Protein AF-A0A150X0C6-F1 (afdb_monomer_lite)

Secondary structure (DSSP, 8-state):
-HHHHHHHHHHHHHHHHTTS-GGGTTS-SS-SSSS----------PEEEEB-TTS-EEEEEEEEPP--TTS-EEEEEEEEEEEEETTEEEEEEEEEEEE-SEEEEEETTEEEEEEHHHHTT-HHHHHHHHT---SEEEEEEEEEEEEEEEEEETTS--TTGGGEEE---EEETTEEEEEEEEEEEEEEEE-GGG----STT-EEE-SS-B--SSGGGSSEEE-TTS---S--TT--TTBSS--HHHHTTS-HHHHHHHHHHHHHHHHTEEEEEEEEEEEEEE--HHHHHHHHHHHHHHHHHHHHHHHHHHHHHTT---------------------------------------------GGGTTS-HHHHHHHHHHHHHHHS-EEEEEEEE-SSEEEEEEE-SS--S--EEEEEETTEEEEEEEE--SSPEEEEEEPPSEEEEEEEEE-S--TTSSEEEEEEEEETTS-EEEEEEEEE-TT-EEEEEEEE-

Radius of gyration: 31.32 Å; chains: 1; bounding box: 70×83×102 Å

Organism: Roseivirga ehrenbergii (strain DSM 102268 / JCM 13514 / KCTC 12282 / NCIMB 14502 / KMM 6017) (NCBI:txid279360)

Sequence (492 aa):
MLKLKFQTIQALNQRIKNHLPPSLSKLIGFSFVAALSLLSIKINAQTKITKNSENRFIGMIKSDFYSDPNGLLKDASIGIEWWTLLGEPVELYSVKWNSTGVFKVNIEGKQISISKNSLNKYPDLQKRFDNIKPYKIDFAIYGTADGGSSSVKRGSSFQYSSFYNQGSAYKKDGQSYDPYKLSARVLYQIPDAKLLVGKSGQTSRSIVPESPMTWNEFIAWKQNTSNYSEPNIKYDYLVLNKSESEYRKLDEGAKKQLISTLKHLYSNTNSFTLKAQITNLEWPKYELESLAREFLKREEKKETEEEQKEDDFWSGEEEKTDKTKEAKEDDFWNGKSENTQENTDDFWSGKDKSKNTEDDFWGGKGSVEEEVELERKLAEASGDQYLGHKTVTTKYIRVRCRDHGDIDGDRVEILHNGKVIESNYTLSASFSTFNVELTEGINRISFRALNQGSLGNNTAQFRIEDQNDNLLYNNEWNITTGYKGTLLIIKN

pLDDT: mean 75.49, std 22.33, range [24.23, 97.94]

Foldseek 3Di:
DVVVVVVVVVVVVVVVVVPDDPVPPPPDDDDDVPVPPDPPVPPLAWDKFFQDPQRKTWDKFWADDDPDPFQFWPTKIKIWIWHDDPLFIKIKIKIATATPQKTWAQDPNDIDIDGLVLCVVPVVLNVLVQFWWWPWWKKKKKFKFWFDKDKDFPPDDDPLQQQWDWDDWDDDPNTIIIMTTGIWIKMAIGTRLRYDIGGHRDMGIQLAMDTDLALLNGIWTFGPPDDDDPCPVPDHPRTLRDDPVVLVVDDPVRNVVSRVSSSVSSSRTGMTGMHMYTPDTHTPNVSVVVSRVVSVVVVVVVVVVVVVVVVVVVVDDDDDDDDDDDDDDDDDDDDDDDDDDDDDDDPDDDDDDDDDDPDPDSPLPDDPVVVLVVVVVSCVRRVAAAQEEDEDQFQKKKKKKAFPDDQQFWWKWKDKSNHTPDGTHTHHHDIDIDIGGDDAFKIKIKIATAAAGPVQWGWMWIWMAGPVRHTPDTDIDTHHHSHMYIYIYTHD

Structure (mmCIF, N/CA/C/O backbone):
data_AF-A0A150X0C6-F1
#
_entry.id   AF-A0A150X0C6-F1
#
loop_
_atom_site.group_PDB
_atom_site.id
_atom_site.type_symbol
_atom_site.label_atom_id
_atom_site.label_alt_id
_atom_site.label_comp_id
_atom_site.label_asym_id
_atom_site.label_entity_id
_atom_site.label_seq_id
_atom_site.pdbx_PDB_ins_code
_atom_site.Cartn_x
_atom_site.Cartn_y
_atom_site.Cartn_z
_atom_site.occupancy
_atom_site.B_iso_or_equiv
_atom_site.auth_seq_id
_atom_site.auth_comp_id
_atom_site.auth_asym_id
_atom_site.auth_atom_id
_atom_site.pdbx_PDB_model_num
ATOM 1 N N . MET A 1 1 ? 31.505 20.216 9.531 1.00 39.47 1 MET A N 1
ATOM 2 C CA . MET A 1 1 ? 30.512 21.317 9.606 1.00 39.47 1 MET A CA 1
ATOM 3 C C . MET A 1 1 ? 29.721 21.380 10.920 1.00 39.47 1 MET A C 1
ATOM 5 O O . MET A 1 1 ? 29.535 22.490 11.397 1.00 39.47 1 MET A O 1
ATOM 9 N N . LEU A 1 2 ? 29.287 20.268 11.545 1.00 28.05 2 LEU A N 1
ATOM 10 C CA . LEU A 1 2 ? 28.535 20.318 12.823 1.00 28.05 2 LEU A CA 1
ATOM 11 C C . LEU A 1 2 ? 29.331 20.892 14.015 1.00 28.05 2 LEU A C 1
ATOM 13 O O . LEU A 1 2 ? 28.802 21.719 14.750 1.00 28.05 2 LEU A O 1
ATOM 17 N N . LYS A 1 3 ? 30.610 20.514 14.179 1.00 31.16 3 LYS A N 1
ATOM 18 C CA . LYS A 1 3 ? 31.469 21.048 15.258 1.00 31.16 3 LYS A CA 1
ATOM 19 C C . LYS A 1 3 ? 31.657 22.568 15.177 1.00 31.16 3 LYS A C 1
ATOM 21 O O . LYS A 1 3 ? 31.590 23.240 16.199 1.00 31.16 3 LYS A O 1
ATOM 26 N N . LEU A 1 4 ? 31.815 23.102 13.962 1.00 34.12 4 LEU A N 1
ATOM 27 C CA . LEU A 1 4 ? 31.960 24.543 13.734 1.00 34.12 4 LEU A CA 1
ATOM 28 C C . LEU A 1 4 ? 30.692 25.314 14.128 1.00 34.12 4 LEU A C 1
ATOM 30 O O . LEU A 1 4 ? 30.803 26.330 14.799 1.00 34.12 4 LEU A O 1
ATOM 34 N N . LYS A 1 5 ? 29.495 24.804 13.799 1.00 37.75 5 LYS A N 1
ATOM 35 C CA . LYS A 1 5 ? 28.223 25.474 14.129 1.00 37.75 5 LYS A CA 1
ATOM 36 C C . LYS A 1 5 ? 27.913 25.485 15.633 1.00 37.75 5 LYS A C 1
ATOM 38 O O . LYS A 1 5 ? 27.354 26.460 16.124 1.00 37.75 5 LYS A O 1
ATOM 43 N N . PHE A 1 6 ? 28.313 24.447 16.373 1.00 37.59 6 PHE A N 1
ATOM 44 C CA . PHE A 1 6 ? 28.127 24.390 17.831 1.00 37.59 6 PHE A CA 1
ATOM 45 C C . PHE A 1 6 ? 29.002 25.414 18.568 1.00 37.59 6 PHE A C 1
ATOM 47 O O . PHE A 1 6 ? 28.537 26.091 19.485 1.00 37.59 6 PHE A O 1
ATOM 54 N N . GLN A 1 7 ? 30.246 25.588 18.112 1.00 41.84 7 GLN A N 1
ATOM 55 C CA . GLN A 1 7 ? 31.159 26.594 18.657 1.00 41.84 7 GLN A CA 1
ATOM 56 C C . GLN A 1 7 ? 30.666 28.025 18.386 1.00 41.84 7 GLN A C 1
ATOM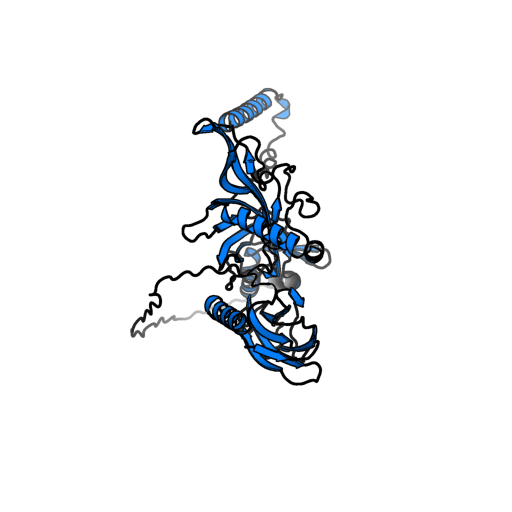 58 O O . GLN A 1 7 ? 30.798 28.889 19.251 1.00 41.84 7 GLN A O 1
ATOM 63 N N . THR A 1 8 ? 30.025 28.277 17.236 1.00 45.31 8 THR A N 1
ATOM 64 C CA . THR A 1 8 ? 29.463 29.602 16.915 1.00 45.31 8 THR A CA 1
ATOM 65 C C . THR A 1 8 ? 28.297 29.986 17.835 1.00 45.31 8 THR A C 1
ATOM 67 O O . THR A 1 8 ? 28.210 31.135 18.260 1.00 45.31 8 THR A O 1
ATOM 70 N N . ILE A 1 9 ? 27.428 29.033 18.195 1.00 44.69 9 ILE A N 1
ATOM 71 C CA . ILE A 1 9 ? 26.271 29.275 19.078 1.00 44.69 9 ILE A CA 1
ATOM 72 C C . ILE A 1 9 ? 26.720 29.528 20.526 1.00 44.69 9 ILE A C 1
ATOM 74 O O . ILE A 1 9 ? 26.193 30.420 21.194 1.00 44.69 9 ILE A O 1
ATOM 78 N N . GLN A 1 10 ? 27.735 28.801 21.005 1.00 43.88 10 GLN A N 1
ATOM 79 C CA . GLN A 1 10 ? 28.305 29.035 22.336 1.00 43.88 10 GLN A CA 1
ATOM 80 C C . GLN A 1 10 ? 28.983 30.409 22.438 1.00 43.88 10 GLN A C 1
ATOM 82 O O . GLN A 1 10 ? 28.755 31.126 23.413 1.00 43.88 10 GLN A O 1
ATOM 87 N N . ALA A 1 11 ? 29.726 30.823 21.406 1.00 49.66 11 ALA A N 1
ATOM 88 C CA . ALA A 1 11 ? 30.358 32.142 21.357 1.00 49.66 11 ALA A CA 1
ATOM 89 C C . ALA A 1 11 ? 29.333 33.295 21.326 1.00 49.66 11 ALA A C 1
ATOM 91 O O . ALA A 1 11 ? 29.559 34.343 21.936 1.00 49.66 11 ALA A O 1
ATOM 92 N N . LEU A 1 12 ? 28.187 33.099 20.662 1.00 43.22 12 LEU A N 1
ATOM 93 C CA . LEU A 1 12 ? 27.111 34.093 20.602 1.00 43.22 12 LEU A CA 1
ATOM 94 C C . LEU A 1 12 ? 26.425 34.272 21.968 1.00 43.22 12 LEU A C 1
ATOM 96 O O . LEU A 1 12 ? 26.246 35.401 22.421 1.00 43.22 12 LEU A O 1
ATOM 100 N N . ASN A 1 13 ? 26.138 33.173 22.674 1.00 45.84 13 ASN A N 1
ATOM 101 C CA . ASN A 1 13 ? 25.563 33.213 24.025 1.00 45.84 13 ASN A CA 1
ATOM 102 C C . ASN A 1 13 ? 26.498 33.872 25.050 1.00 45.84 13 ASN A C 1
ATOM 104 O O . ASN A 1 13 ? 26.040 34.559 25.965 1.00 45.84 13 ASN A O 1
ATOM 108 N N . GLN A 1 14 ? 27.810 33.692 24.894 1.00 49.03 14 GLN A N 1
ATOM 109 C CA . GLN A 1 14 ? 28.804 34.292 25.782 1.00 49.03 14 GLN A CA 1
ATOM 110 C C . GLN A 1 14 ? 28.954 35.804 25.535 1.00 49.03 14 GLN A C 1
ATOM 112 O O . GLN A 1 14 ? 29.078 36.569 26.488 1.00 49.03 14 GLN A O 1
ATOM 117 N N . ARG A 1 15 ? 28.841 36.261 24.277 1.00 50.59 15 ARG A N 1
ATOM 118 C CA . ARG A 1 15 ? 28.803 37.697 23.938 1.00 50.59 15 ARG A CA 1
ATOM 119 C C . ARG A 1 15 ? 27.551 38.404 24.455 1.00 50.59 15 ARG A C 1
ATOM 121 O O . ARG A 1 15 ? 27.666 39.519 24.948 1.00 50.59 15 ARG A O 1
ATOM 128 N N . ILE A 1 16 ? 26.386 37.756 24.395 1.00 52.53 16 ILE A N 1
ATOM 129 C CA . ILE A 1 16 ? 25.126 38.334 24.892 1.00 52.53 16 ILE A CA 1
ATOM 130 C C . ILE A 1 16 ? 25.179 38.534 26.415 1.00 52.53 16 ILE A C 1
ATOM 132 O O . ILE A 1 16 ? 24.778 39.587 26.906 1.00 52.53 16 ILE A O 1
ATOM 136 N N . LYS A 1 17 ? 25.759 37.586 27.167 1.00 52.12 17 LYS A N 1
ATOM 137 C CA . LYS A 1 17 ? 25.958 37.730 28.622 1.00 52.12 17 LYS A CA 1
ATOM 138 C C . LYS A 1 17 ? 26.888 38.886 29.003 1.00 52.12 17 LYS A C 1
ATOM 140 O O . LYS A 1 17 ? 26.681 39.500 30.043 1.00 52.12 17 LYS A O 1
ATOM 145 N N . ASN A 1 18 ? 27.871 39.206 28.164 1.00 52.81 18 ASN A N 1
ATOM 146 C CA . ASN A 1 18 ? 28.866 40.245 28.445 1.00 52.81 18 ASN A CA 1
ATOM 147 C C . ASN A 1 18 ? 28.399 41.674 28.094 1.00 52.81 18 ASN A C 1
ATOM 149 O O . ASN A 1 18 ? 29.142 42.626 28.326 1.00 52.81 18 ASN A O 1
ATOM 153 N N . HIS A 1 19 ? 27.202 41.846 27.520 1.00 54.69 19 HIS A N 1
ATOM 154 C CA . HIS A 1 19 ? 26.667 43.152 27.097 1.00 54.69 19 HIS A CA 1
ATOM 155 C C . HIS A 1 19 ? 25.342 43.540 27.773 1.00 54.69 19 HIS A C 1
ATOM 157 O O . HIS A 1 19 ? 24.718 44.524 27.381 1.00 54.69 19 HIS A O 1
ATOM 163 N N . LEU A 1 20 ? 24.923 42.816 28.814 1.00 47.97 20 LEU A N 1
ATOM 164 C CA . LEU A 1 20 ? 23.766 43.190 29.629 1.00 47.97 20 LEU A CA 1
ATOM 165 C C . LEU A 1 20 ? 24.198 44.071 30.818 1.00 47.97 20 LEU A C 1
ATOM 167 O O . LEU A 1 20 ? 25.088 43.673 31.572 1.00 47.97 20 LEU A O 1
ATOM 171 N N . PRO A 1 21 ? 23.587 45.255 31.019 1.00 47.09 21 PRO A N 1
ATOM 172 C CA . PRO A 1 21 ? 23.909 46.118 32.149 1.00 47.09 21 PRO A CA 1
ATOM 173 C C . PRO A 1 21 ? 23.480 45.488 33.492 1.00 47.09 21 PRO A C 1
ATOM 175 O O . PRO A 1 21 ? 22.474 44.771 33.547 1.00 47.09 21 PRO A O 1
ATOM 178 N N . PRO A 1 22 ? 24.189 45.777 34.605 1.00 49.50 22 PRO A N 1
ATOM 179 C CA . PRO A 1 22 ? 23.990 45.099 35.892 1.00 49.50 22 PRO A CA 1
ATOM 180 C C . PRO A 1 22 ? 22.573 45.218 36.473 1.00 49.50 22 PRO A C 1
ATOM 182 O O . PRO A 1 22 ? 22.157 44.359 37.250 1.00 49.50 22 PRO A O 1
ATOM 185 N N . SER A 1 23 ? 21.808 46.241 36.079 1.00 45.50 23 SER A N 1
ATOM 186 C CA . SER A 1 23 ? 20.452 46.513 36.571 1.00 45.50 23 SER A CA 1
ATOM 187 C C . SER A 1 23 ? 19.362 45.582 36.021 1.00 45.50 23 SER A C 1
ATOM 189 O O . SER A 1 23 ? 18.274 45.548 36.585 1.00 45.50 23 SER A O 1
ATOM 191 N N . LEU A 1 24 ? 19.643 44.778 34.988 1.00 43.09 24 LEU A N 1
ATOM 192 C CA . LEU A 1 24 ? 18.706 43.785 34.429 1.00 43.09 24 LEU A CA 1
ATOM 193 C C . LEU A 1 24 ? 18.986 42.342 34.890 1.00 43.09 24 LEU A C 1
ATOM 195 O O . LEU A 1 24 ? 18.250 41.422 34.545 1.00 43.09 24 LEU A O 1
ATOM 199 N N . SER A 1 25 ? 20.017 42.134 35.716 1.00 42.97 25 SER A N 1
ATOM 200 C CA . SER A 1 25 ? 20.436 40.804 36.186 1.00 42.97 25 SER A CA 1
ATOM 201 C C . SER A 1 25 ? 19.613 40.246 37.360 1.00 42.97 25 SER A C 1
ATOM 203 O O . SER A 1 25 ? 19.725 39.062 37.670 1.00 42.97 25 SER A O 1
ATOM 205 N N . LYS A 1 26 ? 18.762 41.064 38.000 1.00 40.09 26 LYS A N 1
ATOM 206 C CA . LYS A 1 26 ? 17.984 40.682 39.198 1.00 40.09 26 LYS A CA 1
ATOM 207 C C . LYS A 1 26 ? 16.481 40.464 38.973 1.00 40.09 26 LYS A C 1
ATOM 209 O O . LYS A 1 26 ? 15.788 40.157 39.935 1.00 40.09 26 LYS A O 1
ATOM 214 N N . LEU A 1 27 ? 15.982 40.552 37.734 1.00 35.47 27 LEU A N 1
ATOM 215 C CA . LEU A 1 27 ? 14.563 40.303 37.413 1.00 35.47 27 LEU A CA 1
ATOM 216 C C . LEU A 1 27 ? 14.323 39.180 36.387 1.00 35.47 27 LEU A C 1
ATOM 218 O O . LEU A 1 27 ? 13.246 39.089 35.810 1.00 35.47 27 LEU A O 1
ATOM 222 N N . ILE A 1 28 ? 15.315 38.315 36.153 1.00 37.62 28 ILE A N 1
ATOM 223 C CA . ILE A 1 28 ? 15.184 37.139 35.275 1.00 37.62 28 ILE A CA 1
ATOM 224 C C . ILE A 1 28 ? 15.761 35.916 36.002 1.00 37.62 28 ILE A C 1
ATOM 226 O O . ILE A 1 28 ? 16.727 35.287 35.578 1.00 37.62 28 ILE A O 1
ATOM 230 N N . GLY A 1 29 ? 15.181 35.605 37.160 1.00 37.97 29 GLY A N 1
ATOM 231 C CA . GLY A 1 29 ? 15.207 34.258 37.719 1.00 37.97 29 GLY A CA 1
ATOM 232 C C . GLY A 1 29 ? 13.955 33.541 37.224 1.00 37.97 29 GLY A C 1
ATOM 233 O O . GLY A 1 29 ? 12.865 34.044 37.451 1.00 37.97 29 GLY A O 1
ATOM 234 N N . PHE A 1 30 ? 14.120 32.404 36.544 1.00 37.06 30 PHE A N 1
ATOM 235 C CA . PHE A 1 30 ? 13.053 31.576 35.953 1.00 37.06 30 PHE A CA 1
ATOM 236 C C . PHE A 1 30 ? 12.304 32.176 34.750 1.00 37.06 30 PHE A C 1
ATOM 238 O O . PHE A 1 30 ? 11.224 32.730 34.904 1.00 37.06 30 PHE A O 1
ATOM 245 N N . SER A 1 31 ? 12.841 31.988 33.534 1.00 33.22 31 SER A N 1
ATOM 246 C CA . SER A 1 31 ? 12.076 31.596 32.315 1.00 33.22 31 SER A CA 1
ATOM 247 C C . SER A 1 31 ? 12.883 31.747 31.016 1.00 33.22 31 SER A C 1
ATOM 249 O O . SER A 1 31 ? 12.414 32.319 30.041 1.00 33.22 31 SER A O 1
ATOM 251 N N . PHE A 1 32 ? 14.107 31.210 30.953 1.00 30.48 32 PHE A N 1
ATOM 252 C CA . PHE A 1 32 ? 14.830 31.099 29.670 1.00 30.48 32 PHE A CA 1
ATOM 253 C C . PHE A 1 32 ? 15.502 29.736 29.446 1.00 30.48 32 PHE A C 1
ATOM 255 O O . PHE A 1 32 ? 16.431 29.606 28.657 1.00 30.48 32 PHE A O 1
ATOM 262 N N . VAL A 1 33 ? 14.994 28.696 30.121 1.00 30.78 33 VAL A N 1
ATOM 263 C CA . VAL A 1 33 ? 15.300 27.282 29.817 1.00 30.78 33 VAL A CA 1
ATOM 264 C C . VAL A 1 33 ? 14.085 26.560 29.196 1.00 30.78 33 VAL A C 1
ATOM 266 O O . VAL A 1 33 ? 14.232 25.487 28.628 1.00 30.78 33 VAL A O 1
ATOM 269 N N . ALA A 1 34 ? 12.895 27.177 29.184 1.00 30.81 34 ALA A N 1
ATOM 270 C CA . ALA A 1 34 ? 11.658 26.558 28.686 1.00 30.81 34 ALA A CA 1
ATOM 271 C C . ALA A 1 34 ? 11.248 26.946 27.244 1.00 30.81 34 ALA A C 1
ATOM 273 O O . ALA A 1 34 ? 10.292 26.385 26.717 1.00 30.81 34 ALA A O 1
ATOM 274 N N . ALA A 1 35 ? 11.983 27.842 26.572 1.00 30.84 35 ALA A N 1
ATOM 275 C CA . ALA A 1 35 ? 11.730 28.234 25.172 1.00 30.84 35 ALA A CA 1
ATOM 276 C C . ALA A 1 35 ? 12.725 27.618 24.162 1.00 30.84 35 ALA A C 1
ATOM 278 O O . ALA A 1 35 ? 12.804 28.039 23.013 1.00 30.84 35 ALA A O 1
ATOM 279 N N . LEU A 1 36 ? 13.477 26.599 24.587 1.00 29.91 36 LEU A N 1
ATOM 280 C CA . LEU A 1 36 ? 14.178 25.654 23.708 1.00 29.91 36 LEU A CA 1
ATOM 281 C C . LEU A 1 36 ? 13.505 24.273 23.781 1.00 29.91 36 LEU A C 1
ATOM 283 O O . LEU A 1 36 ? 14.153 23.234 23.711 1.00 29.91 36 LEU A O 1
ATOM 287 N N . SER A 1 37 ? 12.181 24.256 23.930 1.00 31.52 37 SER A N 1
ATOM 288 C CA . SER A 1 37 ? 11.385 23.093 23.569 1.00 31.52 37 SER A CA 1
ATOM 289 C C . SER A 1 37 ? 11.076 23.177 22.070 1.00 31.52 37 SER A C 1
ATOM 291 O O . SER A 1 37 ? 10.539 24.162 21.577 1.00 31.52 37 SER A O 1
ATOM 293 N N . LEU A 1 38 ? 11.446 22.115 21.349 1.00 32.44 38 LEU A N 1
ATOM 294 C CA . LEU A 1 38 ? 10.935 21.770 20.018 1.00 32.44 38 LEU A CA 1
ATOM 295 C C . LEU A 1 38 ? 11.435 22.609 18.824 1.00 32.44 38 LEU A C 1
ATOM 297 O O . LEU A 1 38 ? 10.671 22.964 17.935 1.00 32.44 38 LEU A O 1
ATOM 301 N N . LEU A 1 39 ? 12.751 22.737 18.662 1.00 31.06 39 LEU A N 1
ATOM 302 C CA . LEU A 1 39 ? 13.299 22.358 17.354 1.00 31.06 39 LEU A CA 1
ATOM 303 C C . LEU A 1 39 ? 13.896 20.962 17.486 1.00 31.06 39 LEU A C 1
ATOM 305 O O . LEU A 1 39 ? 15.109 20.773 17.557 1.00 31.06 39 LEU A O 1
ATOM 309 N N . SER A 1 40 ? 13.015 19.959 17.523 1.00 31.55 40 SER A N 1
ATOM 310 C CA . SER A 1 40 ? 13.394 18.623 17.082 1.00 31.55 40 SER A CA 1
ATOM 311 C C . SER A 1 40 ? 13.913 18.790 15.661 1.00 31.55 40 SER A C 1
ATOM 313 O O . SER A 1 40 ? 13.141 19.040 14.737 1.00 31.55 40 SER A O 1
ATOM 315 N N . ILE A 1 41 ? 15.231 18.723 15.485 1.00 31.00 41 ILE A N 1
ATOM 316 C CA . ILE A 1 41 ? 15.833 18.583 14.165 1.00 31.00 41 ILE A CA 1
ATOM 317 C C . ILE A 1 41 ? 15.225 17.296 13.606 1.00 31.00 41 ILE A C 1
ATOM 319 O O . ILE A 1 41 ? 15.594 16.202 14.031 1.00 31.00 41 ILE A O 1
ATOM 323 N N . LYS A 1 42 ? 14.214 17.429 12.735 1.00 42.91 42 LYS A N 1
ATOM 324 C CA . LYS A 1 42 ? 13.582 16.310 12.039 1.00 42.91 42 LYS A CA 1
ATOM 325 C C . LYS A 1 42 ? 14.665 15.666 11.187 1.00 42.91 42 LYS A C 1
ATOM 327 O O . LYS A 1 42 ? 14.995 16.149 10.106 1.00 42.91 42 LYS A O 1
ATOM 332 N N . ILE A 1 43 ? 15.265 14.599 11.697 1.00 38.56 43 ILE A N 1
ATOM 333 C CA . ILE A 1 43 ? 16.080 13.718 10.875 1.00 38.56 43 ILE A CA 1
ATOM 334 C C . ILE A 1 43 ? 15.072 12.981 9.994 1.00 38.56 43 ILE A C 1
ATOM 336 O O . ILE A 1 43 ? 14.482 11.995 10.423 1.00 38.56 43 ILE A O 1
ATOM 340 N N . ASN A 1 44 ? 14.830 13.518 8.795 1.00 54.22 44 ASN A N 1
ATOM 341 C CA . ASN A 1 44 ? 14.117 12.843 7.710 1.00 54.22 44 ASN A CA 1
ATOM 342 C C . ASN A 1 44 ? 14.934 11.604 7.313 1.00 54.22 44 ASN A C 1
ATOM 344 O O . ASN A 1 44 ? 15.736 11.655 6.377 1.00 54.22 44 ASN A O 1
ATOM 348 N N . ALA A 1 45 ? 14.815 10.527 8.084 1.00 64.31 45 ALA A N 1
ATOM 349 C CA . ALA A 1 45 ? 15.572 9.308 7.873 1.00 64.31 45 ALA A CA 1
ATOM 350 C C . ALA A 1 45 ? 15.017 8.597 6.635 1.00 64.31 45 ALA A C 1
ATOM 352 O O . ALA A 1 45 ? 13.936 8.020 6.668 1.00 64.31 45 ALA A O 1
ATOM 353 N N . GLN A 1 46 ? 15.752 8.676 5.529 1.00 85.88 46 GLN A N 1
ATOM 354 C CA . GLN A 1 46 ? 15.504 7.838 4.363 1.00 85.88 46 GLN A CA 1
ATOM 355 C C . GLN A 1 46 ? 15.983 6.414 4.653 1.00 85.88 46 GLN A C 1
ATOM 357 O O . GLN A 1 46 ? 17.080 6.226 5.186 1.00 85.88 46 GLN A O 1
ATOM 362 N N . THR A 1 47 ? 15.199 5.418 4.254 1.00 93.81 47 THR A N 1
ATOM 363 C CA . THR A 1 47 ? 15.594 4.009 4.310 1.00 93.81 47 THR A CA 1
ATOM 364 C C . THR A 1 47 ? 16.100 3.577 2.942 1.00 93.81 47 THR A C 1
ATOM 366 O O . THR A 1 47 ? 15.373 3.663 1.952 1.00 93.81 47 THR A O 1
ATOM 369 N N . LYS A 1 48 ? 17.334 3.069 2.876 1.00 96.19 48 LYS A N 1
ATOM 370 C CA . LYS A 1 48 ? 17.849 2.407 1.675 1.00 96.19 48 LYS A CA 1
ATOM 371 C C . LYS A 1 48 ? 17.516 0.915 1.713 1.00 96.19 48 LYS A C 1
ATOM 373 O O . LYS A 1 48 ? 17.958 0.213 2.615 1.00 96.19 48 LYS A O 1
ATOM 378 N N . ILE A 1 49 ? 16.789 0.437 0.712 1.00 97.62 49 ILE A N 1
ATOM 379 C CA . ILE A 1 49 ? 16.391 -0.959 0.528 1.00 97.62 49 ILE A CA 1
ATOM 380 C C . ILE A 1 49 ? 17.103 -1.483 -0.712 1.00 97.62 49 ILE A C 1
ATOM 382 O O . ILE A 1 49 ? 16.939 -0.934 -1.798 1.00 97.62 49 ILE A O 1
ATOM 386 N N . THR A 1 50 ? 17.922 -2.518 -0.555 1.00 97.69 50 THR A N 1
ATOM 387 C CA . THR A 1 50 ? 18.714 -3.094 -1.653 1.00 97.69 50 THR A CA 1
ATOM 388 C C . THR A 1 50 ? 18.076 -4.401 -2.106 1.00 97.69 50 THR A C 1
ATOM 390 O O . THR A 1 50 ? 17.577 -5.155 -1.274 1.00 97.69 50 THR A O 1
ATOM 393 N N . LYS A 1 51 ? 18.087 -4.653 -3.416 1.00 97.25 51 LYS A N 1
ATOM 394 C CA . LYS A 1 51 ? 17.634 -5.912 -4.010 1.00 97.25 51 LYS A CA 1
ATOM 395 C C . LYS A 1 51 ? 18.462 -7.068 -3.438 1.00 97.25 51 LYS A C 1
ATOM 397 O O . LYS A 1 51 ? 19.691 -7.012 -3.470 1.00 97.25 51 LYS A O 1
ATOM 402 N N . ASN A 1 52 ? 17.798 -8.078 -2.888 1.00 95.88 52 ASN A N 1
ATOM 403 C CA . ASN A 1 52 ? 18.453 -9.264 -2.339 1.00 95.88 52 ASN A CA 1
ATOM 404 C C . ASN A 1 52 ? 18.796 -10.287 -3.446 1.00 95.88 52 ASN A C 1
ATOM 406 O O . ASN A 1 52 ? 18.529 -10.063 -4.628 1.00 95.88 52 ASN A O 1
ATOM 410 N N . SER A 1 53 ? 19.379 -11.426 -3.062 1.00 94.38 53 SER A N 1
ATOM 411 C CA . SER A 1 53 ? 19.741 -12.520 -3.980 1.00 94.38 53 SER A CA 1
ATOM 412 C C . SER A 1 53 ? 18.550 -13.163 -4.701 1.00 94.38 53 SER A C 1
ATOM 414 O O . SER A 1 53 ? 18.734 -13.762 -5.754 1.00 94.38 53 SER A O 1
ATOM 416 N N . GLU A 1 54 ? 17.338 -13.020 -4.167 1.00 93.06 54 GLU A N 1
ATOM 417 C CA . GLU A 1 54 ? 16.084 -13.521 -4.745 1.00 93.06 54 GLU A CA 1
ATOM 418 C C . GLU A 1 54 ? 15.364 -12.462 -5.598 1.00 93.06 54 GLU A C 1
ATOM 420 O O . GLU A 1 54 ? 14.189 -12.607 -5.926 1.00 93.06 54 GLU A O 1
ATOM 425 N N . ASN A 1 55 ? 16.048 -11.367 -5.946 1.00 93.31 55 ASN A N 1
ATOM 426 C CA . ASN A 1 55 ? 15.486 -10.225 -6.670 1.00 93.31 55 ASN A CA 1
ATOM 427 C C . ASN A 1 55 ? 14.332 -9.503 -5.948 1.00 93.31 55 ASN A C 1
ATOM 429 O O . ASN A 1 55 ? 13.542 -8.811 -6.593 1.00 93.31 55 ASN A O 1
ATOM 433 N N . ARG A 1 56 ? 14.257 -9.609 -4.617 1.00 96.31 56 ARG A N 1
ATOM 434 C CA . ARG A 1 56 ? 13.252 -8.938 -3.783 1.00 96.31 56 ARG A CA 1
ATOM 435 C C . ARG A 1 56 ? 13.809 -7.686 -3.117 1.00 96.31 56 ARG A C 1
ATOM 437 O O . ARG A 1 56 ? 14.976 -7.631 -2.729 1.00 96.31 56 ARG A O 1
ATOM 444 N N . PHE A 1 57 ? 12.950 -6.696 -2.919 1.00 97.94 57 PHE A N 1
ATOM 445 C CA . PHE A 1 57 ? 13.212 -5.518 -2.100 1.00 97.94 57 PHE A CA 1
ATOM 446 C C . PHE A 1 57 ? 12.433 -5.643 -0.803 1.00 97.94 57 PHE A C 1
ATOM 448 O O . PHE A 1 57 ? 11.212 -5.547 -0.821 1.00 97.94 57 PHE A O 1
ATOM 455 N N . ILE A 1 58 ? 13.138 -5.855 0.305 1.00 96.88 58 ILE A N 1
ATOM 456 C CA . ILE A 1 58 ? 12.533 -6.072 1.620 1.00 96.88 58 ILE A CA 1
ATOM 457 C C . ILE A 1 58 ? 13.094 -5.038 2.588 1.00 96.88 58 ILE A C 1
ATOM 459 O O . ILE A 1 58 ? 14.312 -4.932 2.747 1.00 96.88 58 ILE A O 1
ATOM 463 N N . GLY A 1 59 ? 12.228 -4.266 3.242 1.00 95.38 59 GLY A N 1
ATOM 464 C CA . GLY A 1 59 ? 12.689 -3.306 4.240 1.00 95.38 59 GLY A CA 1
ATOM 465 C C . GLY A 1 59 ? 11.586 -2.543 4.955 1.00 95.38 59 GLY A C 1
ATOM 466 O O . GLY A 1 59 ? 10.476 -2.407 4.457 1.00 95.38 59 GLY A O 1
ATOM 467 N N . MET A 1 60 ? 11.925 -2.026 6.138 1.00 95.06 60 MET A N 1
ATOM 468 C CA . MET A 1 60 ? 11.038 -1.239 6.995 1.00 95.06 60 MET A CA 1
ATOM 469 C C . MET A 1 60 ? 11.351 0.252 6.856 1.00 95.06 60 MET A C 1
ATOM 471 O O . MET A 1 60 ? 12.482 0.691 7.080 1.00 95.06 60 MET A O 1
ATOM 475 N N . ILE A 1 61 ? 10.345 1.041 6.500 1.00 94.94 61 ILE A N 1
ATOM 476 C CA . ILE A 1 61 ? 10.459 2.476 6.263 1.00 94.94 61 ILE A CA 1
ATOM 477 C C . ILE A 1 61 ? 9.724 3.194 7.385 1.00 94.94 61 ILE A C 1
ATOM 479 O O . ILE A 1 61 ? 8.527 2.994 7.594 1.00 94.94 61 ILE A O 1
ATOM 483 N N . LYS A 1 62 ? 10.444 4.041 8.121 1.00 92.56 62 LYS A N 1
ATOM 484 C CA . LYS A 1 62 ? 9.825 4.877 9.147 1.00 92.56 62 LYS A CA 1
ATOM 485 C C . LYS A 1 62 ? 8.997 5.963 8.466 1.00 92.56 62 LYS A C 1
ATOM 487 O O . LYS A 1 62 ? 9.486 6.623 7.551 1.00 92.56 62 LYS A O 1
ATOM 492 N N . SER A 1 63 ? 7.759 6.137 8.913 1.00 86.62 63 SER A N 1
ATOM 493 C CA . SER A 1 63 ? 6.905 7.204 8.408 1.00 86.62 63 SER A CA 1
ATOM 494 C C . SER A 1 63 ? 7.255 8.534 9.058 1.00 86.62 63 SER A C 1
ATOM 496 O O . SER A 1 63 ? 7.473 8.610 10.271 1.00 86.62 63 SER A O 1
ATOM 498 N N . ASP A 1 64 ? 7.227 9.591 8.255 1.00 81.25 64 ASP A N 1
ATOM 499 C CA . ASP A 1 64 ? 7.175 10.958 8.746 1.00 81.25 64 ASP A CA 1
ATOM 500 C C . ASP A 1 64 ? 5.842 11.204 9.479 1.00 81.25 64 ASP A C 1
ATOM 502 O O . ASP A 1 64 ? 4.831 10.534 9.236 1.00 81.25 64 ASP A O 1
ATOM 506 N N . PHE A 1 65 ? 5.869 12.146 10.426 1.00 64.44 65 PHE A N 1
ATOM 507 C CA . PHE A 1 65 ? 4.745 12.443 11.314 1.00 64.44 65 PHE A CA 1
ATOM 508 C C . PHE A 1 65 ? 3.576 13.076 10.549 1.00 64.44 65 PHE A C 1
ATOM 510 O O . PHE A 1 65 ? 3.746 14.111 9.899 1.00 64.44 65 PHE A O 1
ATOM 517 N N . TYR A 1 66 ? 2.396 12.475 10.689 1.00 71.06 66 TYR A N 1
ATOM 518 C CA . TYR A 1 66 ? 1.111 13.020 10.253 1.00 71.06 66 TYR A CA 1
ATOM 519 C C . TYR A 1 66 ? 0.416 13.737 11.411 1.00 71.06 66 TYR A C 1
ATOM 521 O O . TYR A 1 66 ? 0.622 13.390 12.572 1.00 71.06 66 TYR A O 1
ATOM 529 N N . SER A 1 67 ? -0.411 14.737 11.100 1.00 75.81 67 SER A N 1
ATOM 530 C CA . SER A 1 67 ? -1.238 15.411 12.103 1.00 75.81 67 SER A CA 1
ATOM 531 C C . SER A 1 67 ? -2.325 14.461 12.610 1.00 75.81 67 SER A C 1
ATOM 533 O O . SER A 1 67 ? -3.408 14.425 12.041 1.00 75.81 67 SER A O 1
ATOM 535 N N . ASP A 1 68 ? -2.050 13.711 13.675 1.00 87.94 68 ASP A N 1
ATOM 536 C CA . ASP A 1 68 ? -3.046 12.874 14.344 1.00 87.94 68 ASP A CA 1
ATOM 537 C C . ASP A 1 68 ? -4.015 13.732 15.184 1.00 87.94 68 ASP A C 1
ATOM 539 O O . ASP A 1 68 ? -3.603 14.268 16.221 1.00 87.94 68 ASP A O 1
ATOM 543 N N . PRO A 1 69 ? -5.301 13.848 14.796 1.00 84.88 69 PRO A N 1
ATOM 544 C CA . PRO A 1 69 ? -6.274 14.670 15.514 1.00 84.88 69 PRO A CA 1
ATOM 545 C C . PRO A 1 69 ? -6.525 14.201 16.951 1.00 84.88 69 PRO A C 1
ATOM 547 O O . PRO A 1 69 ? -6.818 15.017 17.827 1.00 84.88 69 PRO A O 1
ATOM 550 N N . ASN A 1 70 ? -6.402 12.895 17.207 1.00 91.12 70 ASN A N 1
ATOM 551 C CA . ASN A 1 70 ? -6.637 12.307 18.523 1.00 91.12 70 ASN A CA 1
ATOM 552 C C . ASN A 1 70 ? -5.353 12.243 19.366 1.00 91.12 70 ASN A C 1
ATOM 554 O O . ASN A 1 70 ? -5.436 12.014 20.569 1.00 91.12 70 ASN A O 1
ATOM 558 N N . GLY A 1 71 ? -4.176 12.482 18.778 1.00 91.94 71 GLY A N 1
ATOM 559 C CA . GLY A 1 71 ? -2.882 12.499 19.472 1.00 91.94 71 GLY A CA 1
ATOM 560 C C . GLY A 1 71 ? -2.426 11.148 20.038 1.00 91.94 71 GLY A C 1
ATOM 561 O O . GLY A 1 71 ? -1.544 11.119 20.900 1.00 91.94 71 GLY A O 1
ATOM 562 N N . LEU A 1 72 ? -3.019 10.049 19.571 1.00 93.88 72 LEU A N 1
ATOM 563 C CA . LEU A 1 72 ? -2.745 8.687 20.010 1.00 93.88 72 LEU A CA 1
ATOM 564 C C . LEU A 1 72 ? -1.526 8.074 19.310 1.00 93.88 72 LEU A C 1
ATOM 566 O O . LEU A 1 72 ? -0.848 7.243 19.907 1.00 93.88 72 LEU A O 1
ATOM 570 N N . LEU A 1 73 ? -1.210 8.477 18.081 1.00 94.44 73 LEU A N 1
ATOM 571 C CA . LEU A 1 73 ? -0.081 7.997 17.296 1.00 94.44 73 LEU A CA 1
ATOM 572 C C . LEU A 1 73 ? 1.218 8.691 17.719 1.00 94.44 73 LEU A C 1
ATOM 574 O O . LEU A 1 73 ? 1.379 9.902 17.576 1.00 94.44 73 LEU A O 1
ATOM 578 N N . LYS A 1 74 ? 2.191 7.906 18.180 1.00 92.25 74 LYS A N 1
ATOM 579 C CA . LYS A 1 74 ? 3.553 8.373 18.465 1.00 92.25 74 LYS A CA 1
ATOM 580 C C . LYS A 1 74 ? 4.441 8.282 17.230 1.00 92.25 74 LYS A C 1
ATOM 582 O O . LYS A 1 74 ? 5.101 9.248 16.854 1.00 92.25 74 LYS A O 1
ATOM 587 N N . ASP A 1 75 ? 4.479 7.103 16.625 1.00 92.44 75 ASP A N 1
ATOM 588 C CA . ASP A 1 75 ? 5.243 6.819 15.418 1.00 92.44 75 ASP A CA 1
ATOM 589 C C . ASP A 1 75 ? 4.644 5.621 14.678 1.00 92.44 75 ASP A C 1
ATOM 591 O O . ASP A 1 75 ? 3.952 4.793 15.271 1.00 92.44 75 ASP A O 1
ATOM 595 N N . ALA A 1 76 ? 4.909 5.551 13.375 1.00 93.62 76 ALA A N 1
ATOM 596 C CA . ALA A 1 76 ? 4.525 4.440 12.520 1.00 93.62 76 ALA A CA 1
ATOM 597 C C . ALA A 1 76 ? 5.656 4.084 11.556 1.00 93.62 76 ALA A C 1
ATOM 599 O O . ALA A 1 76 ? 6.501 4.914 11.212 1.00 93.62 76 ALA A O 1
ATOM 600 N N . SER A 1 77 ? 5.678 2.835 11.119 1.00 94.69 77 SER A N 1
ATOM 601 C CA . SER A 1 77 ? 6.574 2.312 10.097 1.00 94.69 77 SER A CA 1
ATOM 602 C C . SER A 1 77 ? 5.805 1.365 9.189 1.00 94.69 77 SER A C 1
ATOM 604 O O . SER A 1 77 ? 4.931 0.632 9.656 1.00 94.69 77 SER A O 1
ATOM 606 N N . ILE A 1 78 ? 6.161 1.379 7.909 1.00 95.50 78 ILE A N 1
ATOM 607 C CA . ILE A 1 78 ? 5.630 0.475 6.896 1.00 95.50 78 ILE A CA 1
ATOM 608 C C . ILE A 1 78 ? 6.760 -0.395 6.353 1.00 95.50 78 ILE A C 1
ATOM 610 O O . ILE A 1 78 ? 7.788 0.105 5.894 1.00 95.50 78 ILE A O 1
ATOM 614 N N . GLY A 1 79 ? 6.595 -1.706 6.451 1.00 95.94 79 GLY A N 1
ATOM 615 C CA . GLY A 1 79 ? 7.457 -2.682 5.812 1.00 95.94 79 GLY A CA 1
ATOM 616 C C . GLY A 1 79 ? 6.944 -2.978 4.418 1.00 95.94 79 GLY A C 1
ATOM 617 O O . GLY A 1 79 ? 5.744 -3.170 4.242 1.00 95.94 79 GLY A O 1
ATOM 618 N N . ILE A 1 80 ? 7.853 -3.016 3.452 1.00 96.38 80 ILE A N 1
ATOM 619 C CA . ILE A 1 80 ? 7.565 -3.409 2.077 1.00 96.38 80 ILE A CA 1
ATOM 620 C C . ILE A 1 80 ? 8.302 -4.698 1.747 1.00 96.38 80 ILE A C 1
ATOM 622 O O . ILE A 1 80 ? 9.448 -4.887 2.167 1.00 96.38 80 ILE A O 1
ATOM 626 N N . GLU A 1 81 ? 7.661 -5.532 0.942 1.00 96.31 81 GLU A N 1
ATOM 627 C CA . GLU A 1 81 ? 8.299 -6.588 0.171 1.00 96.31 81 GLU A CA 1
ATOM 628 C C . GLU A 1 81 ? 7.811 -6.478 -1.267 1.00 96.31 81 GLU A C 1
ATOM 630 O O . GLU A 1 81 ? 6.630 -6.665 -1.538 1.00 96.31 81 GLU A O 1
ATOM 635 N N . TRP A 1 82 ? 8.714 -6.135 -2.182 1.00 97.31 82 TRP A N 1
ATOM 636 C CA . TRP A 1 82 ? 8.415 -6.017 -3.608 1.00 97.31 82 TRP A CA 1
ATOM 637 C C . TRP A 1 82 ? 9.267 -6.989 -4.401 1.00 97.31 82 TRP A C 1
ATOM 639 O O . TRP A 1 82 ? 10.487 -7.025 -4.227 1.00 97.31 82 TRP A O 1
ATOM 649 N N . TRP A 1 83 ? 8.646 -7.747 -5.295 1.00 95.69 83 TRP A N 1
ATOM 650 C CA . TRP A 1 83 ? 9.348 -8.648 -6.204 1.00 95.69 83 TRP A CA 1
ATOM 651 C C . TRP A 1 83 ? 8.564 -8.831 -7.495 1.00 95.69 83 TRP A C 1
ATOM 653 O O . TRP A 1 83 ? 7.544 -8.182 -7.713 1.00 95.69 83 TRP A O 1
ATOM 663 N N . THR A 1 84 ? 9.059 -9.707 -8.365 1.00 93.38 84 THR A N 1
ATOM 664 C CA . THR A 1 84 ? 8.314 -10.139 -9.543 1.00 93.38 84 THR A CA 1
ATOM 665 C C . THR A 1 84 ? 8.073 -11.635 -9.521 1.00 93.38 84 THR A C 1
ATOM 667 O O . THR A 1 84 ? 9.006 -12.394 -9.251 1.00 93.38 84 THR A O 1
ATOM 670 N N . LEU A 1 85 ? 6.869 -12.062 -9.883 1.00 86.50 85 LEU A N 1
ATOM 671 C CA . LEU A 1 85 ? 6.525 -13.456 -10.139 1.00 86.50 85 LEU A CA 1
ATOM 672 C C . LEU A 1 85 ? 6.067 -13.568 -11.593 1.00 86.50 85 LEU A C 1
ATOM 674 O O . LEU A 1 85 ? 5.193 -12.820 -12.015 1.00 86.50 85 LEU A O 1
ATOM 678 N N . LEU A 1 86 ? 6.710 -14.437 -12.380 1.00 85.31 86 LEU A N 1
ATOM 679 C CA . LEU A 1 86 ? 6.445 -14.580 -13.824 1.00 85.31 86 LEU A CA 1
ATOM 680 C C . LEU A 1 86 ? 6.501 -13.244 -14.604 1.00 85.31 86 LEU A C 1
ATOM 682 O O . LEU A 1 86 ? 5.805 -13.048 -15.591 1.00 85.31 86 LEU A O 1
ATOM 686 N N . GLY A 1 87 ? 7.353 -12.310 -14.164 1.00 82.50 87 GLY A N 1
ATOM 687 C CA . GLY A 1 87 ? 7.511 -10.993 -14.794 1.00 82.50 87 GLY A CA 1
ATOM 688 C C . GLY A 1 87 ? 6.491 -9.934 -14.359 1.00 82.50 87 GLY A C 1
ATOM 689 O O . GLY A 1 87 ? 6.520 -8.827 -14.900 1.00 82.50 87 GLY A O 1
ATOM 690 N N . GLU A 1 88 ? 5.640 -10.237 -13.379 1.00 84.81 88 GLU A N 1
ATOM 691 C CA . GLU A 1 88 ? 4.581 -9.353 -12.881 1.00 84.81 88 GLU A CA 1
ATOM 692 C C . GLU A 1 88 ? 4.836 -8.921 -11.438 1.00 84.81 88 GLU A C 1
ATOM 694 O O . GLU A 1 88 ? 5.469 -9.673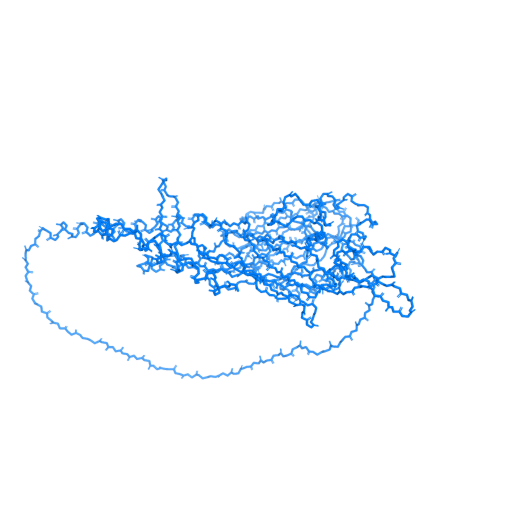 -10.693 1.00 84.81 88 GLU A O 1
ATOM 699 N N . PRO A 1 89 ? 4.446 -7.694 -11.050 1.00 92.00 89 PRO A N 1
ATOM 700 C CA . PRO A 1 89 ? 4.837 -7.118 -9.778 1.00 92.00 89 PRO A CA 1
ATOM 701 C C . PRO A 1 89 ? 4.027 -7.749 -8.651 1.00 92.00 89 PRO A C 1
ATOM 703 O O . PRO A 1 89 ? 2.808 -7.829 -8.724 1.00 92.00 89 PRO A O 1
ATOM 706 N N . VAL A 1 90 ? 4.705 -8.150 -7.585 1.00 91.75 90 VAL A N 1
ATOM 707 C CA . VAL A 1 90 ? 4.066 -8.654 -6.373 1.00 91.75 90 VAL A CA 1
ATOM 708 C C . VAL A 1 90 ? 4.499 -7.792 -5.202 1.00 91.75 90 VAL A C 1
ATOM 710 O O . VAL A 1 90 ? 5.668 -7.402 -5.090 1.00 91.75 90 VAL A O 1
ATOM 713 N N . GLU A 1 91 ? 3.541 -7.483 -4.341 1.00 93.44 91 GLU A N 1
ATOM 714 C CA . GLU A 1 91 ? 3.709 -6.611 -3.198 1.00 93.44 91 GLU A CA 1
ATOM 715 C C . GLU A 1 91 ? 3.127 -7.209 -1.922 1.00 93.44 91 GLU A C 1
ATOM 717 O O . GLU A 1 91 ? 2.110 -7.898 -1.919 1.00 93.44 91 GLU A O 1
ATOM 722 N N . LEU A 1 92 ? 3.793 -6.928 -0.809 1.00 91.19 92 LEU A N 1
ATOM 723 C CA . LEU A 1 92 ? 3.336 -7.307 0.514 1.00 91.19 92 LEU A CA 1
ATOM 724 C C . LEU A 1 92 ? 3.755 -6.247 1.524 1.00 91.19 92 LEU A C 1
ATOM 726 O O . LEU A 1 92 ? 4.858 -5.696 1.446 1.00 91.19 92 LEU A O 1
ATOM 730 N N . TYR A 1 93 ? 2.880 -5.991 2.493 1.00 94.50 93 TYR A N 1
ATOM 731 C CA . TYR A 1 93 ? 3.070 -4.924 3.463 1.00 94.50 93 TYR A CA 1
ATOM 732 C C . TYR A 1 93 ? 3.023 -5.412 4.903 1.00 94.50 93 TYR A C 1
ATOM 734 O O . TYR A 1 93 ? 2.353 -6.382 5.259 1.00 94.50 93 TYR A O 1
ATOM 742 N N . SER A 1 94 ? 3.738 -4.689 5.756 1.00 94.69 94 SER A N 1
ATOM 743 C CA . SER A 1 94 ? 3.558 -4.756 7.202 1.00 94.69 94 SER A CA 1
ATOM 744 C C . SER A 1 94 ? 3.457 -3.362 7.790 1.00 94.69 94 SER A C 1
ATOM 746 O O . SER A 1 94 ? 4.070 -2.423 7.295 1.00 94.69 94 SER A O 1
ATOM 748 N N . VAL A 1 95 ? 2.694 -3.221 8.863 1.00 94.62 95 VAL A N 1
ATOM 749 C CA . VAL A 1 95 ? 2.523 -1.969 9.588 1.00 94.62 95 VAL A CA 1
ATOM 750 C C . VAL A 1 95 ? 2.922 -2.192 11.035 1.00 94.62 95 VAL A C 1
ATOM 752 O O . VAL A 1 95 ? 2.490 -3.143 11.686 1.00 94.62 95 VAL A O 1
ATOM 755 N N . LYS A 1 96 ? 3.741 -1.283 11.556 1.00 95.38 96 LYS A N 1
ATOM 756 C CA . LYS A 1 96 ? 4.017 -1.164 12.985 1.00 95.38 96 LYS A CA 1
ATOM 757 C C . LYS A 1 96 ? 3.729 0.261 13.406 1.00 95.38 96 LYS A C 1
ATOM 759 O O . LYS A 1 96 ? 4.235 1.192 12.791 1.00 95.38 96 LYS A O 1
ATOM 764 N N . TRP A 1 97 ? 2.978 0.437 14.480 1.00 94.75 97 TRP A N 1
ATOM 765 C CA . TRP A 1 97 ? 2.741 1.752 15.059 1.00 94.75 97 TRP A CA 1
ATOM 766 C C . TRP A 1 97 ? 2.855 1.694 16.573 1.00 94.75 97 TRP A C 1
ATOM 768 O O . TRP A 1 97 ? 2.672 0.640 17.176 1.00 94.75 97 TRP A O 1
ATOM 778 N N . ASN A 1 98 ? 3.185 2.823 17.186 1.00 94.50 98 ASN A N 1
ATOM 779 C CA . ASN A 1 98 ? 3.282 2.961 18.630 1.00 94.50 98 ASN A CA 1
ATOM 780 C C . ASN A 1 98 ? 2.346 4.061 19.108 1.00 94.50 98 ASN A C 1
ATOM 782 O O . ASN A 1 98 ? 2.241 5.118 18.485 1.00 94.50 98 ASN A O 1
ATOM 786 N N . SER A 1 99 ? 1.701 3.818 20.242 1.00 93.94 99 SER A N 1
ATOM 787 C CA . SER A 1 99 ? 0.854 4.789 20.912 1.00 93.94 99 SER A CA 1
ATOM 788 C C . SER A 1 99 ? 1.676 5.785 21.739 1.00 93.94 99 SER A C 1
ATOM 790 O O . SER A 1 99 ? 2.722 5.446 22.300 1.00 93.94 99 SER A O 1
ATOM 792 N N . THR A 1 100 ? 1.184 7.017 21.860 1.00 95.12 100 THR A N 1
ATOM 793 C CA . THR A 1 100 ? 1.635 7.996 22.863 1.00 95.12 100 THR A CA 1
ATOM 794 C C . THR A 1 100 ? 1.200 7.610 24.279 1.00 95.12 100 THR A C 1
ATOM 796 O O . THR A 1 100 ? 1.745 8.130 25.250 1.00 95.12 100 THR A O 1
ATOM 799 N N . GLY A 1 101 ? 0.227 6.702 24.403 1.00 95.25 101 GLY A N 1
ATOM 800 C CA . GLY A 1 101 ? -0.446 6.373 25.653 1.00 95.25 101 GLY A CA 1
ATOM 801 C C . GLY A 1 101 ? -1.532 7.379 26.040 1.00 95.25 101 GLY A C 1
ATOM 802 O O . GLY A 1 101 ? -2.051 7.285 27.145 1.00 95.25 101 GLY A O 1
ATOM 803 N N . VAL A 1 102 ? -1.876 8.341 25.180 1.00 95.62 102 VAL A N 1
ATOM 804 C CA . VAL A 1 102 ? -2.897 9.362 25.453 1.00 95.62 102 VAL A CA 1
ATOM 805 C C . VAL A 1 102 ? -3.745 9.565 24.205 1.00 95.62 102 VAL A C 1
ATOM 807 O O . VAL A 1 102 ? -3.192 9.675 23.119 1.00 95.62 102 VAL A O 1
ATOM 810 N N . PHE A 1 103 ? -5.065 9.664 24.344 1.00 95.69 103 PHE A N 1
ATOM 811 C CA . PHE A 1 103 ? -5.925 10.126 23.253 1.00 95.69 103 PHE A CA 1
ATOM 812 C C . PHE A 1 103 ? -6.792 11.305 23.686 1.00 95.69 103 PHE A C 1
ATOM 814 O O . PHE A 1 103 ? -7.095 11.485 24.867 1.00 95.69 103 PHE A O 1
ATOM 821 N N . LYS A 1 104 ? -7.212 12.095 22.701 1.00 95.12 104 LYS A N 1
ATOM 822 C CA . LYS A 1 104 ? -8.118 13.229 22.854 1.00 95.12 104 LYS A CA 1
ATOM 823 C C . LYS A 1 104 ? -9.403 12.978 22.081 1.00 95.12 104 LYS A C 1
ATOM 825 O O . LYS A 1 104 ? -9.356 12.513 20.944 1.00 95.12 104 LYS A O 1
ATOM 830 N N . VAL A 1 105 ? -10.537 13.316 22.680 1.00 93.69 105 VAL A N 1
ATOM 831 C CA . VAL A 1 105 ? -11.864 13.290 22.047 1.00 93.69 105 VAL A CA 1
ATOM 832 C C . VAL A 1 105 ? -12.646 14.535 22.426 1.00 93.69 105 VAL A C 1
ATOM 834 O O . VAL A 1 105 ? -12.421 15.113 23.484 1.00 93.69 105 VAL A O 1
ATOM 837 N N . ASN A 1 106 ? -13.577 14.944 21.570 1.00 91.44 106 ASN A N 1
ATOM 838 C CA . ASN A 1 106 ? -14.492 16.036 21.873 1.00 91.44 106 ASN A CA 1
ATOM 839 C C . ASN A 1 106 ? -15.832 15.447 22.319 1.00 91.44 106 ASN A C 1
ATOM 841 O O . ASN A 1 106 ? -16.505 14.790 21.532 1.00 91.44 106 ASN A O 1
ATOM 845 N N . ILE A 1 107 ? -16.220 15.702 23.565 1.00 87.31 107 ILE A N 1
ATOM 846 C CA . ILE A 1 107 ? -17.500 15.291 24.144 1.00 87.31 107 ILE A CA 1
ATOM 847 C C . ILE A 1 107 ? -18.265 16.569 24.482 1.00 87.31 107 ILE A C 1
ATOM 849 O O . ILE A 1 107 ? -17.762 17.399 25.231 1.00 87.31 107 ILE A O 1
ATOM 853 N N . GLU A 1 108 ? -19.446 16.755 23.884 1.00 86.06 108 GLU A N 1
ATOM 854 C CA . GLU A 1 108 ? -20.333 17.906 24.164 1.00 86.06 108 GLU A CA 1
ATOM 855 C C . GLU A 1 108 ? -19.632 19.273 24.017 1.00 86.06 108 GLU A C 1
ATOM 857 O O . GLU A 1 108 ? -19.849 20.208 24.778 1.00 86.06 108 GLU A O 1
ATOM 862 N N . GLY A 1 109 ? -18.746 19.389 23.021 1.00 85.38 109 GLY A N 1
ATOM 863 C CA . GLY A 1 109 ? -17.984 20.614 22.751 1.00 85.38 109 GLY A CA 1
ATOM 864 C C . GLY A 1 109 ? -16.746 20.814 23.635 1.00 85.38 109 GLY A C 1
ATOM 865 O O . GLY A 1 109 ? -15.965 21.727 23.374 1.00 85.38 109 GLY A O 1
ATOM 866 N N . LYS A 1 110 ? -16.508 19.944 24.624 1.00 89.00 110 LYS A N 1
ATOM 867 C CA . LYS A 1 110 ? -15.314 19.956 25.478 1.00 89.00 110 LYS A CA 1
ATOM 868 C C . LYS A 1 110 ? -14.298 18.921 24.999 1.00 89.00 110 LYS A C 1
ATOM 870 O O . LYS A 1 110 ? -14.629 17.754 24.797 1.00 89.00 110 LYS A O 1
ATOM 875 N N . GLN A 1 111 ? -13.042 19.335 24.842 1.00 92.25 111 GLN A N 1
ATOM 876 C CA . GLN A 1 111 ? -11.952 18.402 24.563 1.00 92.25 111 GLN A CA 1
ATOM 877 C C . GLN A 1 111 ? -11.541 17.691 25.857 1.00 92.25 111 GLN A C 1
ATOM 879 O O . GLN A 1 111 ? -11.115 18.325 26.821 1.00 92.25 111 GLN A O 1
ATOM 884 N N . ILE A 1 112 ? -11.653 16.368 25.856 1.00 93.44 112 ILE A N 1
ATOM 885 C CA . ILE A 1 112 ? -11.263 15.476 26.944 1.00 93.44 112 ILE A CA 1
ATOM 886 C C . ILE A 1 112 ? -10.003 14.727 26.522 1.00 93.44 112 ILE A C 1
ATOM 888 O O . ILE A 1 112 ? -9.897 14.268 25.385 1.00 93.44 112 ILE A O 1
ATOM 892 N N . SER A 1 113 ? -9.048 14.602 27.441 1.00 95.81 113 SER A N 1
ATOM 893 C CA . SER A 1 113 ? -7.804 13.861 27.237 1.00 95.81 113 SER A CA 1
ATOM 894 C C . SER A 1 113 ? -7.747 12.696 28.217 1.00 95.81 113 SER A C 1
ATOM 896 O O . SER A 1 113 ? -7.756 12.917 29.424 1.00 95.81 113 SER A O 1
ATOM 898 N N . ILE A 1 114 ? -7.652 11.471 27.705 1.00 95.50 114 ILE A N 1
ATOM 899 C CA . ILE A 1 114 ? -7.566 10.246 28.507 1.00 95.50 114 ILE A CA 1
ATOM 900 C C . ILE A 1 114 ? -6.174 9.647 28.349 1.00 95.50 114 ILE A C 1
ATOM 902 O O . ILE A 1 114 ? -5.700 9.448 27.230 1.00 95.50 114 ILE A O 1
ATOM 906 N N . SER A 1 115 ? -5.518 9.349 29.469 1.00 96.00 115 SER A N 1
ATOM 907 C CA . SER A 1 115 ? -4.216 8.680 29.480 1.00 96.00 115 SER A CA 1
ATOM 908 C C . SER A 1 115 ? -4.361 7.200 29.826 1.00 96.00 115 SER A C 1
ATOM 910 O O . SER A 1 115 ? -5.205 6.821 30.632 1.00 96.00 115 SER A O 1
ATOM 912 N N . LYS A 1 116 ? -3.490 6.349 29.289 1.00 93.19 116 LYS A N 1
ATOM 913 C CA . LYS A 1 116 ? -3.414 4.936 29.671 1.00 93.19 116 LYS A CA 1
ATOM 914 C C . LYS A 1 116 ? -3.205 4.780 31.181 1.00 93.19 116 LYS A C 1
ATOM 916 O O . LYS A 1 116 ? -3.852 3.949 31.802 1.00 93.19 116 LYS A O 1
ATOM 921 N N . ASN A 1 117 ? -2.377 5.636 31.784 1.00 93.56 117 ASN A N 1
ATOM 922 C CA . ASN A 1 117 ? -2.103 5.609 33.222 1.00 93.56 117 ASN A CA 1
ATOM 923 C C . ASN A 1 117 ? -3.355 5.869 34.071 1.00 93.56 117 ASN A C 1
ATOM 925 O O . ASN A 1 117 ? -3.543 5.201 35.084 1.00 93.56 117 ASN A O 1
ATOM 929 N N . SER A 1 118 ? -4.229 6.795 33.659 1.00 92.69 118 SER A N 1
ATOM 930 C CA . SER A 1 118 ? -5.490 7.050 34.370 1.00 92.69 118 SER A CA 1
ATOM 931 C C . SER A 1 118 ? -6.461 5.868 34.280 1.00 92.69 118 SER A C 1
ATOM 933 O O . SER A 1 118 ? -7.265 5.671 35.186 1.00 92.69 118 SER A O 1
ATOM 935 N N . LEU A 1 119 ? -6.349 5.036 33.239 1.00 92.06 119 LEU A N 1
ATOM 936 C CA . LEU A 1 119 ? -7.169 3.835 33.068 1.00 92.06 119 LEU A CA 1
ATOM 937 C C . LEU A 1 119 ? -6.696 2.638 33.900 1.00 92.06 119 LEU A C 1
ATOM 939 O O . LEU A 1 119 ? -7.462 1.696 34.045 1.00 92.06 119 LEU A O 1
ATOM 943 N N . ASN A 1 120 ? -5.497 2.666 34.495 1.00 89.81 120 ASN A N 1
ATOM 944 C CA . ASN A 1 120 ? -4.983 1.550 35.307 1.00 89.81 120 ASN A CA 1
ATOM 945 C C . ASN A 1 120 ? -5.889 1.210 36.508 1.00 89.81 120 ASN A C 1
ATOM 947 O O . ASN A 1 120 ? -5.867 0.084 36.996 1.00 89.81 120 ASN A O 1
ATOM 951 N N . LYS A 1 121 ? -6.704 2.169 36.975 1.00 91.06 121 LYS A N 1
ATOM 952 C CA . LYS A 1 121 ? -7.727 1.952 38.015 1.00 91.06 121 LYS A CA 1
ATOM 953 C C . LYS A 1 121 ? -8.872 1.034 37.545 1.00 91.06 121 LYS A C 1
ATOM 955 O O . LYS A 1 121 ? -9.609 0.514 38.376 1.00 91.06 121 LYS A O 1
ATOM 960 N N . TYR A 1 122 ? -9.043 0.873 36.232 1.00 92.88 122 TYR A N 1
ATOM 961 C CA . TYR A 1 122 ? -10.158 0.189 35.577 1.00 92.88 122 TYR A CA 1
ATOM 962 C C . TYR A 1 122 ? -9.622 -0.805 34.531 1.00 92.88 122 TYR A C 1
ATOM 964 O O . TYR A 1 122 ? -9.491 -0.455 33.352 1.00 92.88 122 TYR A O 1
ATOM 972 N N . PRO A 1 123 ? -9.300 -2.051 34.933 1.00 88.44 123 PRO A N 1
ATOM 973 C CA . PRO A 1 123 ? -8.655 -3.032 34.055 1.00 88.44 123 PRO A CA 1
ATOM 974 C C . PRO A 1 123 ? -9.410 -3.301 32.744 1.00 88.44 123 PRO A C 1
ATOM 976 O O . PRO A 1 123 ? -8.798 -3.541 31.704 1.00 88.44 123 PRO A O 1
ATOM 979 N N . ASP A 1 124 ? -10.741 -3.222 32.767 1.00 84.12 124 ASP A N 1
ATOM 980 C CA . ASP A 1 124 ? -11.599 -3.356 31.590 1.00 84.12 124 ASP A CA 1
ATOM 981 C C . ASP A 1 124 ? -11.407 -2.200 30.594 1.00 84.12 124 ASP A C 1
ATOM 983 O O . ASP A 1 124 ? -11.245 -2.438 29.394 1.00 84.12 124 ASP A O 1
ATOM 987 N N . LEU A 1 125 ? -11.342 -0.954 31.078 1.00 90.06 125 LEU A N 1
ATOM 988 C CA . LEU A 1 125 ? -11.097 0.222 30.237 1.00 90.06 125 LEU A CA 1
ATOM 989 C C . LEU A 1 125 ? -9.661 0.254 29.712 1.00 90.06 125 LEU A C 1
ATOM 991 O O . LEU A 1 125 ? -9.433 0.633 28.564 1.00 90.06 125 LEU A O 1
ATOM 995 N N . GLN A 1 126 ? -8.695 -0.198 30.513 1.00 90.44 126 GLN A N 1
ATOM 996 C CA . GLN A 1 126 ? -7.316 -0.369 30.063 1.00 90.44 126 GLN A CA 1
ATOM 997 C C . GLN A 1 126 ? -7.220 -1.413 28.941 1.00 90.44 126 GLN A C 1
ATOM 999 O O . GLN A 1 126 ? -6.559 -1.174 27.931 1.00 90.44 126 GLN A O 1
ATOM 1004 N N . LYS A 1 127 ? -7.926 -2.545 29.065 1.00 85.31 127 LYS A N 1
ATOM 1005 C CA . LYS A 1 127 ? -7.985 -3.574 28.016 1.00 85.31 127 LYS A CA 1
ATOM 1006 C C . LYS A 1 127 ? -8.619 -3.039 26.731 1.00 85.31 127 LYS A C 1
ATOM 1008 O O . LYS A 1 127 ? -8.120 -3.332 25.646 1.00 85.31 127 LYS A O 1
ATOM 1013 N N . ARG A 1 128 ? -9.688 -2.243 26.839 1.00 86.50 128 ARG A N 1
ATOM 1014 C CA . ARG A 1 128 ? -10.292 -1.540 25.694 1.00 86.50 128 ARG A CA 1
ATOM 1015 C C . ARG A 1 128 ? -9.291 -0.600 25.027 1.00 86.50 128 ARG A C 1
ATOM 1017 O O . ARG A 1 128 ? -9.104 -0.695 23.818 1.00 86.50 128 ARG A O 1
ATOM 1024 N N . PHE A 1 129 ? -8.577 0.211 25.813 1.00 90.88 129 PHE A N 1
ATOM 1025 C CA . PHE A 1 129 ? -7.528 1.102 25.309 1.00 90.88 129 PHE A CA 1
ATOM 1026 C C . PHE A 1 129 ? -6.441 0.336 24.544 1.00 90.88 129 PHE A C 1
ATOM 1028 O O . PHE A 1 129 ? -6.075 0.709 23.433 1.00 90.88 129 PHE A O 1
ATOM 1035 N N . ASP A 1 130 ? -5.949 -0.764 25.113 1.00 86.50 130 ASP A N 1
ATOM 1036 C CA . ASP A 1 130 ? -4.883 -1.574 24.514 1.00 86.50 130 ASP A CA 1
ATOM 1037 C C . ASP A 1 130 ? -5.319 -2.294 23.228 1.00 86.50 130 ASP A C 1
ATOM 1039 O O . ASP A 1 130 ? -4.477 -2.683 22.414 1.00 86.50 130 ASP A O 1
ATOM 1043 N N . ASN A 1 131 ? -6.628 -2.445 23.019 1.00 84.94 131 ASN A N 1
ATOM 1044 C CA . ASN A 1 131 ? -7.210 -3.003 21.803 1.00 84.94 131 ASN A CA 1
ATOM 1045 C C . ASN A 1 131 ? -7.526 -1.947 20.731 1.00 84.94 131 ASN A C 1
ATOM 1047 O O . ASN A 1 131 ? -7.918 -2.330 19.626 1.00 84.94 131 ASN A O 1
ATOM 1051 N N . ILE A 1 132 ? -7.344 -0.650 21.013 1.00 86.31 132 ILE A N 1
ATOM 1052 C CA . ILE A 1 132 ? -7.532 0.400 20.009 1.00 86.31 132 ILE A CA 1
ATOM 1053 C C . ILE A 1 132 ? -6.533 0.187 18.871 1.00 86.31 132 ILE A C 1
ATOM 1055 O O . ILE A 1 132 ? -5.324 0.059 19.077 1.00 86.31 132 ILE A O 1
ATOM 1059 N N . LYS A 1 133 ? -7.059 0.208 17.650 1.00 88.12 133 LYS A N 1
ATOM 1060 C CA . LYS A 1 133 ? -6.310 0.206 16.394 1.00 88.12 133 LYS A CA 1
ATOM 1061 C C . LYS A 1 133 ? -6.868 1.291 15.474 1.00 88.12 133 LYS A C 1
ATOM 1063 O O . LYS A 1 133 ? -8.049 1.620 15.614 1.00 88.12 133 LYS A O 1
ATOM 1068 N N . PRO A 1 134 ? -6.062 1.854 14.558 1.00 89.69 134 PRO A N 1
ATOM 1069 C CA . PRO A 1 134 ? -6.581 2.711 13.504 1.00 89.69 134 PRO A CA 1
ATOM 1070 C C . PRO A 1 134 ? -7.722 2.010 12.766 1.00 89.69 134 PRO A C 1
ATOM 1072 O O . PRO A 1 134 ? -7.621 0.829 12.434 1.00 89.69 134 PRO A O 1
ATOM 1075 N N . TYR A 1 135 ? -8.807 2.742 12.536 1.00 80.88 135 TYR A N 1
ATOM 1076 C CA . TYR A 1 135 ? -9.893 2.314 11.665 1.00 80.88 135 TYR A CA 1
ATOM 1077 C C . TYR A 1 135 ? -9.453 2.353 10.199 1.00 80.88 135 TYR A C 1
ATOM 1079 O O . TYR A 1 135 ? -9.768 1.442 9.441 1.00 80.88 135 TYR A O 1
ATOM 1087 N N . LYS A 1 136 ? -8.690 3.390 9.835 1.00 87.94 136 LYS A N 1
ATOM 1088 C CA . LYS A 1 136 ? -8.111 3.582 8.507 1.00 87.94 136 LYS A CA 1
ATOM 1089 C C . LYS A 1 136 ? -6.716 4.176 8.628 1.00 87.94 136 LYS A C 1
ATOM 1091 O O . LYS A 1 136 ? -6.499 5.078 9.439 1.00 87.94 136 LYS A O 1
ATOM 1096 N N . ILE A 1 137 ? -5.778 3.688 7.825 1.00 90.38 137 ILE A N 1
ATOM 1097 C CA . ILE A 1 137 ? -4.445 4.276 7.703 1.00 90.38 137 ILE A CA 1
ATOM 1098 C C . ILE A 1 137 ? -3.929 4.080 6.281 1.00 90.38 137 ILE A C 1
ATOM 1100 O O . ILE A 1 137 ? -3.813 2.955 5.814 1.00 90.38 137 ILE A O 1
ATOM 1104 N N . ASP A 1 138 ? -3.598 5.181 5.615 1.00 91.50 138 ASP A N 1
ATOM 1105 C CA . ASP A 1 138 ? -3.050 5.169 4.257 1.00 91.50 138 ASP A CA 1
ATOM 1106 C C . ASP A 1 138 ? -1.595 5.642 4.300 1.00 91.50 138 ASP A C 1
ATOM 1108 O O . ASP A 1 138 ? -1.268 6.589 5.026 1.00 91.50 138 ASP A O 1
ATOM 1112 N N . PHE A 1 139 ? -0.724 5.033 3.494 1.00 92.06 139 PHE A N 1
ATOM 1113 C CA . PHE A 1 139 ? 0.669 5.457 3.349 1.00 92.06 139 PHE A CA 1
ATOM 1114 C C .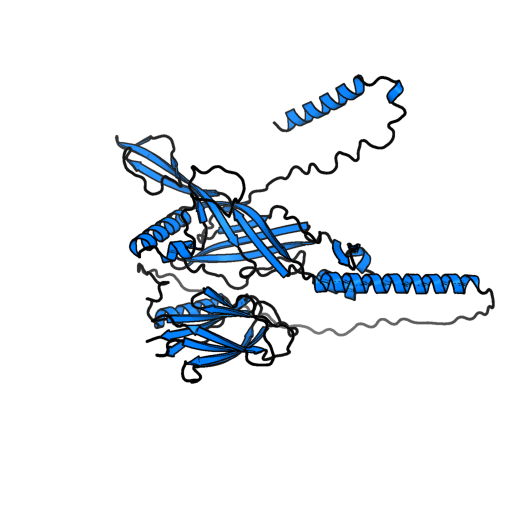 PHE A 1 139 ? 0.978 5.896 1.917 1.00 92.06 139 PHE A C 1
ATOM 1116 O O . PHE A 1 139 ? 0.567 5.269 0.946 1.00 92.06 139 PHE A O 1
ATOM 1123 N N . ALA A 1 140 ? 1.807 6.926 1.782 1.00 90.75 140 ALA A N 1
ATOM 1124 C CA . ALA A 1 140 ? 2.531 7.231 0.559 1.00 90.75 140 ALA A CA 1
ATOM 1125 C C . ALA A 1 140 ? 4.022 6.967 0.770 1.00 90.75 140 ALA A C 1
ATOM 1127 O O . ALA A 1 140 ? 4.636 7.495 1.700 1.00 90.75 140 ALA A O 1
ATOM 1128 N N . ILE A 1 141 ? 4.614 6.176 -0.118 1.00 91.62 141 ILE A N 1
ATOM 1129 C CA . ILE A 1 141 ? 6.048 5.905 -0.152 1.00 91.62 141 ILE A CA 1
ATOM 1130 C C . ILE A 1 141 ? 6.652 6.639 -1.337 1.00 91.62 141 ILE A C 1
ATOM 1132 O O . ILE A 1 141 ? 6.140 6.555 -2.448 1.00 91.62 141 ILE A O 1
ATOM 1136 N N . TYR A 1 142 ? 7.744 7.364 -1.124 1.00 90.06 142 TYR A N 1
ATOM 1137 C CA . TYR A 1 142 ? 8.380 8.145 -2.180 1.00 90.06 142 TYR A CA 1
ATOM 1138 C C . TYR A 1 142 ? 9.888 8.254 -1.979 1.00 90.06 142 TYR A C 1
ATOM 1140 O O . TYR A 1 142 ? 10.395 8.178 -0.859 1.00 90.06 142 TYR A O 1
ATOM 1148 N N . GLY A 1 143 ? 10.630 8.435 -3.068 1.00 90.44 143 GLY A N 1
ATOM 1149 C CA . GLY A 1 143 ? 12.085 8.486 -2.996 1.00 90.44 143 GLY A CA 1
ATOM 1150 C C . GLY A 1 143 ? 12.780 8.321 -4.338 1.00 90.44 143 GLY A C 1
ATOM 1151 O O . GLY A 1 143 ? 12.279 8.784 -5.364 1.00 90.44 143 GLY A O 1
ATOM 1152 N N . THR A 1 144 ? 13.947 7.677 -4.320 1.00 91.94 144 THR A N 1
ATOM 1153 C CA . THR A 1 144 ? 14.732 7.380 -5.525 1.00 91.94 144 THR A CA 1
ATOM 1154 C C . THR A 1 144 ? 14.879 5.885 -5.755 1.00 91.94 144 THR A C 1
ATOM 1156 O O . THR A 1 144 ? 14.938 5.101 -4.810 1.00 91.94 144 THR A O 1
ATOM 1159 N N . ALA A 1 145 ? 14.957 5.505 -7.024 1.00 95.06 145 ALA A N 1
ATOM 1160 C CA . ALA A 1 145 ? 15.335 4.186 -7.498 1.00 95.06 145 ALA A CA 1
ATOM 1161 C C . ALA A 1 145 ? 16.675 4.304 -8.225 1.00 95.06 145 ALA A C 1
ATOM 1163 O O . ALA A 1 145 ? 16.776 4.970 -9.256 1.00 95.06 145 ALA A O 1
ATOM 1164 N N . ASP A 1 146 ? 17.704 3.669 -7.677 1.00 95.31 146 ASP A N 1
ATOM 1165 C CA . ASP A 1 146 ? 19.072 3.726 -8.180 1.00 95.31 146 ASP A CA 1
ATOM 1166 C C . ASP A 1 146 ? 19.513 2.334 -8.638 1.00 95.31 146 ASP A C 1
ATOM 1168 O O . ASP A 1 146 ? 19.234 1.321 -7.985 1.00 95.31 146 ASP A O 1
ATOM 1172 N N . GLY A 1 147 ? 20.208 2.258 -9.773 1.00 94.56 147 GLY A N 1
ATOM 1173 C CA . GLY A 1 147 ? 20.404 0.966 -10.418 1.00 94.56 147 GLY A CA 1
ATOM 1174 C C . GLY A 1 147 ? 21.510 0.876 -11.455 1.00 94.56 147 GLY A C 1
ATOM 1175 O O . GLY A 1 147 ? 22.545 1.542 -11.355 1.00 94.56 147 GLY A O 1
ATOM 1176 N N . GLY A 1 148 ? 21.289 -0.035 -12.400 1.00 89.62 148 GLY A N 1
ATOM 1177 C CA . GLY A 1 148 ? 22.227 -0.424 -13.441 1.00 89.62 148 GLY A CA 1
ATOM 1178 C C . GLY A 1 148 ? 22.687 0.736 -14.320 1.00 89.62 148 GLY A C 1
ATOM 1179 O O . GLY A 1 148 ? 22.043 1.785 -14.426 1.00 89.62 148 GLY A O 1
ATOM 1180 N N . SER A 1 149 ? 23.825 0.512 -14.970 1.00 90.00 149 SER A N 1
ATOM 1181 C CA . SER A 1 149 ? 24.403 1.439 -15.935 1.00 90.00 149 SER A CA 1
ATOM 1182 C C . SER A 1 149 ? 24.247 0.895 -17.349 1.00 90.00 149 SER A C 1
ATOM 1184 O O . SER A 1 149 ? 24.375 -0.302 -17.585 1.00 90.00 149 SER A O 1
ATOM 1186 N N . SER A 1 150 ? 24.011 1.784 -18.303 1.00 90.56 150 SER A N 1
ATOM 1187 C CA . SER A 1 150 ? 24.022 1.504 -19.738 1.00 90.56 150 SER A CA 1
ATOM 1188 C C . SER A 1 150 ? 24.975 2.469 -20.435 1.00 90.56 150 SER A C 1
ATOM 1190 O O . SER A 1 150 ? 25.318 3.520 -19.901 1.00 90.56 150 SER A O 1
ATOM 1192 N N . SER A 1 151 ? 25.466 2.120 -21.617 1.00 92.44 151 SER A N 1
ATOM 1193 C CA . SER A 1 151 ? 26.260 3.030 -22.445 1.00 92.44 151 SER A CA 1
ATOM 1194 C C . SER A 1 151 ? 25.809 2.899 -23.885 1.00 92.44 151 SER A C 1
ATOM 1196 O O . SER A 1 151 ? 25.714 1.786 -24.397 1.00 92.44 151 SER A O 1
ATOM 1198 N N . VAL A 1 152 ? 25.542 4.026 -24.535 1.00 93.50 152 VAL A N 1
ATOM 1199 C CA . VAL A 1 152 ? 25.202 4.064 -25.963 1.00 93.50 152 VAL A CA 1
ATOM 1200 C C . VAL A 1 152 ? 26.315 4.752 -26.732 1.00 93.50 152 VAL A C 1
ATOM 1202 O O . VAL A 1 152 ? 27.061 5.561 -26.176 1.00 93.50 152 VAL A O 1
ATOM 1205 N N . LYS A 1 153 ? 26.460 4.415 -28.015 1.00 93.62 153 LYS A N 1
ATOM 1206 C CA . LYS A 1 153 ? 27.404 5.117 -28.888 1.00 93.62 153 LYS A CA 1
ATOM 1207 C C . LYS A 1 153 ? 27.024 6.590 -28.939 1.00 93.62 153 LYS A C 1
ATOM 1209 O O . LYS A 1 153 ? 25.848 6.923 -29.087 1.00 93.62 153 LYS A O 1
ATOM 1214 N N . ARG A 1 154 ? 28.022 7.462 -28.844 1.00 89.31 154 ARG A N 1
ATOM 1215 C CA . ARG A 1 154 ? 27.808 8.907 -28.846 1.00 89.31 154 ARG A CA 1
ATOM 1216 C C . ARG A 1 154 ? 27.065 9.335 -30.113 1.00 89.31 154 ARG A C 1
ATOM 1218 O O . ARG A 1 154 ? 27.474 8.978 -31.215 1.00 89.31 154 ARG A O 1
ATOM 1225 N N . GLY A 1 155 ? 25.971 10.076 -29.935 1.00 85.50 155 GLY A N 1
ATOM 1226 C CA . GLY A 1 155 ? 25.054 10.477 -31.011 1.00 85.50 155 GLY A CA 1
ATOM 1227 C C . GLY A 1 155 ? 23.884 9.516 -31.264 1.00 85.50 155 GLY A C 1
ATOM 1228 O O . GLY A 1 155 ? 23.020 9.828 -32.075 1.00 85.50 155 GLY A O 1
ATOM 1229 N N . SER A 1 156 ? 23.819 8.374 -30.570 1.00 90.25 156 SER A N 1
ATOM 1230 C CA . SER A 1 156 ? 22.653 7.478 -30.601 1.00 90.25 156 SER A CA 1
ATOM 1231 C C . SER A 1 156 ? 21.617 7.881 -29.550 1.00 90.25 156 SER A C 1
ATOM 1233 O O . SER A 1 156 ? 21.969 8.367 -28.476 1.00 90.25 156 SER A O 1
ATOM 1235 N N . SER A 1 157 ? 20.334 7.641 -29.824 1.00 87.31 157 SER A N 1
ATOM 1236 C CA . SER A 1 157 ? 19.258 7.874 -28.856 1.00 87.31 157 SER A CA 1
ATOM 1237 C C . SER A 1 157 ? 19.230 6.794 -27.773 1.00 87.31 157 SER A C 1
ATOM 1239 O O . SER A 1 157 ? 19.266 5.603 -28.083 1.00 87.31 157 SER A O 1
ATOM 1241 N N . PHE A 1 158 ? 19.066 7.197 -26.512 1.00 89.50 158 PHE A N 1
ATOM 1242 C CA . PHE A 1 158 ? 18.767 6.287 -25.408 1.00 89.50 158 PHE A CA 1
ATOM 1243 C C . PHE A 1 158 ? 17.330 6.503 -24.923 1.00 89.50 158 PHE A C 1
ATOM 1245 O O . PHE A 1 158 ? 17.017 7.530 -24.315 1.00 89.50 158 PHE A O 1
ATOM 1252 N N . GLN A 1 159 ? 16.456 5.530 -25.192 1.00 88.19 159 GLN A N 1
ATOM 1253 C CA . GLN A 1 159 ? 15.007 5.655 -24.976 1.00 88.19 159 GLN A CA 1
ATOM 1254 C C . GLN A 1 159 ? 14.592 5.838 -23.506 1.00 88.19 159 GLN A C 1
ATOM 1256 O O . GLN A 1 159 ? 13.499 6.323 -23.241 1.00 88.19 159 GLN A O 1
ATOM 1261 N N . TYR A 1 160 ? 15.472 5.511 -22.552 1.00 90.62 160 TYR A N 1
ATOM 1262 C CA . TYR A 1 160 ? 15.221 5.665 -21.112 1.00 90.62 160 TYR A CA 1
ATOM 1263 C C . TYR A 1 160 ? 15.945 6.865 -20.489 1.00 90.62 160 TYR A C 1
ATOM 1265 O O . TYR A 1 160 ? 15.931 7.028 -19.270 1.00 90.62 160 TYR A O 1
ATOM 1273 N N . SER A 1 161 ? 16.588 7.710 -21.300 1.00 87.88 161 SER A N 1
ATOM 1274 C CA . SER A 1 161 ? 17.442 8.815 -20.832 1.00 87.88 161 SER A CA 1
ATOM 1275 C C . SER A 1 161 ? 16.770 9.754 -19.824 1.00 87.88 161 SER A C 1
ATOM 1277 O O . SER A 1 161 ? 17.450 10.257 -18.939 1.00 87.88 161 SER A O 1
ATOM 1279 N N . SER A 1 162 ? 15.447 9.928 -19.865 1.00 89.00 162 SER A N 1
ATOM 1280 C CA . SER A 1 162 ? 14.701 10.761 -18.907 1.00 89.00 162 SER A CA 1
ATOM 1281 C C . SER A 1 162 ? 14.701 10.247 -17.457 1.00 89.00 162 SER A C 1
ATOM 1283 O O . SER A 1 162 ? 14.365 11.004 -16.545 1.00 89.00 162 SER A O 1
ATOM 1285 N N . PHE A 1 163 ? 15.069 8.982 -17.233 1.00 91.31 163 PHE A N 1
ATOM 1286 C CA . PHE A 1 163 ? 15.130 8.323 -15.917 1.00 91.31 163 PHE A CA 1
ATOM 1287 C C . PHE A 1 163 ? 16.569 7.991 -15.481 1.00 91.31 163 PHE A C 1
ATOM 1289 O O . PHE A 1 163 ? 16.796 7.447 -14.399 1.00 91.31 163 PHE A O 1
ATOM 1296 N N . TYR A 1 164 ? 17.554 8.291 -16.332 1.00 92.62 164 TYR A N 1
ATOM 1297 C CA . TYR A 1 164 ? 18.960 7.981 -16.105 1.00 92.62 164 TYR A CA 1
ATOM 1298 C C . TYR A 1 164 ? 19.784 9.267 -16.075 1.00 92.62 164 TYR A C 1
ATOM 1300 O O . TYR A 1 164 ? 19.591 10.173 -16.879 1.00 92.62 164 TYR A O 1
ATOM 1308 N N . ASN A 1 165 ? 20.776 9.321 -15.194 1.00 91.00 165 ASN A N 1
ATOM 1309 C CA . ASN A 1 165 ? 21.747 10.406 -15.183 1.00 91.00 165 ASN A CA 1
ATOM 1310 C C . ASN A 1 165 ? 22.880 10.093 -16.164 1.00 91.00 165 ASN A C 1
ATOM 1312 O O . ASN A 1 165 ? 23.534 9.052 -16.049 1.00 91.00 165 ASN A O 1
ATOM 1316 N N . GLN A 1 166 ? 23.106 10.994 -17.122 1.00 91.44 166 GLN A N 1
ATOM 1317 C CA . GLN A 1 166 ? 24.222 10.902 -18.060 1.00 91.44 166 GLN A CA 1
ATOM 1318 C C . GLN A 1 166 ? 25.533 11.273 -17.353 1.00 91.44 166 GLN A C 1
ATOM 1320 O O . GLN A 1 166 ? 25.623 12.302 -16.684 1.00 91.44 166 GLN A O 1
ATOM 1325 N N . GLY A 1 167 ? 26.546 10.421 -17.489 1.00 90.38 167 GLY A N 1
ATOM 1326 C CA . GLY A 1 167 ? 27.902 10.673 -17.007 1.00 90.38 167 GLY A CA 1
ATOM 1327 C C . GLY A 1 167 ? 28.816 11.250 -18.089 1.00 90.38 167 GLY A C 1
ATOM 1328 O O . GLY A 1 167 ? 28.404 11.513 -19.218 1.00 90.38 167 GLY A O 1
ATOM 1329 N N . SER A 1 168 ? 30.094 11.412 -17.752 1.00 92.62 168 SER A N 1
ATOM 1330 C CA . SER A 1 168 ? 31.109 11.872 -18.702 1.00 92.62 168 SER A CA 1
ATOM 1331 C C . SER A 1 168 ? 31.364 10.834 -19.796 1.00 92.62 168 SER A C 1
ATOM 1333 O O . SER A 1 168 ? 31.600 9.662 -19.500 1.00 92.62 168 SER A O 1
ATOM 1335 N N . ALA A 1 169 ? 31.359 11.273 -21.056 1.00 93.06 169 ALA A N 1
ATOM 1336 C CA . ALA A 1 169 ? 31.650 10.413 -22.198 1.00 93.06 169 ALA A CA 1
ATOM 1337 C C . ALA A 1 169 ? 33.052 9.785 -22.104 1.00 93.06 169 ALA A C 1
ATOM 1339 O O . ALA A 1 169 ? 34.002 10.423 -21.644 1.00 93.06 169 ALA A O 1
ATOM 1340 N N . TYR A 1 170 ? 33.196 8.554 -22.594 1.00 93.81 170 TYR A N 1
ATOM 1341 C CA . TYR A 1 170 ? 34.472 7.832 -22.617 1.00 93.81 170 TYR A CA 1
ATOM 1342 C C . TYR A 1 170 ? 34.737 7.194 -23.982 1.00 93.81 170 TYR A C 1
ATOM 1344 O O . TYR A 1 170 ? 33.836 7.069 -24.812 1.00 93.81 170 TYR A O 1
ATOM 1352 N N . LYS A 1 171 ? 35.993 6.800 -24.230 1.00 94.94 171 LYS A N 1
ATOM 1353 C CA . LYS A 1 171 ? 36.394 6.088 -25.449 1.00 94.94 171 LYS A CA 1
ATOM 1354 C C . LYS A 1 171 ? 36.675 4.620 -25.150 1.00 94.94 171 LYS A C 1
ATOM 1356 O O . LYS A 1 171 ? 37.364 4.312 -24.182 1.00 94.94 171 LYS A O 1
ATOM 1361 N N . LYS A 1 172 ? 36.183 3.738 -26.015 1.00 92.06 172 LYS A N 1
ATOM 1362 C CA . LYS A 1 172 ? 36.488 2.305 -26.025 1.00 92.06 172 LYS A CA 1
ATOM 1363 C C . LYS A 1 172 ? 36.603 1.851 -27.478 1.00 92.06 172 LYS A C 1
ATOM 1365 O O . LYS A 1 172 ? 35.729 2.168 -28.281 1.00 92.06 172 LYS A O 1
ATOM 1370 N N . ASP A 1 173 ? 37.703 1.185 -27.821 1.00 91.44 173 ASP A N 1
ATOM 1371 C CA . ASP A 1 173 ? 37.972 0.671 -29.174 1.00 91.44 173 ASP A CA 1
ATOM 1372 C C . ASP A 1 173 ? 37.829 1.743 -30.277 1.00 91.44 173 ASP A C 1
ATOM 1374 O O . ASP A 1 173 ? 37.209 1.537 -31.317 1.00 91.44 173 ASP A O 1
ATOM 1378 N N . GLY A 1 174 ? 38.342 2.952 -30.014 1.00 91.06 174 GLY A N 1
ATOM 1379 C CA . GLY A 1 174 ? 38.274 4.090 -30.942 1.00 91.06 174 GLY A CA 1
ATOM 1380 C C . GLY A 1 174 ? 36.895 4.759 -31.070 1.00 91.06 174 GLY A C 1
ATOM 1381 O O . GLY A 1 174 ? 36.797 5.824 -31.677 1.00 91.06 174 GLY A O 1
ATOM 1382 N N . GLN A 1 175 ? 35.843 4.203 -30.461 1.00 92.81 175 GLN A N 1
ATOM 1383 C CA . GLN A 1 175 ? 34.485 4.758 -30.467 1.00 92.81 175 GLN A CA 1
ATOM 1384 C C . GLN A 1 175 ? 34.191 5.510 -29.162 1.00 92.81 175 GLN A C 1
ATOM 1386 O O . GLN A 1 175 ? 34.666 5.132 -28.091 1.00 92.81 175 GLN A O 1
ATOM 1391 N N . SER A 1 176 ? 33.419 6.599 -29.251 1.00 94.69 176 SER A N 1
ATOM 1392 C CA . SER A 1 176 ? 32.968 7.362 -28.077 1.00 94.69 176 SER A CA 1
ATOM 1393 C C . SER A 1 176 ? 31.610 6.857 -27.597 1.00 94.69 176 SER A C 1
ATOM 1395 O O . SER A 1 176 ? 30.726 6.611 -28.418 1.00 94.69 176 SER A O 1
ATOM 1397 N N . TYR A 1 177 ? 31.435 6.761 -26.283 1.00 95.62 177 TYR A N 1
ATOM 1398 C CA . TYR A 1 177 ? 30.213 6.295 -25.634 1.00 95.62 177 TYR A CA 1
ATOM 1399 C C . TYR A 1 177 ? 29.741 7.291 -24.579 1.00 95.62 177 TYR A C 1
ATOM 1401 O O . TYR A 1 177 ? 30.557 7.858 -23.850 1.00 95.62 177 TYR A O 1
ATOM 1409 N N . ASP A 1 178 ? 28.424 7.444 -24.478 1.00 94.81 178 ASP A N 1
ATOM 1410 C CA . ASP A 1 178 ? 27.752 8.206 -23.430 1.00 94.81 178 ASP A CA 1
ATOM 1411 C C . ASP A 1 178 ? 27.222 7.227 -22.363 1.00 94.81 178 ASP A C 1
ATOM 1413 O O . ASP A 1 178 ? 26.367 6.389 -22.679 1.00 94.81 178 ASP A O 1
ATOM 1417 N N . PRO A 1 179 ? 27.739 7.265 -21.118 1.00 94.81 179 PRO A N 1
ATOM 1418 C CA . PRO A 1 179 ? 27.254 6.414 -20.040 1.00 94.81 179 PRO A CA 1
ATOM 1419 C C . PRO A 1 179 ? 26.009 7.005 -19.375 1.00 94.81 179 PRO A C 1
ATOM 1421 O O . PRO A 1 179 ? 25.923 8.206 -19.136 1.00 94.81 179 PRO A O 1
ATOM 1424 N N . TYR A 1 180 ? 25.086 6.133 -18.991 1.00 94.19 180 TYR A N 1
ATOM 1425 C CA . TYR A 1 180 ? 23.839 6.440 -18.301 1.00 94.19 180 TYR A CA 1
ATOM 1426 C C . TYR A 1 180 ? 23.722 5.557 -17.066 1.00 94.19 180 TYR A C 1
ATOM 1428 O O . TYR A 1 180 ? 23.940 4.351 -17.156 1.00 94.19 180 TYR A O 1
ATOM 1436 N N . LYS A 1 181 ? 23.342 6.127 -15.923 1.00 93.81 181 LYS A N 1
ATOM 1437 C CA . LYS A 1 181 ? 23.086 5.372 -14.688 1.00 93.81 181 LYS A CA 1
ATOM 1438 C C . LYS A 1 181 ? 21.666 5.613 -14.194 1.00 93.81 181 LYS A C 1
ATOM 1440 O O . LYS A 1 181 ? 21.268 6.772 -14.077 1.00 93.81 181 LYS A O 1
ATOM 1445 N N . LEU A 1 182 ? 20.924 4.542 -13.898 1.00 94.19 182 LEU A N 1
ATOM 1446 C CA . LEU A 1 182 ? 19.553 4.661 -13.401 1.00 94.19 182 LEU A CA 1
ATOM 1447 C C . LEU A 1 182 ? 19.561 5.412 -12.070 1.00 94.19 182 LEU A C 1
ATOM 1449 O O . LEU A 1 182 ? 20.275 5.020 -11.143 1.00 94.19 182 LEU A O 1
ATOM 1453 N N . SER A 1 183 ? 18.777 6.480 -12.001 1.00 91.50 183 SER A N 1
ATOM 1454 C CA . SER A 1 183 ? 18.541 7.255 -10.787 1.00 91.50 183 SER A CA 1
ATOM 1455 C C . SER A 1 183 ? 17.239 8.008 -10.990 1.00 91.50 183 SER A C 1
ATOM 1457 O O . SER A 1 183 ? 17.254 9.170 -11.375 1.00 91.50 183 SER A O 1
ATOM 1459 N N . ALA A 1 184 ? 16.121 7.304 -10.850 1.00 89.88 184 ALA A N 1
ATOM 1460 C CA . ALA A 1 184 ? 14.790 7.832 -11.119 1.00 89.88 184 ALA A CA 1
ATOM 1461 C C . ALA A 1 184 ? 14.070 8.183 -9.818 1.00 89.88 184 ALA A C 1
ATOM 1463 O O . ALA A 1 184 ? 14.389 7.653 -8.752 1.00 89.88 184 ALA A O 1
ATOM 1464 N N . ARG A 1 185 ? 13.061 9.051 -9.896 1.00 88.50 185 ARG A N 1
ATOM 1465 C CA . ARG A 1 185 ? 12.176 9.327 -8.759 1.00 88.50 185 ARG A CA 1
ATOM 1466 C C . ARG A 1 185 ? 10.988 8.375 -8.777 1.00 88.50 185 ARG A C 1
ATOM 1468 O O . ARG A 1 185 ? 10.467 8.066 -9.847 1.00 88.50 185 ARG A O 1
ATOM 1475 N N . VAL A 1 186 ? 10.563 7.945 -7.593 1.00 90.88 186 VAL A N 1
ATOM 1476 C CA . VAL A 1 186 ? 9.454 7.001 -7.427 1.00 90.88 186 VAL A CA 1
ATOM 1477 C C . VAL A 1 186 ? 8.454 7.461 -6.378 1.00 90.88 186 VAL A C 1
ATOM 1479 O O . VAL A 1 186 ? 8.819 8.137 -5.411 1.00 90.88 186 VAL A O 1
ATOM 1482 N N . LEU A 1 187 ? 7.201 7.067 -6.579 1.00 89.31 187 LEU A N 1
ATOM 1483 C CA . LEU A 1 187 ? 6.080 7.290 -5.675 1.00 89.31 187 LEU A CA 1
ATOM 1484 C C . LEU A 1 187 ? 5.155 6.069 -5.715 1.00 89.31 187 LEU A C 1
ATOM 1486 O O . LEU A 1 187 ? 4.924 5.502 -6.778 1.00 89.31 187 LEU A O 1
ATOM 1490 N N . TYR A 1 188 ? 4.598 5.690 -4.572 1.00 91.12 188 TYR A N 1
ATOM 1491 C CA . TYR A 1 188 ? 3.585 4.653 -4.487 1.00 91.12 188 TYR A CA 1
ATOM 1492 C C . TYR A 1 188 ? 2.589 4.935 -3.364 1.00 91.12 188 TYR A C 1
ATOM 1494 O O . TYR A 1 188 ? 2.993 5.271 -2.250 1.00 91.12 188 TYR A O 1
ATOM 1502 N N . GLN A 1 189 ? 1.296 4.825 -3.666 1.00 88.94 189 GLN A N 1
ATOM 1503 C CA . GLN A 1 189 ? 0.217 4.965 -2.689 1.00 88.94 189 GLN A CA 1
ATOM 1504 C C . GLN A 1 189 ? -0.234 3.581 -2.233 1.00 88.94 189 GLN A C 1
ATOM 1506 O O . GLN A 1 189 ? -0.499 2.706 -3.052 1.00 88.94 189 GLN A O 1
ATOM 1511 N N . ILE A 1 190 ? -0.328 3.402 -0.922 1.00 90.94 190 ILE A N 1
ATOM 1512 C CA . ILE A 1 190 ? -0.720 2.152 -0.286 1.00 90.94 190 ILE A CA 1
ATOM 1513 C C . ILE A 1 190 ? -1.960 2.454 0.558 1.00 90.94 190 ILE A C 1
ATOM 1515 O O . ILE A 1 190 ? -1.820 3.004 1.657 1.00 90.94 190 ILE A O 1
ATOM 1519 N N . PRO A 1 191 ? -3.163 2.177 0.027 1.00 89.31 191 PRO A N 1
ATOM 1520 C CA . PRO A 1 191 ? -4.402 2.385 0.761 1.00 89.31 191 PRO A CA 1
ATOM 1521 C C . PRO A 1 191 ? -4.553 1.352 1.880 1.00 89.31 191 PRO A C 1
ATOM 1523 O O . PRO A 1 191 ? -3.995 0.253 1.808 1.00 89.31 191 PRO A O 1
ATOM 1526 N N . ASP A 1 192 ? -5.363 1.688 2.877 1.00 85.38 192 ASP A N 1
ATOM 1527 C CA . ASP A 1 192 ? -5.716 0.837 4.012 1.00 85.38 192 ASP A CA 1
ATOM 1528 C C . ASP A 1 192 ? -6.197 -0.564 3.615 1.00 85.38 192 ASP A C 1
ATOM 1530 O O . ASP A 1 192 ? -5.858 -1.532 4.289 1.00 85.38 192 ASP A O 1
ATOM 1534 N N . ALA A 1 193 ? -6.890 -0.698 2.480 1.00 82.19 193 ALA A N 1
ATOM 1535 C CA . ALA A 1 193 ? -7.358 -1.984 1.955 1.00 82.19 193 ALA A CA 1
ATOM 1536 C C . ALA A 1 193 ? -6.234 -3.014 1.701 1.00 82.19 193 ALA A C 1
ATOM 1538 O O . ALA A 1 193 ? -6.504 -4.210 1.653 1.00 82.19 193 ALA A O 1
ATOM 1539 N N . LYS A 1 194 ? -4.975 -2.568 1.556 1.00 84.94 194 LYS A N 1
ATOM 1540 C CA . LYS A 1 194 ? -3.794 -3.440 1.383 1.00 84.94 194 LYS A CA 1
ATOM 1541 C C . LYS A 1 194 ? -3.073 -3.754 2.699 1.00 84.94 194 LYS A C 1
ATOM 1543 O O . LYS A 1 194 ? -2.047 -4.444 2.706 1.00 84.94 194 LYS A O 1
ATOM 1548 N N . LEU A 1 195 ? -3.539 -3.192 3.814 1.00 87.44 195 LEU A N 1
ATOM 1549 C CA . LEU A 1 195 ? -2.812 -3.148 5.076 1.00 87.44 195 LEU A CA 1
ATOM 1550 C C . LEU A 1 195 ? -3.560 -3.884 6.180 1.00 87.44 195 LEU A C 1
ATOM 1552 O O . LEU A 1 195 ? -4.674 -3.531 6.555 1.00 87.44 195 LEU A O 1
ATOM 1556 N N . LEU A 1 196 ? -2.878 -4.841 6.808 1.00 83.06 196 LEU A N 1
ATOM 1557 C CA . LEU A 1 196 ? -3.311 -5.373 8.093 1.00 83.06 196 LEU A CA 1
ATOM 1558 C C . LEU A 1 196 ? -2.689 -4.556 9.231 1.00 83.06 196 LEU A C 1
ATOM 1560 O O . LEU A 1 196 ? -1.465 -4.500 9.370 1.00 83.06 196 LEU A O 1
ATOM 1564 N N . VAL A 1 197 ? -3.531 -3.955 10.075 1.00 85.75 197 VAL A N 1
ATOM 1565 C CA . VAL A 1 197 ? -3.097 -3.106 11.195 1.00 85.75 197 VAL A CA 1
ATOM 1566 C C . VAL A 1 197 ? -3.532 -3.711 12.524 1.00 85.75 197 VAL A C 1
ATOM 1568 O O . VAL A 1 197 ? -4.720 -3.894 12.791 1.00 85.75 197 VAL A O 1
ATOM 1571 N N . GLY A 1 198 ? -2.555 -4.010 13.375 1.00 84.81 198 GLY A N 1
ATOM 1572 C CA . GLY A 1 198 ? -2.775 -4.563 14.707 1.00 84.81 198 GLY A CA 1
ATOM 1573 C C . GLY A 1 198 ? -2.690 -3.523 15.812 1.00 84.81 198 GLY A C 1
ATOM 1574 O O . GLY A 1 198 ? -2.854 -2.321 15.593 1.00 84.81 198 GLY A O 1
ATOM 1575 N N . LYS A 1 199 ? -2.439 -4.007 17.029 1.00 88.06 199 LYS A N 1
ATOM 1576 C CA . LYS A 1 199 ? -2.375 -3.181 18.238 1.00 88.06 199 LYS A CA 1
ATOM 1577 C C . LYS A 1 199 ? -1.079 -2.376 18.294 1.00 88.06 199 LYS A C 1
ATOM 1579 O O . LYS A 1 199 ? -0.068 -2.751 17.698 1.00 88.06 199 LYS A O 1
ATOM 1584 N N . SER A 1 200 ? -1.093 -1.307 19.085 1.00 92.75 200 SER A N 1
ATOM 1585 C CA . SER A 1 200 ? 0.106 -0.515 19.371 1.00 92.75 200 SER A CA 1
ATOM 1586 C C . SER A 1 200 ? 1.270 -1.407 19.819 1.00 92.75 200 SER A C 1
ATOM 1588 O O . SER A 1 200 ? 1.125 -2.248 20.703 1.00 92.75 200 SER A O 1
ATOM 1590 N N . GLY A 1 201 ? 2.447 -1.181 19.244 1.00 90.06 201 GLY A N 1
ATOM 1591 C CA . GLY A 1 201 ? 3.686 -1.903 19.528 1.00 90.06 201 GLY A CA 1
ATOM 1592 C C . GLY A 1 201 ? 3.859 -3.196 18.734 1.00 90.06 201 GLY A C 1
ATOM 1593 O O . GLY A 1 201 ? 4.991 -3.670 18.603 1.00 90.06 201 GLY A O 1
ATOM 1594 N N . GLN A 1 202 ? 2.783 -3.741 18.162 1.00 88.88 202 GLN A N 1
ATOM 1595 C CA . GLN A 1 202 ? 2.822 -4.962 17.365 1.00 88.88 202 GLN A CA 1
ATOM 1596 C C . GLN A 1 202 ? 3.107 -4.641 15.896 1.00 88.88 202 GLN A C 1
ATOM 1598 O O . GLN A 1 202 ? 2.636 -3.644 15.350 1.00 88.88 202 GLN A O 1
ATOM 1603 N N . THR A 1 203 ? 3.890 -5.506 15.256 1.00 89.19 203 THR A N 1
ATOM 1604 C CA . THR A 1 203 ? 4.022 -5.504 13.798 1.00 89.19 203 THR A CA 1
ATOM 1605 C C . THR A 1 203 ? 2.943 -6.416 13.246 1.00 89.19 203 THR A C 1
ATOM 1607 O O . THR A 1 203 ? 2.901 -7.597 13.585 1.00 89.19 203 THR A O 1
ATOM 1610 N N . SER A 1 204 ? 2.078 -5.879 12.403 1.00 86.50 204 SER A N 1
ATOM 1611 C CA . SER A 1 204 ? 1.085 -6.651 11.665 1.00 86.50 204 SER A CA 1
ATOM 1612 C C . SER A 1 204 ? 1.516 -6.744 10.221 1.00 86.50 204 SER A C 1
ATOM 1614 O O . SER A 1 204 ? 2.008 -5.776 9.655 1.00 86.50 204 SER A O 1
ATOM 1616 N N . ARG A 1 205 ? 1.400 -7.931 9.647 1.00 81.69 205 ARG A N 1
ATOM 1617 C CA . ARG A 1 205 ? 1.837 -8.225 8.289 1.00 81.69 205 ARG A CA 1
ATOM 1618 C C . ARG A 1 205 ? 0.630 -8.766 7.548 1.00 81.69 205 ARG A C 1
ATOM 1620 O O . ARG A 1 205 ? -0.046 -9.640 8.086 1.00 81.69 205 ARG A O 1
ATOM 1627 N N . SER A 1 206 ? 0.359 -8.237 6.360 1.00 72.88 206 SER A N 1
ATOM 1628 C CA . SER A 1 206 ? -0.619 -8.851 5.465 1.00 72.88 206 SER A CA 1
ATOM 1629 C C . SER A 1 206 ? -0.197 -10.302 5.230 1.00 72.88 206 SER A C 1
ATOM 1631 O O . SER A 1 206 ? 0.997 -10.601 5.161 1.00 72.88 206 SER A O 1
ATOM 1633 N N . ILE A 1 207 ? -1.152 -11.222 5.204 1.00 64.38 207 ILE A N 1
ATOM 1634 C CA . ILE A 1 207 ? -0.823 -12.653 5.153 1.00 64.38 207 ILE A CA 1
ATOM 1635 C C . ILE A 1 207 ? -0.712 -13.127 3.697 1.00 64.38 207 ILE A C 1
ATOM 1637 O O . ILE A 1 207 ? 0.034 -14.053 3.391 1.00 64.38 207 ILE A O 1
ATOM 1641 N N . VAL A 1 208 ? -1.358 -12.389 2.793 1.00 65.31 208 VAL A N 1
ATOM 1642 C CA . VAL A 1 208 ? -1.454 -12.658 1.362 1.00 65.31 208 VAL A CA 1
ATOM 1643 C C . VAL A 1 208 ? -0.656 -11.607 0.582 1.00 65.31 208 VAL A C 1
ATOM 1645 O O . VAL A 1 208 ? -0.914 -10.411 0.742 1.00 65.31 208 VAL A O 1
ATOM 1648 N N . PRO A 1 209 ? 0.312 -12.014 -0.259 1.00 76.75 209 PRO A N 1
ATOM 1649 C CA . PRO A 1 209 ? 0.885 -11.146 -1.282 1.00 76.75 209 PRO A CA 1
ATOM 1650 C C . PRO A 1 209 ? -0.159 -10.732 -2.316 1.00 76.75 209 PRO A C 1
ATOM 1652 O O . PRO A 1 209 ? -0.908 -11.569 -2.813 1.00 76.75 209 PRO A O 1
ATOM 1655 N N . GLU A 1 210 ? -0.164 -9.458 -2.690 1.00 75.88 210 GLU A N 1
ATOM 1656 C CA . GLU A 1 210 ? -1.041 -8.925 -3.729 1.00 75.88 210 GLU A CA 1
ATOM 1657 C C . GLU A 1 210 ? -0.252 -8.615 -5.003 1.00 75.88 210 GLU A C 1
ATOM 1659 O O . GLU A 1 210 ? 0.964 -8.424 -4.983 1.00 75.88 210 GLU A O 1
ATOM 1664 N N . SER A 1 211 ? -0.954 -8.553 -6.131 1.00 75.81 211 SER A N 1
ATOM 1665 C CA . SER A 1 211 ? -0.418 -8.045 -7.392 1.00 75.81 211 SER A CA 1
ATOM 1666 C C . SER A 1 211 ? -1.294 -6.879 -7.839 1.00 75.81 211 SER A C 1
ATOM 1668 O O . SER A 1 211 ? -2.508 -7.061 -7.966 1.00 75.81 211 SER A O 1
ATOM 1670 N N . PRO A 1 212 ? -0.723 -5.694 -8.117 1.00 82.00 212 PRO A N 1
ATOM 1671 C CA . PRO A 1 212 ? -1.417 -4.654 -8.871 1.00 82.00 212 PRO A CA 1
ATOM 1672 C C . PRO A 1 212 ? -1.968 -5.220 -10.188 1.00 82.00 212 PRO A C 1
ATOM 1674 O O . PRO A 1 212 ? -1.352 -6.118 -10.769 1.00 82.00 212 PRO A O 1
ATOM 1677 N N . MET A 1 213 ? -3.093 -4.690 -10.692 1.00 77.44 213 MET A N 1
ATOM 1678 C CA . MET A 1 213 ? -3.708 -5.223 -11.921 1.00 77.44 213 MET A CA 1
ATOM 1679 C C . MET A 1 213 ? -2.783 -5.072 -13.132 1.00 77.44 213 MET A C 1
ATOM 1681 O O . MET A 1 213 ? -2.837 -5.857 -14.074 1.00 77.44 213 MET A O 1
ATOM 1685 N N . THR A 1 214 ? -1.940 -4.036 -13.126 1.00 83.06 214 THR A N 1
ATOM 1686 C CA . THR A 1 214 ? -0.934 -3.791 -14.160 1.00 83.06 214 THR A CA 1
ATOM 1687 C C . THR A 1 214 ? 0.303 -3.121 -13.565 1.00 83.06 214 THR A C 1
ATOM 1689 O O . THR A 1 214 ? 0.231 -2.440 -12.541 1.00 83.06 214 THR A O 1
ATOM 1692 N N . TRP A 1 215 ? 1.433 -3.182 -14.277 1.00 90.38 215 TRP A N 1
ATOM 1693 C CA . TRP A 1 215 ? 2.617 -2.369 -13.960 1.00 90.38 215 TRP A CA 1
ATOM 1694 C C . TRP A 1 215 ? 2.324 -0.866 -13.862 1.00 90.38 215 TRP A C 1
ATOM 1696 O O . TRP A 1 215 ? 3.029 -0.154 -13.148 1.00 90.38 215 TRP A O 1
ATOM 1706 N N . ASN A 1 216 ? 1.292 -0.378 -14.560 1.00 90.75 216 ASN A N 1
ATOM 1707 C CA . ASN A 1 216 ? 0.874 1.020 -14.511 1.00 90.75 216 ASN A CA 1
ATOM 1708 C C . ASN A 1 216 ? 0.314 1.423 -13.134 1.00 90.75 216 ASN A C 1
ATOM 1710 O O . ASN A 1 216 ? 0.424 2.588 -12.758 1.00 90.75 216 ASN A O 1
ATOM 1714 N N . GLU A 1 217 ? -0.232 0.475 -12.376 1.00 86.38 217 GLU A N 1
ATOM 1715 C CA . GLU A 1 217 ? -0.806 0.698 -11.043 1.00 86.38 217 GLU A CA 1
ATOM 1716 C C . GLU A 1 217 ? 0.169 0.424 -9.901 1.00 86.38 217 GLU A C 1
ATOM 1718 O O . GLU A 1 217 ? -0.184 0.643 -8.748 1.00 86.38 217 GLU A O 1
ATOM 1723 N N . PHE A 1 218 ? 1.377 -0.055 -10.204 1.00 92.12 218 PHE A N 1
ATOM 1724 C CA . PHE A 1 218 ? 2.410 -0.299 -9.207 1.00 92.12 218 PHE A CA 1
ATOM 1725 C C . PHE A 1 218 ? 3.206 0.990 -8.928 1.00 92.12 218 PHE A C 1
ATOM 1727 O O . PHE A 1 218 ? 2.640 2.061 -8.730 1.00 92.12 218 PHE A O 1
ATOM 1734 N N . ILE A 1 219 ? 4.537 0.933 -8.918 1.00 93.12 219 ILE A N 1
ATOM 1735 C CA . ILE A 1 219 ? 5.386 2.094 -8.645 1.00 93.12 219 ILE A CA 1
ATOM 1736 C C . ILE A 1 219 ? 5.233 3.138 -9.757 1.00 93.12 219 ILE A C 1
ATOM 1738 O O . ILE A 1 219 ? 5.453 2.847 -10.936 1.00 93.12 219 ILE A O 1
ATOM 1742 N N . ALA A 1 220 ? 4.920 4.374 -9.366 1.00 90.56 220 ALA A N 1
ATOM 1743 C CA . ALA A 1 220 ? 4.894 5.514 -10.264 1.00 90.56 220 ALA A CA 1
ATOM 1744 C C . ALA A 1 220 ? 6.309 6.048 -10.502 1.00 90.56 220 ALA A C 1
ATOM 1746 O O . ALA A 1 220 ? 6.996 6.438 -9.555 1.00 90.56 220 ALA A O 1
ATOM 1747 N N . TRP A 1 221 ? 6.739 6.090 -11.765 1.00 91.19 221 TRP A N 1
ATOM 1748 C CA . TRP A 1 221 ? 8.080 6.538 -12.155 1.00 91.19 221 TRP A CA 1
ATOM 1749 C C . TRP A 1 221 ? 8.066 7.962 -12.675 1.00 91.19 221 TRP A C 1
ATOM 1751 O O . TRP A 1 221 ? 7.278 8.311 -13.553 1.00 91.19 221 TRP A O 1
ATOM 1761 N N . LYS A 1 222 ? 8.994 8.774 -12.178 1.00 85.38 222 LYS A N 1
ATOM 1762 C CA . LYS A 1 222 ? 9.085 10.191 -12.497 1.00 85.38 222 LYS A CA 1
ATOM 1763 C C . LYS A 1 222 ? 10.445 10.553 -13.088 1.00 85.38 222 LYS A C 1
ATOM 1765 O O . LYS A 1 222 ? 11.487 10.109 -12.604 1.00 85.38 222 LYS A O 1
ATOM 1770 N N . GLN A 1 223 ? 10.416 11.394 -14.122 1.00 78.94 223 GLN A N 1
ATOM 1771 C CA . GLN A 1 223 ? 11.612 11.866 -14.822 1.00 78.94 223 GLN A CA 1
ATOM 1772 C C . GLN A 1 223 ? 12.519 12.749 -13.940 1.00 78.94 223 GLN A C 1
ATOM 1774 O O . GLN A 1 223 ? 12.069 13.468 -13.039 1.00 78.94 223 GLN A O 1
ATOM 1779 N N . ASN A 1 224 ? 13.821 12.749 -14.234 1.00 68.62 224 ASN A N 1
ATOM 1780 C CA . ASN A 1 224 ? 14.840 13.410 -13.405 1.00 68.62 224 ASN A CA 1
ATOM 1781 C C . ASN A 1 224 ? 14.788 14.943 -13.453 1.00 68.62 224 ASN A C 1
ATOM 1783 O O . ASN A 1 224 ? 15.210 15.605 -12.502 1.00 68.62 224 ASN A O 1
ATOM 1787 N N . THR A 1 225 ? 14.202 15.515 -14.502 1.00 63.00 225 THR A N 1
ATOM 1788 C CA . THR A 1 225 ? 14.075 16.966 -14.728 1.00 63.00 225 THR A CA 1
ATOM 1789 C C . THR A 1 225 ? 13.068 17.662 -13.812 1.00 63.00 225 THR A C 1
ATOM 1791 O O . THR A 1 225 ? 12.962 18.884 -13.831 1.00 63.00 225 THR A O 1
ATOM 1794 N N . SER A 1 226 ? 12.326 16.925 -12.988 1.00 59.62 226 SER A N 1
ATOM 1795 C CA . SER A 1 226 ? 11.285 17.523 -12.159 1.00 59.62 226 SER A CA 1
ATOM 1796 C C . SER A 1 226 ? 11.791 18.254 -10.915 1.00 59.62 226 SER A C 1
ATOM 1798 O O . SER A 1 226 ? 12.666 17.740 -10.212 1.00 59.62 226 SER A O 1
ATOM 1800 N N . ASN A 1 227 ? 11.148 19.369 -10.558 1.00 54.69 227 ASN A N 1
ATOM 1801 C CA . ASN A 1 227 ? 11.393 20.056 -9.290 1.00 54.69 227 ASN A CA 1
ATOM 1802 C C . ASN A 1 227 ? 11.022 19.165 -8.090 1.00 54.69 227 ASN A C 1
ATOM 1804 O O . ASN A 1 227 ? 9.999 18.477 -8.087 1.00 54.69 227 ASN A O 1
ATOM 1808 N N . TYR A 1 228 ? 11.910 19.150 -7.096 1.00 50.25 228 TYR A N 1
ATOM 1809 C CA . TYR A 1 228 ? 11.839 18.319 -5.898 1.00 50.25 228 TYR A CA 1
ATOM 1810 C C . TYR A 1 228 ? 11.255 19.126 -4.738 1.00 50.25 228 TYR A C 1
ATOM 1812 O O . TYR A 1 228 ? 11.923 20.014 -4.213 1.00 50.25 228 TYR A O 1
ATOM 1820 N N . SER A 1 229 ? 10.037 18.793 -4.322 1.00 50.03 229 SER A N 1
ATOM 1821 C CA . SER A 1 229 ? 9.480 19.215 -3.036 1.00 50.03 229 SER A CA 1
ATOM 1822 C C . SER A 1 229 ? 8.263 18.352 -2.722 1.00 50.03 229 SER A C 1
ATOM 1824 O O . SER A 1 229 ? 7.185 18.620 -3.245 1.00 50.03 229 SER A O 1
ATOM 1826 N N . GLU A 1 230 ? 8.467 17.334 -1.880 1.00 55.56 230 GLU A N 1
ATOM 1827 C CA . GLU A 1 230 ? 7.401 16.544 -1.241 1.00 55.56 230 GLU A CA 1
ATOM 1828 C C . GLU A 1 230 ? 6.498 15.770 -2.229 1.00 55.56 230 GLU A C 1
ATOM 1830 O O . GLU A 1 230 ? 6.550 15.990 -3.443 1.00 55.56 230 GLU A O 1
ATOM 1835 N N . PRO A 1 231 ? 5.721 14.771 -1.776 1.00 54.88 231 PRO A N 1
ATOM 1836 C CA . PRO A 1 231 ? 4.760 14.120 -2.652 1.00 54.88 231 PRO A CA 1
ATOM 1837 C C . PRO A 1 231 ? 3.646 15.126 -2.978 1.00 54.88 231 PRO A C 1
ATOM 1839 O O . PRO A 1 231 ? 2.622 15.178 -2.306 1.00 54.88 231 PRO A O 1
ATOM 1842 N N . ASN A 1 232 ? 3.812 15.946 -4.021 1.00 54.16 232 ASN A N 1
ATOM 1843 C CA . ASN A 1 232 ? 2.675 16.625 -4.639 1.00 54.16 232 ASN A CA 1
ATOM 1844 C C . ASN A 1 232 ? 1.953 15.619 -5.544 1.00 54.16 232 ASN A C 1
ATOM 1846 O O . ASN A 1 232 ? 2.070 15.625 -6.766 1.00 54.16 232 ASN A O 1
ATOM 1850 N N . ILE A 1 233 ? 1.229 14.720 -4.880 1.00 50.84 233 ILE A N 1
ATOM 1851 C CA . ILE A 1 233 ? 0.505 13.561 -5.420 1.00 50.84 233 ILE A CA 1
ATOM 1852 C C . ILE A 1 233 ? -0.611 13.924 -6.412 1.00 50.84 233 ILE A C 1
ATOM 1854 O O . ILE A 1 233 ? -1.211 13.030 -7.000 1.00 50.84 233 ILE A O 1
ATOM 1858 N N . LYS A 1 234 ? -0.917 15.214 -6.596 1.00 44.69 234 LYS A N 1
ATOM 1859 C CA . LYS A 1 234 ? -2.097 15.671 -7.340 1.00 44.69 234 LYS A CA 1
ATOM 1860 C C . LYS A 1 234 ? -1.784 16.262 -8.722 1.00 44.69 234 LYS A C 1
ATOM 1862 O O . LYS A 1 234 ? -2.685 16.305 -9.551 1.00 44.69 234 LYS A O 1
ATOM 1867 N N . TYR A 1 235 ? -0.545 16.694 -8.998 1.00 46.59 235 TYR A N 1
ATOM 1868 C CA . TYR A 1 235 ? -0.216 17.437 -10.230 1.00 46.59 235 TYR A CA 1
ATOM 1869 C C . TYR A 1 235 ? 1.201 17.195 -10.741 1.00 46.59 235 TYR A C 1
ATOM 1871 O O . TYR A 1 235 ? 2.000 18.127 -10.863 1.00 46.59 235 TYR A O 1
ATOM 1879 N N . ASP A 1 236 ? 1.517 15.948 -11.068 1.00 54.62 236 ASP A N 1
ATOM 1880 C CA . ASP A 1 236 ? 2.850 15.616 -11.545 1.00 54.62 236 ASP A CA 1
ATOM 1881 C C . ASP A 1 236 ? 2.852 15.127 -12.995 1.00 54.62 236 ASP A C 1
ATOM 1883 O O . ASP A 1 236 ? 2.866 13.936 -13.291 1.00 54.62 236 ASP A O 1
ATOM 1887 N N . TYR A 1 237 ? 2.848 16.085 -13.922 1.00 53.09 237 TYR A N 1
ATOM 1888 C CA . TYR A 1 237 ? 2.865 15.868 -15.376 1.00 53.09 237 TYR A CA 1
ATOM 1889 C C . TYR A 1 237 ? 4.134 15.158 -15.895 1.00 53.09 237 TYR A C 1
ATOM 1891 O O . TYR A 1 237 ? 4.240 14.887 -17.089 1.00 53.09 237 TYR A O 1
ATOM 1899 N N . LEU A 1 238 ? 5.105 14.860 -15.022 1.00 62.44 238 LEU A N 1
ATOM 1900 C CA . LEU A 1 238 ? 6.348 14.144 -15.341 1.00 62.44 238 LEU A CA 1
ATOM 1901 C C . LEU A 1 238 ? 6.332 12.675 -14.889 1.00 62.44 238 LEU A C 1
ATOM 1903 O O . LEU A 1 238 ? 7.375 12.013 -14.920 1.00 62.44 238 LEU A O 1
ATOM 1907 N N . VAL A 1 239 ? 5.170 12.177 -14.459 1.00 82.12 239 VAL A N 1
ATOM 1908 C CA . VAL A 1 239 ? 4.941 10.766 -14.137 1.00 82.12 239 VAL A CA 1
ATOM 1909 C C . VAL A 1 239 ? 4.667 9.977 -15.418 1.00 82.12 239 VAL A C 1
ATOM 1911 O O . VAL A 1 239 ? 3.873 10.375 -16.271 1.00 82.12 239 VAL A O 1
ATOM 1914 N N . LEU A 1 240 ? 5.366 8.853 -15.563 1.00 88.38 240 LEU A N 1
ATOM 1915 C CA . LEU A 1 240 ? 5.231 7.937 -16.692 1.00 88.38 240 LEU A CA 1
ATOM 1916 C C . LEU A 1 240 ? 3.885 7.203 -16.666 1.00 88.38 240 LEU A C 1
ATOM 1918 O O . LEU A 1 240 ? 3.228 7.077 -17.702 1.00 88.38 240 LEU A O 1
ATOM 1922 N N . ASN A 1 241 ? 3.497 6.731 -15.481 1.00 90.62 241 ASN A N 1
ATOM 1923 C CA . ASN A 1 241 ? 2.242 6.037 -15.231 1.00 90.62 241 ASN A CA 1
ATOM 1924 C C . ASN A 1 241 ? 1.043 6.942 -15.555 1.00 90.62 241 ASN A C 1
ATOM 1926 O O . ASN A 1 241 ? 1.106 8.168 -15.452 1.00 90.62 241 ASN A O 1
ATOM 1930 N N . LYS A 1 242 ? -0.059 6.323 -15.961 1.00 87.69 242 LYS A N 1
ATOM 1931 C CA . LYS A 1 242 ? -1.312 6.964 -16.355 1.00 87.69 242 LYS A CA 1
ATOM 1932 C C . LYS A 1 242 ? -2.377 6.726 -15.299 1.00 87.69 242 LYS A C 1
ATOM 1934 O O . LYS A 1 242 ? -2.399 5.662 -14.683 1.00 87.69 242 LYS A O 1
ATOM 1939 N N . SER A 1 243 ? -3.294 7.678 -15.124 1.00 85.12 243 SER A N 1
ATOM 1940 C CA . SER A 1 243 ? -4.521 7.385 -14.375 1.00 85.12 243 SER A CA 1
ATOM 1941 C C . SER A 1 243 ? -5.280 6.233 -15.044 1.00 85.12 243 SER A C 1
ATOM 1943 O O . SER A 1 243 ? -5.138 6.021 -16.250 1.00 85.12 243 SER A O 1
ATOM 1945 N N . GLU A 1 244 ? -6.126 5.513 -14.300 1.00 81.38 244 GLU A N 1
ATOM 1946 C CA . GLU A 1 244 ? -6.937 4.414 -14.855 1.00 81.38 244 GLU A CA 1
ATOM 1947 C C . GLU A 1 244 ? -7.697 4.864 -16.118 1.00 81.38 244 GLU A C 1
ATOM 1949 O O . GLU A 1 244 ? -7.710 4.179 -17.143 1.00 81.38 244 GLU A O 1
ATOM 1954 N N . SER A 1 245 ? -8.273 6.069 -16.072 1.00 81.75 245 SER A N 1
ATOM 1955 C CA . SER A 1 245 ? -9.038 6.642 -17.182 1.00 81.75 245 SER A CA 1
ATOM 1956 C C . SER A 1 245 ? -8.194 6.932 -18.427 1.00 81.75 245 SER A C 1
ATOM 1958 O O . SER A 1 245 ? -8.680 6.776 -19.546 1.00 81.75 245 SER A O 1
ATOM 1960 N N . GLU A 1 246 ? -6.940 7.351 -18.254 1.00 88.88 246 GLU A N 1
ATOM 1961 C CA . GLU A 1 246 ? -6.012 7.619 -19.353 1.00 88.88 246 GLU A CA 1
ATOM 1962 C C . GLU A 1 246 ? -5.432 6.317 -19.902 1.00 88.88 246 GLU A C 1
ATOM 1964 O O . GLU A 1 246 ? -5.357 6.150 -21.115 1.00 88.88 246 GLU A O 1
ATOM 1969 N N . TYR A 1 247 ? -5.084 5.375 -19.022 1.00 87.81 247 TYR A N 1
ATOM 1970 C CA . TYR A 1 247 ? -4.550 4.070 -19.396 1.00 87.81 247 TYR A CA 1
ATOM 1971 C C . TYR A 1 247 ? -5.545 3.274 -20.250 1.00 87.81 247 TYR A C 1
ATOM 1973 O O . TYR A 1 247 ? -5.175 2.708 -21.278 1.00 87.81 247 TYR A O 1
ATOM 1981 N N . ARG A 1 248 ? -6.836 3.293 -19.883 1.00 86.75 248 ARG A N 1
ATOM 1982 C CA . ARG A 1 248 ? -7.913 2.644 -20.652 1.00 86.75 248 ARG A CA 1
ATOM 1983 C C . ARG A 1 248 ? -8.091 3.220 -22.061 1.00 86.75 248 ARG A C 1
ATOM 1985 O O . ARG A 1 248 ? -8.568 2.505 -22.935 1.00 86.75 248 ARG A O 1
ATOM 1992 N N . LYS A 1 249 ? -7.725 4.487 -22.281 1.00 93.62 249 LYS A N 1
ATOM 1993 C CA . LYS A 1 249 ? -7.834 5.167 -23.584 1.00 93.62 249 LYS A CA 1
ATOM 1994 C C . LYS A 1 249 ? -6.646 4.901 -24.511 1.00 93.62 249 LYS A C 1
ATOM 1996 O O . LYS A 1 249 ? -6.728 5.253 -25.683 1.00 93.62 249 LYS A O 1
ATOM 2001 N N . LEU A 1 250 ? -5.551 4.333 -24.002 1.00 91.88 250 LEU A N 1
ATOM 2002 C CA . LEU A 1 250 ? -4.401 3.963 -24.825 1.00 91.88 250 LEU A CA 1
ATOM 2003 C C . LEU A 1 250 ? -4.759 2.800 -25.757 1.00 91.88 250 LEU A C 1
ATOM 2005 O O . LEU A 1 250 ? -5.489 1.886 -25.368 1.00 91.88 250 LEU A O 1
ATOM 2009 N N . ASP A 1 251 ? -4.198 2.805 -26.964 1.00 95.88 251 ASP A N 1
ATOM 2010 C CA . ASP A 1 251 ? -4.202 1.626 -27.826 1.00 95.88 251 ASP A CA 1
ATOM 2011 C C . ASP A 1 251 ? -3.257 0.535 -27.285 1.00 95.88 251 ASP A C 1
ATOM 2013 O O . ASP A 1 251 ? -2.400 0.779 -26.429 1.00 95.88 251 ASP A O 1
ATOM 2017 N N . GLU A 1 252 ? -3.403 -0.690 -27.789 1.00 92.12 252 GLU A N 1
ATOM 2018 C CA . GLU A 1 252 ? -2.626 -1.847 -27.325 1.00 92.12 252 GLU A CA 1
ATOM 2019 C C . GLU A 1 252 ? -1.111 -1.697 -27.541 1.00 92.12 252 GLU A C 1
ATOM 2021 O O . GLU A 1 252 ? -0.318 -2.136 -26.704 1.00 92.12 252 GLU A O 1
ATOM 2026 N N . GLY A 1 253 ? -0.684 -1.026 -28.615 1.00 95.62 253 GLY A N 1
ATOM 2027 C CA . GLY A 1 253 ? 0.730 -0.750 -28.868 1.00 95.62 253 GLY A CA 1
ATOM 2028 C C . GLY A 1 253 ? 1.312 0.197 -27.819 1.00 95.62 253 GLY A C 1
ATOM 2029 O O . GLY A 1 253 ? 2.366 -0.082 -27.238 1.00 95.62 253 GLY A O 1
ATOM 2030 N N . ALA A 1 254 ? 0.588 1.275 -27.513 1.00 94.44 254 ALA A N 1
ATOM 2031 C CA . ALA A 1 254 ? 0.966 2.236 -26.483 1.00 94.44 254 ALA A CA 1
ATOM 2032 C C . ALA A 1 254 ? 0.993 1.610 -25.077 1.00 94.44 254 ALA A C 1
ATOM 2034 O O . ALA A 1 254 ? 1.939 1.851 -24.319 1.00 94.44 254 ALA A O 1
ATOM 2035 N N . LYS A 1 255 ? 0.015 0.757 -24.731 1.00 92.69 255 LYS A N 1
ATOM 2036 C CA . LYS A 1 255 ? 0.023 0.001 -23.462 1.00 92.69 255 LYS A CA 1
ATOM 2037 C C . LYS A 1 255 ? 1.244 -0.912 -23.361 1.00 92.69 255 LYS A C 1
ATOM 2039 O O . LYS A 1 255 ? 1.939 -0.887 -22.344 1.00 92.69 255 LYS A O 1
ATOM 2044 N N . LYS A 1 256 ? 1.554 -1.666 -24.424 1.00 93.38 256 LYS A N 1
ATOM 2045 C CA . LYS A 1 256 ? 2.715 -2.570 -24.468 1.00 93.38 256 LYS A CA 1
ATOM 2046 C C . LYS A 1 256 ? 4.030 -1.811 -24.280 1.00 93.38 256 LYS A C 1
ATOM 2048 O O . LYS A 1 256 ? 4.877 -2.235 -23.493 1.00 93.38 256 LYS A O 1
ATOM 2053 N N . GLN A 1 257 ? 4.190 -0.665 -24.942 1.00 94.44 257 GLN A N 1
ATOM 2054 C CA . GLN A 1 257 ? 5.380 0.178 -24.795 1.00 94.44 257 GLN A CA 1
ATOM 2055 C C . GLN A 1 257 ? 5.519 0.754 -23.376 1.00 94.44 257 GLN A C 1
ATOM 2057 O O . GLN A 1 257 ? 6.617 0.747 -22.807 1.00 94.44 257 GLN A O 1
ATOM 2062 N N . LEU A 1 258 ? 4.416 1.225 -22.785 1.00 93.88 258 LEU A N 1
ATOM 2063 C CA . LEU A 1 258 ? 4.388 1.727 -21.411 1.00 93.88 258 LEU A CA 1
ATOM 2064 C C . LEU A 1 258 ? 4.787 0.634 -20.411 1.00 93.88 258 LEU A C 1
ATOM 2066 O O . LEU A 1 258 ? 5.729 0.831 -19.641 1.00 93.88 258 LEU A O 1
ATOM 2070 N N . ILE A 1 259 ? 4.141 -0.536 -20.467 1.00 93.88 259 ILE A N 1
ATOM 2071 C CA . ILE A 1 259 ? 4.452 -1.672 -19.584 1.00 93.88 259 ILE A CA 1
ATOM 2072 C C . ILE A 1 259 ? 5.909 -2.108 -19.755 1.00 93.88 259 ILE A C 1
ATOM 2074 O O . ILE A 1 259 ? 6.609 -2.300 -18.762 1.00 93.88 259 ILE A O 1
ATOM 2078 N N . SER A 1 260 ? 6.403 -2.213 -20.993 1.00 95.06 260 SER A N 1
ATOM 2079 C CA . SER A 1 260 ? 7.800 -2.577 -21.257 1.00 95.06 260 SER A CA 1
ATOM 2080 C C . SER A 1 260 ? 8.784 -1.598 -20.611 1.00 95.06 260 SER A C 1
ATOM 2082 O O . SER A 1 260 ? 9.831 -2.011 -20.111 1.00 95.06 260 SER A O 1
ATOM 2084 N N . THR A 1 261 ? 8.456 -0.304 -20.608 1.00 95.06 261 THR A N 1
ATOM 2085 C CA . THR A 1 261 ? 9.286 0.734 -19.985 1.00 95.06 261 THR A CA 1
ATOM 2086 C C . THR A 1 261 ? 9.276 0.599 -18.462 1.00 95.06 261 THR A C 1
ATOM 2088 O O . THR A 1 261 ? 10.335 0.622 -17.838 1.00 95.06 261 THR A O 1
ATOM 2091 N N . LEU A 1 262 ? 8.104 0.388 -17.857 1.00 95.69 262 LEU A N 1
ATOM 2092 C CA . LEU A 1 262 ? 7.956 0.199 -16.409 1.00 95.69 262 LEU A CA 1
ATOM 2093 C C . LEU A 1 262 ? 8.700 -1.054 -15.917 1.00 95.69 262 LEU A C 1
ATOM 2095 O O . LEU A 1 262 ? 9.472 -0.973 -14.958 1.00 95.69 262 LEU A O 1
ATOM 2099 N N . LYS A 1 263 ? 8.553 -2.180 -16.633 1.00 95.81 263 LYS A N 1
ATOM 2100 C CA . LYS A 1 263 ? 9.303 -3.424 -16.390 1.00 95.81 263 LYS A CA 1
ATOM 2101 C C . LYS A 1 263 ? 10.814 -3.179 -16.450 1.00 95.81 263 LYS A C 1
ATOM 2103 O O . LYS A 1 263 ? 11.533 -3.592 -15.541 1.00 95.81 263 LYS A O 1
ATOM 2108 N N . HIS A 1 264 ? 11.292 -2.459 -17.471 1.00 94.88 264 HIS A N 1
ATOM 2109 C CA . HIS A 1 264 ? 12.712 -2.128 -17.624 1.00 94.88 264 HIS A CA 1
ATOM 2110 C C . HIS A 1 264 ? 13.260 -1.311 -16.445 1.00 94.88 264 HIS A C 1
ATOM 2112 O O . HIS A 1 264 ? 14.340 -1.613 -15.934 1.00 94.88 264 HIS A O 1
ATOM 2118 N N . LEU A 1 265 ? 12.534 -0.282 -15.997 1.00 96.00 265 LEU A N 1
ATOM 2119 C CA . LEU A 1 265 ? 12.967 0.567 -14.883 1.00 96.00 265 LEU A CA 1
ATOM 2120 C C . LEU A 1 265 ? 13.072 -0.230 -13.575 1.00 96.00 265 LEU A C 1
ATOM 2122 O O . LEU A 1 265 ? 14.087 -0.156 -12.874 1.00 96.00 265 LEU A O 1
ATOM 2126 N N . TYR A 1 266 ? 12.072 -1.060 -13.278 1.00 96.25 266 TYR A N 1
ATOM 2127 C CA . TYR A 1 266 ? 12.087 -1.907 -12.089 1.00 96.25 266 TYR A CA 1
ATOM 2128 C C . TYR A 1 266 ? 13.198 -2.967 -12.140 1.00 96.25 266 TYR A C 1
ATOM 2130 O O . TYR A 1 266 ? 13.971 -3.116 -11.187 1.00 96.25 266 TYR A O 1
ATOM 2138 N N . SER A 1 267 ? 13.342 -3.675 -13.267 1.00 94.94 267 SER A N 1
ATOM 2139 C CA . SER A 1 267 ? 14.345 -4.736 -13.414 1.00 94.94 267 SER A CA 1
ATOM 2140 C C . SER A 1 267 ? 15.770 -4.203 -13.247 1.00 94.94 267 SER A C 1
ATOM 2142 O O . SER A 1 267 ? 16.598 -4.857 -12.613 1.00 94.94 267 SER A O 1
ATOM 2144 N N . ASN A 1 268 ? 16.037 -2.991 -13.745 1.00 95.56 268 ASN A N 1
ATOM 2145 C CA . ASN A 1 268 ? 17.341 -2.335 -13.653 1.00 95.56 268 ASN A CA 1
ATOM 2146 C C . ASN A 1 268 ? 17.599 -1.651 -12.305 1.00 95.56 268 ASN A C 1
ATOM 2148 O O . ASN A 1 268 ? 18.702 -1.148 -12.091 1.00 95.56 268 ASN A O 1
ATOM 2152 N N . THR A 1 269 ? 16.633 -1.627 -11.387 1.00 97.50 269 THR A N 1
ATOM 2153 C CA . THR A 1 269 ? 16.824 -1.047 -10.053 1.00 97.50 269 THR A CA 1
ATOM 2154 C C . THR A 1 269 ? 17.603 -1.994 -9.150 1.00 97.50 269 THR A C 1
ATOM 2156 O O . THR A 1 269 ? 17.266 -3.171 -9.036 1.00 97.50 269 THR A O 1
ATOM 2159 N N . ASN A 1 270 ? 18.627 -1.475 -8.471 1.00 97.81 270 ASN A N 1
ATOM 2160 C CA . ASN A 1 270 ? 19.416 -2.228 -7.492 1.00 97.81 270 ASN A CA 1
ATOM 2161 C C . ASN A 1 270 ? 19.061 -1.835 -6.058 1.00 97.81 270 ASN A C 1
ATOM 2163 O O . ASN A 1 270 ? 19.164 -2.654 -5.148 1.00 97.81 270 ASN A O 1
ATOM 2167 N N . SER A 1 271 ? 18.640 -0.591 -5.838 1.00 97.69 271 SER A N 1
ATOM 2168 C CA . SER A 1 271 ? 18.184 -0.134 -4.532 1.00 97.69 271 SER A CA 1
ATOM 2169 C C . SER A 1 271 ? 17.168 0.989 -4.642 1.00 97.69 271 SER A C 1
ATOM 2171 O O . SER A 1 271 ? 17.300 1.851 -5.507 1.00 97.69 271 SER A O 1
ATOM 2173 N N . PHE A 1 272 ? 16.239 1.032 -3.696 1.00 97.31 272 PHE A N 1
ATOM 2174 C CA . PHE A 1 272 ? 15.396 2.191 -3.455 1.00 97.31 272 PHE A CA 1
ATOM 2175 C C . PHE A 1 272 ? 15.879 2.955 -2.222 1.00 97.31 272 PHE A C 1
ATOM 2177 O O . PHE A 1 272 ? 16.233 2.343 -1.218 1.00 97.31 272 PHE A O 1
ATOM 2184 N N . THR A 1 273 ? 15.866 4.283 -2.268 1.00 95.44 273 THR A N 1
ATOM 2185 C CA . THR A 1 273 ? 16.065 5.148 -1.097 1.00 95.44 273 THR A CA 1
ATOM 2186 C C . THR A 1 273 ? 14.752 5.862 -0.816 1.00 95.44 273 THR A C 1
ATOM 2188 O O . THR A 1 273 ? 14.406 6.815 -1.512 1.00 95.44 273 THR A O 1
ATOM 2191 N N . LEU A 1 274 ? 13.998 5.372 0.168 1.00 93.81 274 LEU A N 1
ATOM 2192 C CA . LEU A 1 274 ? 12.581 5.683 0.357 1.00 93.81 274 LEU A CA 1
ATOM 2193 C C . LEU A 1 274 ? 12.305 6.427 1.660 1.00 93.81 274 LEU A C 1
ATOM 2195 O O . LEU A 1 274 ? 13.003 6.268 2.662 1.00 93.81 274 LEU A O 1
ATOM 2199 N N . LYS A 1 275 ? 11.231 7.209 1.634 1.00 91.94 275 LYS A N 1
ATOM 2200 C CA . LYS A 1 275 ? 10.519 7.752 2.788 1.00 91.94 275 LYS A CA 1
ATOM 2201 C C . LYS A 1 275 ? 9.083 7.263 2.745 1.00 91.94 275 LYS A C 1
ATOM 2203 O O . LYS A 1 275 ? 8.569 6.976 1.666 1.00 91.94 275 LYS A O 1
ATOM 2208 N N . ALA A 1 276 ? 8.445 7.219 3.903 1.00 91.88 276 ALA A N 1
ATOM 2209 C CA . ALA A 1 276 ? 7.019 6.974 4.018 1.00 91.88 276 ALA A CA 1
ATOM 2210 C C . ALA A 1 276 ? 6.352 8.172 4.694 1.00 91.88 276 ALA A C 1
ATOM 2212 O O . ALA A 1 276 ? 6.959 8.847 5.525 1.00 91.88 276 ALA A O 1
ATOM 2213 N N . GLN A 1 277 ? 5.103 8.427 4.344 1.00 89.81 277 GLN A N 1
ATOM 2214 C CA . GLN A 1 277 ? 4.259 9.422 4.982 1.00 89.81 277 GLN A CA 1
ATOM 2215 C C . GLN A 1 277 ? 2.863 8.835 5.131 1.00 89.81 277 GLN A C 1
ATOM 2217 O O . GLN A 1 277 ? 2.314 8.313 4.165 1.00 89.81 277 GLN A O 1
ATOM 2222 N N . ILE A 1 278 ? 2.276 8.952 6.318 1.00 90.75 278 ILE A N 1
ATOM 2223 C CA . ILE A 1 278 ? 0.850 8.687 6.495 1.00 90.75 278 ILE A CA 1
ATOM 2224 C C . ILE A 1 278 ? 0.079 9.798 5.780 1.00 90.75 278 ILE A C 1
ATOM 2226 O O . ILE A 1 278 ? 0.316 10.980 6.034 1.00 90.75 278 ILE A O 1
ATOM 2230 N N . THR A 1 279 ? -0.815 9.427 4.869 1.00 87.88 279 THR A N 1
ATOM 2231 C CA . THR A 1 279 ? -1.647 10.370 4.106 1.00 87.88 279 THR A CA 1
ATOM 2232 C C . THR A 1 279 ? -3.057 10.489 4.662 1.00 87.88 279 THR A C 1
ATOM 2234 O O . THR A 1 279 ? -3.681 11.538 4.510 1.00 87.88 279 THR A O 1
ATOM 2237 N N . ASN A 1 280 ? -3.538 9.446 5.335 1.00 88.44 280 ASN A N 1
ATOM 2238 C CA . ASN A 1 280 ? -4.813 9.438 6.035 1.00 88.44 280 ASN A CA 1
ATOM 2239 C C . ASN A 1 280 ? -4.696 8.607 7.314 1.00 88.44 280 ASN A C 1
ATOM 2241 O O . ASN A 1 280 ? -4.010 7.584 7.319 1.00 88.44 280 ASN A O 1
ATOM 2245 N N . LEU A 1 281 ? -5.368 9.039 8.377 1.00 91.50 281 LEU A N 1
ATOM 2246 C CA . LEU A 1 281 ? -5.443 8.327 9.646 1.00 91.50 281 LEU A CA 1
ATOM 2247 C C . LEU A 1 281 ? -6.796 8.600 10.292 1.00 91.50 281 LEU A C 1
ATOM 2249 O O . LEU A 1 281 ? -7.107 9.742 10.630 1.00 91.50 281 LEU A O 1
ATOM 2253 N N . GLU A 1 282 ? -7.558 7.541 10.527 1.00 88.75 282 GLU A N 1
ATOM 2254 C CA . GLU A 1 282 ? -8.839 7.614 11.220 1.00 88.75 282 GLU A CA 1
ATOM 2255 C C . GLU A 1 282 ? -8.853 6.613 12.371 1.00 88.75 282 GLU A C 1
ATOM 2257 O O . GLU A 1 282 ? -8.480 5.449 12.216 1.00 88.75 282 GLU A O 1
ATOM 2262 N N . TRP A 1 283 ? -9.298 7.066 13.538 1.00 87.81 283 TRP A N 1
ATOM 2263 C CA . TRP A 1 283 ? -9.471 6.238 14.729 1.00 87.81 283 TRP A CA 1
ATOM 2264 C C . TRP A 1 283 ? -10.934 5.808 14.891 1.00 87.81 283 TRP A C 1
ATOM 2266 O O . TRP A 1 283 ? -11.828 6.492 14.387 1.00 87.81 283 TRP A O 1
ATOM 2276 N N . PRO A 1 284 ? -11.220 4.719 15.631 1.00 84.50 284 PRO A N 1
ATOM 2277 C CA . PRO A 1 284 ? -12.584 4.293 15.927 1.00 84.50 284 PRO A CA 1
ATOM 2278 C C . PRO A 1 284 ? -13.257 5.298 16.873 1.00 84.50 284 PRO A C 1
ATOM 2280 O O . PRO A 1 284 ? -13.251 5.136 18.093 1.00 84.50 284 PRO A O 1
ATOM 2283 N N . LYS A 1 285 ? -13.834 6.359 16.298 1.00 85.19 285 LYS A N 1
ATOM 2284 C CA . LYS A 1 285 ? -14.396 7.513 17.016 1.00 85.19 285 LYS A CA 1
ATOM 2285 C C . LYS A 1 285 ? -15.342 7.101 18.146 1.00 85.19 285 LYS A C 1
ATOM 2287 O O . LYS A 1 285 ? -15.170 7.556 19.271 1.00 85.19 285 LYS A O 1
ATOM 2292 N N . TYR A 1 286 ? -16.294 6.212 17.858 1.00 80.44 286 TYR A N 1
ATOM 2293 C CA . TYR A 1 286 ? -17.269 5.741 18.844 1.00 80.44 286 TYR A CA 1
ATOM 2294 C C . TYR A 1 286 ? -16.622 5.005 20.018 1.00 80.44 286 TYR A C 1
ATOM 2296 O O . TYR A 1 286 ? -17.058 5.182 21.150 1.00 80.44 286 TYR A O 1
ATOM 2304 N N . GLU A 1 287 ? -15.570 4.221 19.773 1.00 86.50 287 GLU A N 1
ATOM 2305 C CA . GLU A 1 287 ? -14.869 3.511 20.845 1.00 86.50 287 GLU A CA 1
ATOM 2306 C C . GLU A 1 287 ? -14.083 4.485 21.724 1.00 86.50 287 GLU A C 1
ATOM 2308 O O . GLU A 1 287 ? -14.167 4.406 22.947 1.00 86.50 287 GLU A O 1
ATOM 2313 N N . LEU A 1 288 ? -13.389 5.457 21.121 1.00 86.69 288 LEU A N 1
ATOM 2314 C CA . LEU A 1 288 ? -12.683 6.495 21.876 1.00 86.69 288 LEU A CA 1
ATOM 2315 C C . LEU A 1 288 ? -13.645 7.329 22.736 1.00 86.69 288 LEU A C 1
ATOM 2317 O O . LEU A 1 288 ? -13.369 7.590 23.907 1.00 86.69 288 LEU A O 1
ATOM 2321 N N . GLU A 1 289 ? -14.783 7.738 22.169 1.00 86.25 289 GLU A N 1
ATOM 2322 C CA . GLU A 1 289 ? -15.806 8.503 22.886 1.00 86.25 289 GLU A CA 1
ATOM 2323 C C . GLU A 1 289 ? -16.483 7.671 23.981 1.00 86.25 289 GLU A C 1
ATOM 2325 O O . GLU A 1 289 ? -16.648 8.157 25.097 1.00 86.25 289 GLU A O 1
ATOM 2330 N N . SER A 1 290 ? -16.841 6.414 23.698 1.00 87.25 290 SER A N 1
ATOM 2331 C CA . SER A 1 290 ? -17.438 5.497 24.676 1.00 87.25 290 SER A CA 1
ATOM 2332 C C . SER A 1 290 ? -16.497 5.237 25.851 1.00 87.25 290 SER A C 1
ATOM 2334 O O . SER A 1 290 ? -16.925 5.293 27.004 1.00 87.25 290 SER A O 1
ATOM 2336 N N . LEU A 1 291 ? -15.210 5.002 25.578 1.00 86.69 291 LEU A N 1
ATOM 2337 C CA . LEU A 1 291 ? -14.197 4.804 26.609 1.00 86.69 291 LEU A CA 1
ATOM 2338 C C . LEU A 1 291 ? -14.071 6.052 27.487 1.00 86.69 291 LEU A C 1
ATOM 2340 O O . LEU A 1 291 ? -14.109 5.946 28.711 1.00 86.69 291 LEU A O 1
ATOM 2344 N N . ALA A 1 292 ? -13.979 7.236 26.877 1.00 93.00 292 ALA A N 1
ATOM 2345 C CA . ALA A 1 292 ? -13.886 8.490 27.616 1.00 93.00 292 ALA A CA 1
ATOM 2346 C C . ALA A 1 292 ? -15.141 8.777 28.458 1.00 93.00 292 ALA A C 1
ATOM 2348 O O . ALA A 1 292 ? -15.005 9.169 29.613 1.00 93.00 292 ALA A O 1
ATOM 2349 N N . ARG A 1 293 ? -16.351 8.541 27.931 1.00 89.50 293 ARG A N 1
ATOM 2350 C CA . ARG A 1 293 ? -17.608 8.710 28.684 1.00 89.50 293 ARG A CA 1
ATOM 2351 C C . ARG A 1 293 ? -17.697 7.762 29.873 1.00 89.50 293 ARG A C 1
ATOM 2353 O O . ARG A 1 293 ? -18.055 8.191 30.964 1.00 89.50 293 ARG A O 1
ATOM 2360 N N . GLU A 1 294 ? -17.358 6.491 29.674 1.00 89.88 294 GLU A N 1
ATOM 2361 C CA . GLU A 1 294 ? -17.381 5.505 30.755 1.00 89.88 294 GLU A CA 1
ATOM 2362 C C . GLU A 1 294 ? -16.321 5.815 31.820 1.00 89.88 294 GLU A C 1
ATOM 2364 O O . GLU A 1 294 ? -16.592 5.678 33.009 1.00 89.88 294 GLU A O 1
ATOM 2369 N N . PHE A 1 295 ? -15.141 6.297 31.419 1.00 94.12 295 PHE A N 1
ATOM 2370 C CA . PHE A 1 295 ? -14.127 6.772 32.358 1.00 94.12 295 PHE A CA 1
ATOM 2371 C C . PHE A 1 295 ? -14.627 7.963 33.190 1.00 94.12 295 PHE A C 1
ATOM 2373 O O . PHE A 1 295 ? -14.563 7.905 34.415 1.00 94.12 295 PHE A O 1
ATOM 2380 N N . LEU A 1 296 ? -15.166 9.005 32.545 1.00 92.38 296 LEU A N 1
ATOM 2381 C CA . LEU A 1 296 ? -15.684 10.195 33.234 1.00 92.38 296 LEU A CA 1
ATOM 2382 C C . LEU A 1 296 ? -16.802 9.837 34.214 1.00 92.38 296 LEU A C 1
ATOM 2384 O O . LEU A 1 296 ? -16.741 10.224 35.372 1.00 92.38 296 LEU A O 1
ATOM 2388 N N . LYS A 1 297 ? -17.751 8.998 33.788 1.00 92.56 297 LYS A N 1
ATOM 2389 C CA . LYS A 1 297 ? -18.838 8.504 34.640 1.00 92.56 297 LYS A CA 1
ATOM 2390 C C . LYS A 1 297 ? -18.332 7.803 35.906 1.00 92.56 297 LYS A C 1
ATOM 2392 O O . LYS A 1 297 ? -18.992 7.858 36.940 1.00 92.56 297 LYS A O 1
ATOM 2397 N N . ARG A 1 298 ? -17.201 7.090 35.836 1.00 92.56 298 ARG A N 1
ATOM 2398 C CA . ARG A 1 298 ? -16.613 6.411 37.002 1.00 92.56 298 ARG A CA 1
ATOM 2399 C C . ARG A 1 298 ? -15.848 7.363 37.913 1.00 92.56 298 ARG A C 1
ATOM 2401 O O . ARG A 1 298 ? -15.901 7.167 39.121 1.00 92.56 298 ARG A O 1
ATOM 2408 N N . GLU A 1 299 ? -15.168 8.367 37.363 1.00 90.12 299 GLU A N 1
ATOM 2409 C CA . GLU A 1 299 ? -14.524 9.394 38.191 1.00 90.12 299 GLU A CA 1
ATOM 2410 C C . GLU A 1 299 ? -15.578 10.283 38.880 1.00 90.12 299 GLU A C 1
ATOM 2412 O O . GLU A 1 299 ? -15.468 10.487 40.080 1.00 90.12 299 GLU A O 1
ATOM 2417 N N . GLU A 1 300 ? -16.663 10.674 38.200 1.00 87.75 300 GLU A N 1
ATOM 2418 C CA . GLU A 1 300 ? -17.777 11.437 38.802 1.00 87.75 300 GLU A CA 1
ATOM 2419 C C . GLU A 1 300 ? -18.467 10.670 39.939 1.00 87.75 300 GLU A C 1
ATOM 2421 O O . GLU A 1 300 ? -18.761 11.237 40.988 1.00 87.75 300 GLU A O 1
ATOM 2426 N N . LYS A 1 301 ? -18.710 9.361 39.760 1.00 81.38 301 LYS A N 1
ATOM 2427 C CA . LYS A 1 301 ? -19.266 8.501 40.820 1.00 81.38 301 LYS A CA 1
ATOM 2428 C C . LYS A 1 301 ? -18.350 8.395 42.031 1.00 81.38 301 LYS A C 1
ATOM 2430 O O . LYS A 1 301 ? -18.839 8.326 43.148 1.00 81.38 301 LYS A O 1
ATOM 2435 N N . LYS A 1 302 ? -17.035 8.357 41.813 1.00 74.44 302 LYS A N 1
ATOM 2436 C CA . LYS A 1 302 ? -16.071 8.351 42.914 1.00 74.44 302 LYS A CA 1
ATOM 2437 C C . LYS A 1 302 ? -16.035 9.681 43.631 1.00 74.44 302 LYS A C 1
ATOM 2439 O O . LYS A 1 302 ? -16.037 9.661 44.845 1.00 74.44 302 LYS A O 1
ATOM 2444 N N . GLU A 1 303 ? -16.056 10.795 42.906 1.00 70.81 303 GLU A N 1
ATOM 2445 C CA . GLU A 1 303 ? -16.158 12.122 43.516 1.00 70.81 303 GLU A CA 1
ATOM 2446 C C . GLU A 1 303 ? -17.435 12.225 44.358 1.00 70.81 303 GLU A C 1
ATOM 2448 O O . GLU A 1 303 ? -17.357 12.622 45.508 1.00 70.81 303 GLU A O 1
ATOM 2453 N N . THR A 1 304 ? -18.580 11.736 43.869 1.00 64.62 304 THR A N 1
ATOM 2454 C CA . THR A 1 304 ? -19.821 11.721 44.670 1.00 64.62 304 THR A CA 1
ATOM 2455 C C . THR A 1 304 ? -19.786 10.743 45.849 1.00 64.62 304 THR A C 1
ATOM 2457 O O . THR A 1 304 ? -20.342 11.053 46.896 1.00 64.62 304 THR A O 1
ATOM 2460 N N . GLU A 1 305 ? -19.146 9.576 45.726 1.00 66.25 305 GLU A N 1
ATOM 2461 C CA . GLU A 1 305 ? -18.955 8.634 46.844 1.00 66.25 305 GLU A CA 1
ATOM 2462 C C . GLU A 1 305 ? -17.908 9.125 47.864 1.00 66.25 305 GLU A C 1
ATOM 2464 O O . GLU A 1 305 ? -17.993 8.774 49.039 1.00 66.25 305 GLU A O 1
ATOM 2469 N N . GLU A 1 306 ? -16.912 9.901 47.436 1.00 61.72 306 GLU A N 1
ATOM 2470 C CA . GLU A 1 306 ? -15.900 10.534 48.289 1.00 61.72 306 GLU A CA 1
ATOM 2471 C C . GLU A 1 306 ? -16.470 11.779 48.981 1.00 61.72 306 GLU A C 1
ATOM 2473 O O . GLU A 1 306 ? -16.283 11.904 50.184 1.00 61.72 306 GLU A O 1
ATOM 2478 N N . GLU A 1 307 ? -17.253 12.614 48.289 1.00 56.25 307 GLU A N 1
ATOM 2479 C CA . GLU A 1 307 ? -18.018 13.726 48.876 1.00 56.25 307 GLU A CA 1
ATOM 2480 C C . GLU A 1 307 ? -19.044 13.210 49.893 1.00 56.25 307 GLU A C 1
ATOM 2482 O O . GLU A 1 307 ? -19.104 13.719 51.006 1.00 56.25 307 GLU A O 1
ATOM 2487 N N . GLN A 1 308 ? -19.780 12.135 49.579 1.00 55.50 308 GLN A N 1
ATOM 2488 C CA . GLN A 1 308 ? -20.691 11.501 50.542 1.00 55.50 308 GLN A CA 1
ATOM 2489 C C . GLN A 1 308 ? -19.948 10.906 51.741 1.00 55.50 308 GLN A C 1
ATOM 2491 O O . GLN A 1 308 ? -20.443 10.988 52.857 1.00 55.50 308 GLN A O 1
ATOM 2496 N N . LYS A 1 309 ? -18.750 10.339 51.547 1.00 53.31 309 LYS A N 1
ATOM 2497 C CA . LYS A 1 309 ? -17.926 9.844 52.660 1.00 53.31 309 LYS A CA 1
ATOM 2498 C C . LYS A 1 309 ? -17.304 10.964 53.484 1.00 53.31 309 LYS A C 1
ATOM 2500 O O . LYS A 1 309 ? -17.142 10.763 54.680 1.00 53.31 309 LYS A O 1
ATOM 2505 N N . GLU A 1 310 ? -16.940 12.098 52.891 1.00 50.66 310 GLU A N 1
ATOM 2506 C CA . GLU A 1 310 ? -16.490 13.283 53.628 1.00 50.66 310 GLU A CA 1
ATOM 2507 C C . GLU A 1 310 ? -17.652 13.904 54.415 1.00 50.66 310 GLU A C 1
ATOM 2509 O O . GLU A 1 310 ? -17.486 14.182 55.601 1.00 50.66 310 GLU A O 1
ATOM 2514 N N . ASP A 1 311 ? -18.839 14.024 53.817 1.00 51.22 311 ASP A N 1
ATOM 2515 C CA . ASP A 1 311 ? -20.060 14.489 54.488 1.00 51.22 311 ASP A CA 1
ATOM 2516 C C . ASP A 1 311 ? -20.482 13.545 55.631 1.00 51.22 311 ASP A C 1
ATOM 2518 O O . ASP A 1 311 ? -20.799 14.004 56.734 1.00 51.22 311 ASP A O 1
ATOM 2522 N N . ASP A 1 312 ? -20.405 12.227 55.416 1.00 51.50 312 ASP A N 1
ATOM 2523 C CA . ASP A 1 312 ? -20.659 11.215 56.446 1.00 51.50 312 ASP A CA 1
ATOM 2524 C C . ASP A 1 312 ? -19.575 11.246 57.546 1.00 51.50 312 ASP A C 1
ATOM 2526 O O . ASP A 1 312 ? -19.891 11.079 58.727 1.00 51.50 312 ASP A O 1
ATOM 2530 N N . PHE A 1 313 ? -18.310 11.526 57.203 1.00 42.72 313 PHE A N 1
ATOM 2531 C CA . PHE A 1 313 ? -17.181 11.625 58.142 1.00 42.72 313 PHE A CA 1
ATOM 2532 C C . PHE A 1 313 ? -17.266 12.851 59.067 1.00 42.72 313 PHE A C 1
ATOM 2534 O O . PHE A 1 313 ? -16.830 12.778 60.216 1.00 42.72 313 PHE A O 1
ATOM 2541 N N . TRP A 1 314 ? -17.892 13.950 58.634 1.00 46.94 314 TRP A N 1
ATOM 2542 C CA . TRP A 1 314 ? -18.205 15.097 59.502 1.00 46.94 314 TRP A CA 1
ATOM 2543 C C . TRP A 1 314 ? -19.468 14.898 60.366 1.00 46.94 314 TRP A C 1
ATOM 2545 O O . TRP A 1 314 ? -19.800 15.782 61.160 1.00 46.94 314 TRP A O 1
ATOM 2555 N N . SER A 1 315 ? -20.158 13.751 60.259 1.00 41.94 315 SER A N 1
ATOM 2556 C CA . SER A 1 315 ? -21.460 13.511 60.905 1.00 41.94 315 SER A CA 1
ATOM 2557 C C . SER A 1 315 ? -21.481 12.545 62.105 1.00 41.94 315 SER A C 1
ATOM 2559 O O . SER A 1 315 ? -22.559 12.313 62.654 1.00 41.94 315 SER A O 1
ATOM 2561 N N . GLY A 1 316 ? -20.340 12.059 62.622 1.00 35.25 316 GLY A N 1
ATOM 2562 C CA . GLY A 1 316 ? -20.350 11.417 63.950 1.00 35.25 316 GLY A CA 1
ATOM 2563 C C . GLY A 1 316 ? -19.132 10.583 64.369 1.00 35.25 316 GLY A C 1
ATOM 2564 O O . GLY A 1 316 ? -18.888 9.506 63.835 1.00 35.25 316 GLY A O 1
ATOM 2565 N N . GLU A 1 317 ? -18.449 11.037 65.425 1.00 32.81 317 GLU A N 1
ATOM 2566 C CA . GLU A 1 317 ? -17.854 10.193 66.485 1.00 32.81 317 GLU A CA 1
ATOM 2567 C C . GLU A 1 317 ? -18.999 9.641 67.369 1.00 32.81 317 GLU A C 1
ATOM 2569 O O . GLU A 1 317 ? -20.018 10.310 67.511 1.00 32.81 317 GLU A O 1
ATOM 2574 N N . GLU A 1 318 ? -18.987 8.491 68.048 1.00 31.00 318 GLU A N 1
ATOM 2575 C CA . GLU A 1 318 ? -18.013 7.454 68.413 1.00 31.00 318 GLU A CA 1
ATOM 2576 C C . GLU A 1 318 ? -18.853 6.250 68.925 1.00 31.00 318 GLU A C 1
ATOM 2578 O O . GLU A 1 318 ? -19.819 6.479 69.649 1.00 31.00 318 GLU A O 1
ATOM 2583 N N . GLU A 1 319 ? -18.466 4.987 68.684 1.00 26.64 319 GLU A N 1
ATOM 2584 C CA . GLU A 1 319 ? -18.479 3.969 69.758 1.00 26.64 319 GLU A CA 1
ATOM 2585 C C . GLU A 1 319 ? -17.598 2.747 69.430 1.00 26.64 319 GLU A C 1
ATOM 2587 O O . GLU A 1 319 ? -17.590 2.208 68.324 1.00 26.64 319 GLU A O 1
ATOM 2592 N N . LYS A 1 320 ? -16.818 2.328 70.433 1.00 31.56 320 LYS A N 1
ATOM 2593 C CA . LYS A 1 320 ? -15.841 1.226 70.419 1.00 31.56 320 LYS A CA 1
ATOM 2594 C C . LYS A 1 320 ? -16.520 -0.131 70.642 1.00 31.56 320 LYS A C 1
ATOM 2596 O O . LYS A 1 320 ? -17.461 -0.215 71.417 1.00 31.56 320 LYS A O 1
ATOM 2601 N N . THR A 1 321 ? -15.925 -1.221 70.144 1.00 25.08 321 THR A N 1
ATOM 2602 C CA . THR A 1 321 ? -15.467 -2.352 70.991 1.00 25.08 321 THR A CA 1
ATOM 2603 C C . THR A 1 321 ? -14.626 -3.379 70.214 1.00 25.08 321 THR A C 1
ATOM 2605 O O . THR A 1 321 ? -14.921 -3.741 69.081 1.00 25.08 321 THR A O 1
ATOM 2608 N N . ASP A 1 322 ? -13.565 -3.844 70.881 1.00 29.30 322 ASP A N 1
ATOM 2609 C CA . ASP A 1 322 ? -12.653 -4.938 70.522 1.00 29.30 322 ASP A CA 1
ATOM 2610 C C . ASP A 1 322 ? -13.341 -6.309 70.364 1.00 29.30 322 ASP A C 1
ATOM 2612 O O . ASP A 1 322 ? -14.168 -6.680 71.201 1.00 29.30 322 ASP A O 1
ATOM 2616 N N . LYS A 1 323 ? -12.845 -7.149 69.436 1.00 28.27 323 LYS A N 1
ATOM 2617 C CA . LYS A 1 323 ? -12.068 -8.372 69.763 1.00 28.27 323 LYS A CA 1
ATOM 2618 C C . LYS A 1 323 ? -11.623 -9.165 68.522 1.00 28.27 323 LYS A C 1
ATOM 2620 O O . LYS A 1 323 ? -12.363 -9.393 67.575 1.00 28.27 323 LYS A O 1
ATOM 2625 N N . THR A 1 324 ? -10.381 -9.623 68.618 1.00 25.77 324 THR A N 1
ATOM 2626 C CA . THR A 1 324 ? -9.597 -10.531 67.769 1.00 25.77 324 THR A CA 1
ATOM 2627 C C . THR A 1 324 ? -10.112 -11.980 67.730 1.00 25.77 324 THR A C 1
ATOM 2629 O O . THR A 1 324 ? -10.552 -12.484 68.762 1.00 25.77 324 THR A O 1
ATOM 2632 N N . LYS A 1 325 ? -9.912 -12.693 66.599 1.00 28.62 325 LYS A N 1
ATOM 2633 C CA . LYS A 1 325 ? -9.018 -13.881 66.468 1.00 28.62 325 LYS A CA 1
ATOM 2634 C C . LYS A 1 325 ? -9.155 -14.646 65.131 1.00 28.62 325 LYS A C 1
ATOM 2636 O O . LYS A 1 325 ? -10.253 -15.045 64.778 1.00 28.62 325 LYS A O 1
ATOM 2641 N N . GLU A 1 326 ? -7.975 -14.911 64.543 1.00 25.53 326 GLU A N 1
ATOM 2642 C CA . GLU A 1 326 ? -7.484 -16.145 63.866 1.00 25.53 326 GLU A CA 1
ATOM 2643 C C . GLU A 1 326 ? -8.223 -16.698 62.622 1.00 25.53 326 GLU A C 1
ATOM 2645 O O . GLU A 1 326 ? -9.438 -16.683 62.558 1.00 25.53 326 GLU A O 1
ATOM 2650 N N . ALA A 1 327 ? -7.607 -17.350 61.628 1.00 27.00 327 ALA A N 1
ATOM 2651 C CA . ALA A 1 327 ? -6.253 -17.448 61.065 1.00 27.00 327 ALA A CA 1
ATOM 2652 C C . ALA A 1 327 ? -6.323 -18.436 59.866 1.00 27.00 327 ALA A C 1
ATOM 2654 O O . ALA A 1 327 ? -7.174 -19.324 59.869 1.00 27.00 327 ALA A O 1
ATOM 2655 N N . LYS A 1 328 ? -5.318 -18.347 58.979 1.00 26.94 328 LYS A N 1
ATOM 2656 C CA . LYS A 1 328 ? -4.719 -19.389 58.108 1.00 26.94 328 LYS A CA 1
ATOM 2657 C C . LYS A 1 328 ? -5.014 -19.373 56.601 1.00 26.94 328 LYS A C 1
ATOM 2659 O O . LYS A 1 328 ? -6.087 -19.727 56.128 1.00 26.94 328 LYS A O 1
ATOM 2664 N N . GLU A 1 329 ? -3.944 -19.005 55.898 1.00 32.03 329 GLU A N 1
ATOM 2665 C CA . GLU A 1 329 ? -3.499 -19.507 54.597 1.00 32.03 329 GLU A CA 1
ATOM 2666 C C . GLU A 1 329 ? -3.268 -21.025 54.638 1.00 32.03 329 GLU A C 1
ATOM 2668 O O . GLU A 1 329 ? -2.873 -21.539 55.682 1.00 32.03 329 GLU A O 1
ATOM 2673 N N . ASP A 1 330 ? -3.419 -21.687 53.488 1.00 31.95 330 ASP A N 1
ATOM 2674 C CA . ASP A 1 330 ? -2.674 -22.898 53.132 1.00 31.95 330 ASP A CA 1
ATOM 2675 C C . ASP A 1 330 ? -2.426 -22.906 51.607 1.00 31.95 330 ASP A C 1
ATOM 2677 O O . ASP A 1 330 ? -3.358 -22.901 50.797 1.00 31.95 330 ASP A O 1
ATOM 2681 N N . ASP A 1 331 ? -1.144 -22.911 51.237 1.00 38.22 331 ASP A N 1
ATOM 2682 C CA . ASP A 1 331 ? -0.613 -23.254 49.918 1.00 38.22 331 ASP A CA 1
ATOM 2683 C C . ASP A 1 331 ? -0.730 -24.768 49.673 1.00 38.22 331 ASP A C 1
ATOM 2685 O O . ASP A 1 331 ? -0.326 -25.560 50.527 1.00 38.22 331 ASP A O 1
ATOM 2689 N N . PHE A 1 332 ? -1.153 -25.207 48.479 1.00 27.75 332 PHE A N 1
ATOM 2690 C CA . PHE A 1 332 ? -0.881 -26.585 48.041 1.00 27.75 332 PHE A CA 1
ATOM 2691 C C . PHE A 1 332 ? -0.862 -26.756 46.511 1.00 27.75 332 PHE A C 1
ATOM 2693 O O . PHE A 1 332 ? -1.871 -27.042 45.870 1.00 27.75 332 PHE A O 1
ATOM 2700 N N . TRP A 1 333 ? 0.329 -26.631 45.918 1.00 29.81 333 TRP A N 1
ATOM 2701 C CA . TRP A 1 333 ? 0.665 -27.240 44.627 1.00 29.81 333 TRP A CA 1
ATOM 2702 C C . TRP A 1 333 ? 1.155 -28.674 44.857 1.00 29.81 333 TRP A C 1
ATOM 2704 O O . TRP A 1 333 ? 2.151 -28.844 45.557 1.00 29.81 333 TRP A O 1
ATOM 2714 N N . ASN A 1 334 ? 0.579 -29.675 44.176 1.00 27.25 334 ASN A N 1
ATOM 2715 C CA . ASN A 1 334 ? 1.397 -30.642 43.429 1.00 27.25 334 ASN A CA 1
ATOM 2716 C C . ASN A 1 334 ? 0.596 -31.522 42.455 1.00 27.25 334 ASN A C 1
ATOM 2718 O O . ASN A 1 334 ? -0.462 -32.041 42.799 1.00 27.25 334 ASN A O 1
ATOM 2722 N N . GLY A 1 335 ? 1.182 -31.773 41.280 1.00 25.70 335 GLY A N 1
ATOM 2723 C CA . GLY A 1 335 ? 0.728 -32.802 40.341 1.00 25.70 335 GLY A CA 1
ATOM 2724 C C . GLY A 1 335 ? 1.350 -32.689 38.943 1.00 25.70 335 GLY A C 1
ATOM 2725 O O . GLY A 1 335 ? 0.710 -32.185 38.028 1.00 25.70 335 GLY A O 1
ATOM 2726 N N . LYS A 1 336 ? 2.597 -33.156 38.778 1.00 26.69 336 LYS A N 1
ATOM 2727 C CA . LYS A 1 336 ? 3.289 -33.376 37.486 1.00 26.69 336 LYS A CA 1
ATOM 2728 C C . LYS A 1 336 ? 2.930 -34.736 36.856 1.00 26.69 336 LYS A C 1
ATOM 2730 O O . LYS A 1 336 ? 2.868 -35.712 37.594 1.00 26.69 336 LYS A O 1
ATOM 2735 N N . SER A 1 337 ? 2.911 -34.802 35.515 1.00 26.78 337 SER A N 1
ATOM 2736 C CA . SER A 1 337 ? 3.620 -35.788 34.645 1.00 26.78 337 SER A CA 1
ATOM 2737 C C . SER A 1 337 ? 3.363 -35.424 33.160 1.00 26.78 337 SER A C 1
ATOM 2739 O O . SER A 1 337 ? 2.206 -35.339 32.769 1.00 26.78 337 SER A O 1
ATOM 2741 N N . GLU A 1 338 ? 4.314 -34.885 32.389 1.00 26.12 338 GLU A N 1
ATOM 2742 C CA . GLU A 1 338 ? 5.387 -35.501 31.562 1.00 26.12 338 GLU A CA 1
ATOM 2743 C C . GLU A 1 338 ? 4.999 -36.031 30.151 1.00 26.12 338 GLU A C 1
ATOM 2745 O O . GLU A 1 338 ? 4.274 -37.007 30.022 1.00 26.12 338 GLU A O 1
ATOM 2750 N N . ASN A 1 339 ? 5.585 -35.354 29.140 1.00 24.67 339 ASN A N 1
ATOM 2751 C CA . ASN A 1 339 ? 6.061 -35.734 27.789 1.00 24.67 339 ASN A CA 1
ATOM 2752 C C . ASN A 1 339 ? 5.199 -36.537 26.788 1.00 24.67 339 ASN A C 1
ATOM 2754 O O . ASN A 1 339 ? 4.734 -37.629 27.091 1.00 24.67 339 ASN A O 1
ATOM 2758 N N . THR A 1 340 ? 5.193 -36.102 25.508 1.00 24.23 340 THR A N 1
ATOM 2759 C CA . THR A 1 340 ? 6.002 -36.709 24.408 1.00 24.23 340 THR A CA 1
ATOM 2760 C C . THR A 1 340 ? 5.809 -36.006 23.036 1.00 24.23 340 THR A C 1
ATOM 2762 O O . THR A 1 340 ? 4.690 -35.823 22.578 1.00 24.23 340 THR A O 1
ATOM 2765 N N . GLN A 1 341 ? 6.960 -35.664 22.434 1.00 26.06 341 GLN A N 1
ATOM 2766 C CA . GLN A 1 341 ? 7.408 -35.527 21.026 1.00 26.06 341 GLN A CA 1
ATOM 2767 C C . GLN A 1 341 ? 6.747 -34.647 19.942 1.00 26.06 341 GLN A C 1
ATOM 2769 O O . GLN A 1 341 ? 5.608 -34.807 19.521 1.00 26.06 341 GLN A O 1
ATOM 2774 N N . GLU A 1 342 ? 7.659 -33.821 19.415 1.00 27.16 342 GLU A N 1
ATOM 2775 C CA . GLU A 1 342 ? 7.896 -33.348 18.048 1.00 27.16 342 GLU A CA 1
ATOM 2776 C C . GLU A 1 342 ? 7.388 -34.239 16.903 1.00 27.16 342 GLU A C 1
ATOM 2778 O O . GLU A 1 342 ? 7.564 -35.456 16.914 1.00 27.16 342 GLU A O 1
ATOM 2783 N N . ASN A 1 343 ? 6.935 -33.583 15.830 1.00 26.77 343 ASN A N 1
ATOM 2784 C CA . ASN A 1 343 ? 7.308 -33.991 14.481 1.00 26.77 343 ASN A CA 1
ATOM 2785 C C . ASN A 1 343 ? 7.491 -32.762 13.580 1.00 26.77 343 ASN A C 1
ATOM 2787 O O . ASN A 1 343 ? 6.627 -31.890 13.482 1.00 26.77 343 ASN A O 1
ATOM 2791 N N . THR A 1 344 ? 8.667 -32.713 12.970 1.00 25.77 344 THR A N 1
ATOM 2792 C CA . THR A 1 344 ? 9.099 -31.841 11.883 1.00 25.77 344 THR A CA 1
ATOM 2793 C C . THR A 1 344 ? 8.732 -32.498 10.559 1.00 25.77 344 THR A C 1
ATOM 2795 O O . THR A 1 344 ? 9.143 -33.636 10.355 1.00 25.77 344 THR A O 1
ATOM 2798 N N . ASP A 1 345 ? 8.077 -31.781 9.647 1.00 30.55 345 ASP A N 1
ATOM 2799 C CA . ASP A 1 345 ? 8.007 -32.192 8.242 1.00 30.55 345 ASP A CA 1
ATOM 2800 C C . ASP A 1 345 ? 8.569 -31.082 7.345 1.00 30.55 345 ASP A C 1
ATOM 2802 O O . ASP A 1 345 ? 7.928 -30.071 7.049 1.00 30.55 345 ASP A O 1
ATOM 2806 N N . ASP A 1 346 ? 9.816 -31.308 6.931 1.00 32.56 346 ASP A N 1
ATOM 2807 C CA . ASP A 1 346 ? 10.496 -30.657 5.820 1.00 32.56 346 ASP A CA 1
ATOM 2808 C C . ASP A 1 346 ? 9.856 -31.098 4.493 1.00 32.56 346 ASP A C 1
ATOM 2810 O O . ASP A 1 346 ? 9.963 -32.258 4.092 1.00 32.56 346 ASP A O 1
ATOM 2814 N N . PHE A 1 347 ? 9.246 -30.166 3.757 1.00 31.67 347 PHE A N 1
ATOM 2815 C CA . PHE A 1 347 ? 8.729 -30.421 2.408 1.00 31.67 347 PHE A CA 1
ATOM 2816 C C . PHE A 1 347 ? 9.267 -29.404 1.397 1.00 31.67 347 PHE A C 1
ATOM 2818 O O . PHE A 1 347 ? 8.516 -28.586 0.891 1.00 31.67 347 PHE A O 1
ATOM 2825 N N . TRP A 1 348 ? 10.566 -29.445 1.082 1.00 29.67 348 TRP A N 1
ATOM 2826 C CA . TRP A 1 348 ? 11.104 -28.850 -0.154 1.00 29.67 348 TRP A CA 1
ATOM 2827 C C . TRP A 1 348 ? 12.335 -29.620 -0.650 1.00 29.67 348 TRP A C 1
ATOM 2829 O O . TRP A 1 348 ? 13.454 -29.426 -0.180 1.00 29.67 348 TRP A O 1
ATOM 2839 N N . SER A 1 349 ? 12.141 -30.455 -1.675 1.00 29.38 349 SER A N 1
ATOM 2840 C CA . SER A 1 349 ? 13.217 -30.856 -2.586 1.00 29.38 349 SER A CA 1
ATOM 2841 C C . SER A 1 349 ? 12.699 -30.926 -4.029 1.00 29.38 349 SER A C 1
ATOM 2843 O O . SER A 1 349 ? 11.705 -31.590 -4.309 1.00 29.38 349 SER A O 1
ATOM 2845 N N . GLY A 1 350 ? 13.383 -30.231 -4.947 1.00 27.98 350 GLY A N 1
ATOM 2846 C CA . GLY A 1 350 ? 13.169 -30.307 -6.403 1.00 27.98 350 GLY A CA 1
ATOM 2847 C C . GLY A 1 350 ? 13.063 -28.926 -7.063 1.00 27.98 350 GLY A C 1
ATOM 2848 O O . GLY A 1 350 ? 12.019 -28.298 -7.008 1.00 27.98 350 GLY A O 1
ATOM 2849 N N . LYS A 1 351 ? 14.177 -28.326 -7.504 1.00 27.69 351 LYS A N 1
ATOM 2850 C CA . LYS A 1 351 ? 14.776 -28.388 -8.862 1.00 27.69 351 LYS A CA 1
ATOM 2851 C C . LYS A 1 351 ? 13.982 -27.668 -9.966 1.00 27.69 351 LYS A C 1
ATOM 2853 O O . LYS A 1 351 ? 12.928 -28.120 -10.394 1.00 27.69 351 LYS A O 1
ATOM 2858 N N . ASP A 1 352 ? 14.619 -26.611 -10.475 1.00 32.56 352 ASP A N 1
ATOM 2859 C CA . ASP A 1 352 ? 14.310 -25.822 -11.671 1.00 32.56 352 ASP A CA 1
ATOM 2860 C C . ASP A 1 352 ? 13.888 -26.635 -12.900 1.00 32.56 352 ASP A C 1
ATOM 2862 O O . ASP A 1 352 ? 14.537 -27.637 -13.207 1.00 32.56 352 ASP A O 1
ATOM 2866 N N . LYS A 1 353 ? 12.963 -26.074 -13.700 1.00 30.23 353 LYS A N 1
ATOM 2867 C CA . LYS A 1 353 ? 13.142 -25.881 -15.156 1.00 30.23 353 LYS A CA 1
ATOM 2868 C C . LYS A 1 353 ? 12.375 -24.651 -15.650 1.00 30.23 353 LYS A C 1
ATOM 2870 O O . LYS A 1 353 ? 11.158 -24.570 -15.532 1.00 30.23 353 LYS A O 1
ATOM 2875 N N . SER A 1 354 ? 13.117 -23.734 -16.263 1.00 30.77 354 SER A N 1
ATOM 2876 C CA . SER A 1 354 ? 12.622 -22.618 -17.061 1.00 30.77 354 SER A CA 1
ATOM 2877 C C . SER A 1 354 ? 11.981 -23.090 -18.370 1.00 30.77 354 SER A C 1
ATOM 2879 O O . SER A 1 354 ? 12.480 -24.016 -19.015 1.00 30.77 354 SER A O 1
ATOM 2881 N N . LYS A 1 355 ? 10.937 -22.384 -18.816 1.00 29.17 355 LYS A N 1
ATOM 2882 C CA . LYS A 1 355 ? 10.640 -22.174 -20.239 1.00 29.17 355 LYS A CA 1
ATOM 2883 C C . LYS A 1 355 ? 10.097 -20.759 -20.439 1.00 29.17 355 LYS A C 1
ATOM 2885 O O . LYS A 1 355 ? 9.200 -20.331 -19.728 1.00 29.17 355 LYS A O 1
ATOM 2890 N N . ASN A 1 356 ? 10.711 -20.065 -21.393 1.00 36.16 356 ASN A N 1
ATOM 2891 C CA . ASN A 1 356 ? 10.277 -18.790 -21.949 1.00 36.16 356 ASN A CA 1
ATOM 2892 C C . ASN A 1 356 ? 8.976 -18.976 -22.734 1.00 36.16 356 ASN A C 1
ATOM 2894 O O . ASN A 1 356 ? 8.979 -19.738 -23.703 1.00 36.16 356 ASN A O 1
ATOM 2898 N N . THR A 1 357 ? 7.960 -18.190 -22.403 1.00 29.16 357 THR A N 1
ATOM 2899 C CA . THR A 1 357 ? 6.920 -17.728 -23.327 1.00 29.16 357 THR A CA 1
ATOM 2900 C C . THR A 1 357 ? 6.625 -16.263 -22.995 1.00 29.16 357 THR A C 1
ATOM 2902 O O . THR A 1 357 ? 6.561 -15.863 -21.833 1.00 29.16 357 THR A O 1
ATOM 2905 N N . GLU A 1 358 ? 6.618 -15.420 -24.026 1.00 40.97 358 GLU A N 1
ATOM 2906 C CA . GLU A 1 358 ? 6.237 -14.012 -23.928 1.00 40.97 358 GLU A CA 1
ATOM 2907 C C . GLU A 1 358 ? 4.714 -13.936 -23.762 1.00 40.97 358 GLU A C 1
ATOM 2909 O O . GLU A 1 358 ? 4.013 -13.804 -24.759 1.00 40.97 358 GLU A O 1
ATOM 2914 N N . ASP A 1 359 ? 4.200 -14.024 -22.532 1.00 35.41 359 ASP A N 1
ATOM 2915 C CA . ASP A 1 359 ? 2.748 -14.107 -22.319 1.00 35.41 359 ASP A CA 1
ATOM 2916 C C . ASP A 1 359 ? 2.155 -12.806 -21.753 1.00 35.41 359 ASP A C 1
ATOM 2918 O O . ASP A 1 359 ? 2.565 -12.279 -20.715 1.00 35.41 359 ASP A O 1
ATOM 2922 N N . ASP A 1 360 ? 1.157 -12.281 -22.467 1.00 38.41 360 ASP A N 1
ATOM 2923 C CA . ASP A 1 360 ? 0.312 -11.126 -22.146 1.00 38.41 360 ASP A CA 1
ATOM 2924 C C . ASP A 1 360 ? -0.874 -11.522 -21.239 1.00 38.41 360 ASP A C 1
ATOM 2926 O O . ASP A 1 360 ? -2.027 -11.132 -21.437 1.00 38.41 360 ASP A O 1
ATOM 2930 N N . PHE A 1 361 ? -0.547 -12.278 -20.192 1.00 39.28 361 PHE A N 1
ATOM 2931 C CA . PHE A 1 361 ? -1.444 -13.076 -19.353 1.00 39.28 361 PHE A CA 1
ATOM 2932 C C . PHE A 1 361 ? -2.649 -12.322 -18.734 1.00 39.28 361 PHE A C 1
ATOM 2934 O O . PHE A 1 361 ? -3.755 -12.851 -18.672 1.00 39.28 361 PHE A O 1
ATOM 2941 N N . TRP A 1 362 ? -2.505 -11.052 -18.343 1.00 43.53 362 TRP A N 1
ATOM 2942 C CA . TRP A 1 362 ? -3.519 -10.326 -17.549 1.00 43.53 362 TRP A CA 1
ATOM 2943 C C . TRP A 1 362 ? -4.614 -9.602 -18.350 1.00 43.53 362 TRP A C 1
ATOM 2945 O O . TRP A 1 362 ? -5.401 -8.839 -17.791 1.00 43.53 362 TRP A O 1
ATOM 2955 N N . GLY A 1 363 ? -4.698 -9.837 -19.662 1.00 47.03 363 GLY A N 1
ATOM 2956 C CA . GLY A 1 363 ? -5.764 -9.301 -20.518 1.00 47.03 363 GLY A CA 1
ATOM 2957 C C . GLY A 1 363 ? -7.041 -10.150 -20.582 1.00 47.03 363 GLY A C 1
ATOM 2958 O O . GLY A 1 363 ? -7.919 -9.823 -21.377 1.00 47.03 363 GLY A O 1
ATOM 2959 N N . GLY A 1 364 ? -7.132 -11.250 -19.820 1.00 43.22 364 GLY A N 1
ATOM 2960 C CA . GLY A 1 364 ? -8.215 -12.235 -19.959 1.00 43.22 364 GLY A CA 1
ATOM 2961 C C . GLY A 1 364 ? -8.078 -13.117 -21.208 1.00 43.22 364 GLY A C 1
ATOM 2962 O O . GLY A 1 364 ? -9.084 -13.557 -21.759 1.00 43.22 364 GLY A O 1
ATOM 2963 N N . LYS A 1 365 ? -6.839 -13.333 -21.680 1.00 42.75 365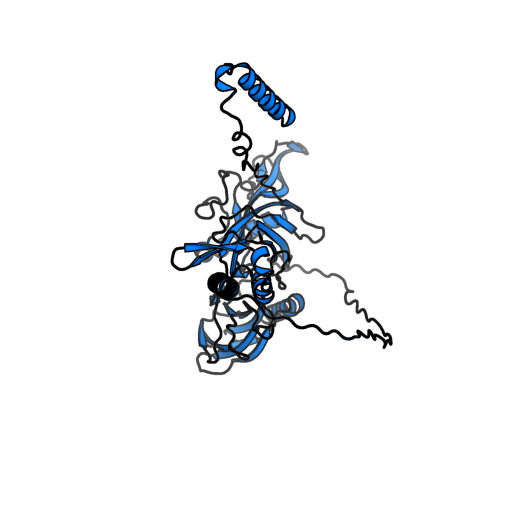 LYS A N 1
ATOM 2964 C CA . LYS A 1 365 ? -6.508 -14.126 -22.881 1.00 42.75 365 LYS A CA 1
ATOM 2965 C C . LYS A 1 365 ? -5.775 -15.444 -22.597 1.00 42.75 365 LYS A C 1
ATOM 2967 O O . LYS A 1 365 ? -5.522 -16.185 -23.545 1.00 42.75 365 LYS A O 1
ATOM 2972 N N . GLY A 1 366 ? -5.431 -15.727 -21.338 1.00 54.28 366 GLY A N 1
ATOM 2973 C CA . GLY A 1 366 ? -4.925 -17.043 -20.941 1.00 54.28 366 GLY A CA 1
ATOM 2974 C C . GLY A 1 366 ? -5.982 -18.126 -21.160 1.00 54.28 366 GLY A C 1
ATOM 2975 O O . GLY A 1 366 ? -7.184 -17.839 -21.178 1.00 54.28 366 GLY A O 1
ATOM 2976 N N . SER A 1 367 ? -5.549 -19.372 -21.347 1.00 69.31 367 SER A N 1
ATOM 2977 C CA . SER A 1 367 ? -6.487 -20.497 -21.367 1.00 69.31 367 SER A CA 1
ATOM 2978 C C . SER A 1 367 ? -7.175 -20.640 -20.005 1.00 69.31 367 SER A C 1
ATOM 2980 O O . SER A 1 367 ? -6.638 -20.237 -18.969 1.00 69.31 367 SER A O 1
ATOM 2982 N N . VAL A 1 368 ? -8.377 -21.220 -19.990 1.00 74.44 368 VAL A N 1
ATOM 2983 C CA . VAL A 1 368 ? -9.111 -21.466 -18.738 1.00 74.44 368 VAL A CA 1
ATOM 2984 C C . VAL A 1 368 ? -8.257 -22.295 -17.778 1.00 74.44 368 VAL A C 1
ATOM 2986 O O . VAL A 1 368 ? -8.217 -22.013 -16.585 1.00 74.44 368 VAL A O 1
ATOM 2989 N N . GLU A 1 369 ? -7.532 -23.279 -18.302 1.00 75.75 369 GLU A N 1
ATOM 2990 C CA . GLU A 1 369 ? -6.680 -24.187 -17.541 1.00 75.75 369 GLU A CA 1
ATOM 2991 C C . GLU A 1 369 ? -5.533 -23.462 -16.823 1.00 75.75 369 GLU A C 1
ATOM 2993 O O . GLU A 1 369 ? -5.248 -23.758 -15.661 1.00 75.75 369 GLU A O 1
ATOM 2998 N N . GLU A 1 370 ? -4.893 -22.494 -17.479 1.00 70.50 370 GLU A N 1
ATOM 2999 C CA . GLU A 1 370 ? -3.802 -21.715 -16.884 1.00 70.50 370 GLU A CA 1
ATOM 3000 C C . GLU A 1 370 ? -4.300 -20.803 -15.760 1.00 70.50 370 GLU A C 1
ATOM 3002 O O . GLU A 1 370 ? -3.657 -20.697 -14.714 1.00 70.50 370 GLU A O 1
ATOM 3007 N N . GLU A 1 371 ? -5.467 -20.188 -15.946 1.00 71.88 371 GLU A N 1
ATOM 3008 C CA . GLU A 1 371 ? -6.061 -19.292 -14.954 1.00 71.88 371 GLU A CA 1
ATOM 3009 C C . GLU A 1 371 ? -6.549 -20.052 -13.718 1.00 71.88 371 GLU A C 1
ATOM 3011 O O . GLU A 1 371 ? -6.372 -19.595 -12.587 1.00 71.88 371 GLU A O 1
ATOM 3016 N N . VAL A 1 372 ? -7.102 -21.250 -13.916 1.00 78.56 372 VAL A N 1
ATOM 3017 C CA . VAL A 1 372 ? -7.468 -22.163 -12.826 1.00 78.56 372 VAL A CA 1
ATOM 3018 C C . VAL A 1 372 ? -6.230 -22.579 -12.028 1.00 78.56 372 VAL A C 1
ATOM 3020 O O . VAL A 1 372 ? -6.245 -22.516 -10.798 1.00 78.56 372 VAL A O 1
ATOM 3023 N N . GLU A 1 373 ? -5.149 -22.982 -12.703 1.00 78.06 373 GLU A N 1
ATOM 3024 C CA . GLU A 1 373 ? -3.925 -23.415 -12.018 1.00 78.06 373 GLU A CA 1
ATOM 3025 C C . GLU A 1 373 ? -3.244 -22.261 -11.272 1.00 78.06 373 GLU A C 1
ATOM 3027 O O . GLU A 1 373 ? -2.689 -22.468 -10.191 1.00 78.06 373 GLU A O 1
ATOM 3032 N N . LEU A 1 374 ? -3.312 -21.037 -11.802 1.00 72.75 374 LEU A N 1
ATOM 3033 C CA . LEU A 1 374 ? -2.814 -19.860 -11.102 1.00 72.75 374 LEU A CA 1
ATOM 3034 C C . LEU A 1 374 ? -3.597 -19.591 -9.816 1.00 72.75 374 LEU A C 1
ATOM 3036 O O . LEU A 1 374 ? -2.979 -19.455 -8.762 1.00 72.75 374 LEU A O 1
ATOM 3040 N N . GLU A 1 375 ? -4.930 -19.518 -9.878 1.00 77.62 375 GLU A N 1
ATOM 3041 C CA . GLU A 1 375 ? -5.740 -19.243 -8.682 1.00 77.62 375 GLU A CA 1
ATOM 3042 C C . GLU A 1 375 ? -5.555 -20.333 -7.621 1.00 77.62 375 GLU A C 1
ATOM 3044 O O . GLU A 1 375 ? -5.486 -20.029 -6.430 1.00 77.62 375 GLU A O 1
ATOM 3049 N N . ARG A 1 376 ? -5.382 -21.594 -8.039 1.00 77.94 376 ARG A N 1
ATOM 3050 C CA . ARG A 1 376 ? -5.063 -22.699 -7.127 1.00 77.94 376 ARG A CA 1
ATOM 3051 C C . ARG A 1 376 ? -3.709 -22.503 -6.442 1.00 77.94 376 ARG A C 1
ATOM 3053 O O . ARG A 1 376 ? -3.618 -22.644 -5.226 1.00 77.94 376 ARG A O 1
ATOM 3060 N N . LYS A 1 377 ? -2.670 -22.125 -7.192 1.00 72.50 377 LYS A N 1
ATOM 3061 C CA . LYS A 1 377 ? -1.340 -21.838 -6.627 1.00 72.50 377 LYS A CA 1
ATOM 3062 C C . LYS A 1 377 ? -1.334 -20.614 -5.720 1.00 72.50 377 LYS A C 1
ATOM 3064 O O . LYS A 1 377 ? -0.616 -20.612 -4.725 1.00 72.50 377 LYS A O 1
ATOM 3069 N N . LEU A 1 378 ? -2.109 -19.582 -6.052 1.00 69.25 378 LEU A N 1
ATOM 3070 C CA . LEU A 1 378 ? -2.275 -18.412 -5.193 1.00 69.25 378 LEU A CA 1
ATOM 3071 C C . LEU A 1 378 ? -2.935 -18.817 -3.877 1.00 69.25 378 LEU A C 1
ATOM 3073 O O . LEU A 1 378 ? -2.368 -18.533 -2.829 1.00 69.25 378 LEU A O 1
ATOM 3077 N N . ALA A 1 379 ? -4.040 -19.565 -3.933 1.00 73.62 379 ALA A N 1
ATOM 3078 C CA . ALA A 1 379 ? -4.717 -20.099 -2.754 1.00 73.62 379 ALA A CA 1
ATOM 3079 C C . ALA A 1 379 ? -3.778 -20.927 -1.857 1.00 73.62 379 ALA A C 1
ATOM 3081 O O . ALA A 1 379 ? -3.703 -20.701 -0.650 1.00 73.62 379 ALA A O 1
ATOM 3082 N N . GLU A 1 380 ? -2.987 -21.828 -2.448 1.00 71.44 380 GLU A N 1
ATOM 3083 C CA . GLU A 1 380 ? -1.995 -22.635 -1.722 1.00 71.44 380 GLU A CA 1
ATOM 3084 C C . GLU A 1 380 ? -0.875 -21.793 -1.087 1.00 71.44 380 GLU A C 1
ATOM 3086 O O . GLU A 1 380 ? -0.408 -22.112 0.006 1.00 71.44 380 GLU A O 1
ATOM 3091 N N . ALA A 1 381 ? -0.434 -20.724 -1.755 1.00 58.25 381 ALA A N 1
ATOM 3092 C CA . ALA A 1 381 ? 0.689 -19.900 -1.307 1.00 58.25 381 ALA A CA 1
ATOM 3093 C C . ALA A 1 381 ? 0.294 -18.777 -0.337 1.00 58.25 381 ALA A C 1
ATOM 3095 O O . ALA A 1 381 ? 1.151 -18.287 0.400 1.00 58.25 381 ALA A O 1
ATOM 3096 N N . SER A 1 382 ? -0.964 -18.332 -0.367 1.00 62.22 382 SER A N 1
ATOM 3097 C CA . SER A 1 382 ? -1.419 -17.151 0.363 1.00 62.22 382 SER A CA 1
ATOM 3098 C C . SER A 1 382 ? -2.422 -17.451 1.470 1.00 62.22 382 SER A C 1
ATOM 3100 O O . SER A 1 382 ? -2.620 -16.588 2.315 1.00 62.22 382 SER A O 1
ATOM 3102 N N . GLY A 1 383 ? -3.027 -18.646 1.478 1.00 67.12 383 GLY A N 1
ATOM 3103 C CA . GLY A 1 383 ? -4.170 -19.021 2.318 1.00 67.12 383 GLY A CA 1
ATOM 3104 C C . GLY A 1 383 ? -5.505 -18.429 1.848 1.00 67.12 383 GLY A C 1
ATOM 3105 O O . GLY A 1 383 ? -6.517 -18.568 2.538 1.00 67.12 383 GLY A O 1
ATOM 3106 N N . ASP A 1 384 ? -5.516 -17.787 0.675 1.00 80.88 384 ASP A N 1
ATOM 3107 C CA . ASP A 1 384 ? -6.738 -17.503 -0.071 1.00 80.88 384 ASP A CA 1
ATOM 3108 C C . ASP A 1 384 ? -7.456 -18.805 -0.440 1.00 80.88 384 ASP A C 1
ATOM 3110 O O . ASP A 1 384 ? -6.897 -19.901 -0.414 1.00 80.88 384 ASP A O 1
ATOM 3114 N N . GLN A 1 385 ? -8.721 -18.687 -0.820 1.00 81.50 385 GLN A N 1
ATOM 3115 C CA . GLN A 1 385 ? -9.524 -19.820 -1.247 1.00 81.50 385 GLN A CA 1
ATOM 3116 C C . GLN A 1 385 ? -9.845 -19.715 -2.729 1.00 81.50 385 GLN A C 1
ATOM 3118 O O . GLN A 1 385 ? -10.517 -18.791 -3.184 1.00 81.50 385 GLN A O 1
ATOM 3123 N N . TYR A 1 386 ? -9.424 -20.714 -3.494 1.00 84.56 386 TYR A N 1
ATOM 3124 C CA . TYR A 1 386 ? -9.959 -20.900 -4.830 1.00 84.56 386 TYR A CA 1
ATOM 3125 C C . TYR A 1 386 ? -11.315 -21.606 -4.733 1.00 84.56 386 TYR A C 1
ATOM 3127 O O . TYR A 1 386 ? -11.407 -22.763 -4.330 1.00 84.56 386 TYR A O 1
ATOM 3135 N N . LEU A 1 387 ? -12.379 -20.890 -5.091 1.00 84.38 387 LEU A N 1
ATOM 3136 C CA . LEU A 1 387 ? -13.768 -21.339 -4.967 1.00 84.38 387 LEU A CA 1
ATOM 3137 C C . LEU A 1 387 ? -14.228 -22.180 -6.171 1.00 84.38 387 LEU A C 1
ATOM 3139 O O . LEU A 1 387 ? -15.326 -22.735 -6.163 1.00 84.38 387 LEU A O 1
ATOM 3143 N N . GLY A 1 388 ? -13.396 -22.271 -7.212 1.00 83.31 388 GLY A N 1
ATOM 3144 C CA . GLY A 1 388 ? -13.670 -23.017 -8.437 1.00 83.31 388 GLY A CA 1
ATOM 3145 C C . GLY A 1 388 ? -13.914 -22.124 -9.652 1.00 83.31 388 GLY A C 1
ATOM 3146 O O . GLY A 1 388 ? -13.627 -20.922 -9.656 1.00 83.31 388 GLY A O 1
ATOM 3147 N N . HIS A 1 389 ? -14.448 -22.727 -10.713 1.00 89.81 389 HIS A N 1
ATOM 3148 C CA . HIS A 1 389 ? -14.854 -22.013 -11.919 1.00 89.81 389 HIS A CA 1
ATOM 3149 C C . HIS A 1 389 ? -16.211 -22.491 -12.443 1.00 89.81 389 HIS A C 1
ATOM 3151 O O . HIS A 1 389 ? -16.617 -23.635 -12.211 1.00 89.81 389 HIS A O 1
ATOM 3157 N N . LYS A 1 390 ? -16.918 -21.610 -13.158 1.00 89.31 390 LYS A N 1
ATOM 3158 C CA . LYS A 1 390 ? -18.189 -21.896 -13.838 1.00 89.31 390 LYS A CA 1
ATOM 3159 C C . LYS A 1 390 ? -18.242 -21.214 -15.196 1.00 89.31 390 LYS A C 1
ATOM 3161 O O . LYS A 1 390 ? -17.788 -20.085 -15.332 1.00 89.31 390 LYS A O 1
ATOM 3166 N N . THR A 1 391 ? -18.847 -21.878 -16.173 1.00 89.62 391 THR A N 1
ATOM 3167 C CA . THR A 1 391 ? -19.094 -21.310 -17.503 1.00 89.62 391 THR A CA 1
ATOM 3168 C C . THR A 1 391 ? -20.531 -20.817 -17.608 1.00 89.62 391 THR A C 1
ATOM 3170 O O . THR A 1 391 ? -21.451 -21.505 -17.167 1.00 89.62 391 THR A O 1
ATOM 3173 N N . VAL A 1 392 ? -20.723 -19.636 -18.190 1.00 91.00 392 VAL A N 1
ATOM 3174 C CA . VAL A 1 392 ? -22.024 -18.980 -18.361 1.00 91.00 392 VAL A CA 1
ATOM 3175 C C . VAL A 1 392 ? -22.122 -18.324 -19.738 1.00 91.00 392 VAL A C 1
ATOM 3177 O O . VAL A 1 392 ? -21.112 -17.976 -20.337 1.00 91.00 392 VAL A O 1
ATOM 3180 N N . THR A 1 393 ? -23.343 -18.111 -20.221 1.00 89.62 393 THR A N 1
ATOM 3181 C CA . THR A 1 393 ? -23.628 -17.329 -21.444 1.00 89.62 393 THR A CA 1
ATOM 3182 C C . THR A 1 393 ? -24.346 -16.009 -21.132 1.00 89.62 393 THR A C 1
ATOM 3184 O O . THR A 1 393 ? -24.740 -15.256 -22.025 1.00 89.62 393 THR A O 1
ATOM 3187 N N . THR A 1 394 ? -24.573 -15.720 -19.847 1.00 89.50 394 THR A N 1
ATOM 3188 C CA . THR A 1 394 ? -25.335 -14.552 -19.397 1.00 89.50 394 THR A CA 1
ATOM 3189 C C . THR A 1 394 ? -24.477 -13.291 -19.365 1.00 89.50 394 THR A C 1
ATOM 3191 O O . THR A 1 394 ? -23.256 -13.336 -19.240 1.00 89.50 394 THR A O 1
ATOM 3194 N N . LYS A 1 395 ? -25.121 -12.122 -19.473 1.00 89.50 395 LYS A N 1
ATOM 3195 C CA . LYS A 1 395 ? -24.417 -10.826 -19.492 1.00 89.50 395 LYS A CA 1
ATOM 3196 C C . LYS A 1 395 ? -23.934 -10.376 -18.119 1.00 89.50 395 LYS A C 1
ATOM 3198 O O . LYS A 1 395 ? -22.974 -9.621 -18.028 1.00 89.50 395 LYS A O 1
ATOM 3203 N N . TYR A 1 396 ? -24.615 -10.808 -17.070 1.00 91.56 396 TYR A N 1
ATOM 3204 C CA . TYR A 1 396 ? -24.276 -10.490 -15.695 1.00 91.56 396 TYR A CA 1
ATOM 3205 C C . TYR A 1 396 ? -24.582 -11.684 -14.793 1.00 91.56 396 TYR A C 1
ATOM 3207 O O . TYR A 1 396 ? -25.282 -12.626 -15.191 1.00 91.56 396 TYR A O 1
ATOM 3215 N N . ILE A 1 397 ? -24.050 -11.615 -13.580 1.00 93.19 397 ILE A N 1
ATOM 3216 C CA . ILE A 1 397 ? -24.372 -12.502 -12.463 1.00 93.19 397 ILE A CA 1
ATOM 3217 C C . ILE A 1 397 ? -24.925 -11.680 -11.303 1.00 93.19 397 ILE A C 1
ATOM 3219 O O . ILE A 1 397 ? -24.609 -10.498 -11.150 1.00 93.19 397 ILE A O 1
ATOM 3223 N N . ARG A 1 398 ? -25.730 -12.326 -10.467 1.00 92.75 398 ARG A N 1
ATOM 3224 C CA . ARG A 1 398 ? -26.180 -11.820 -9.174 1.00 92.75 398 ARG A CA 1
ATOM 3225 C C . ARG A 1 398 ? -25.343 -12.448 -8.084 1.00 92.75 398 ARG A C 1
ATOM 3227 O O . ARG A 1 398 ? -25.431 -13.645 -7.836 1.00 92.75 398 ARG A O 1
ATOM 3234 N N . VAL A 1 399 ? -24.554 -11.624 -7.422 1.00 90.38 399 VAL A N 1
ATOM 3235 C CA . VAL A 1 399 ? -23.829 -11.974 -6.211 1.00 90.38 399 VAL A CA 1
ATOM 3236 C C . VAL A 1 399 ? -24.718 -11.626 -5.030 1.00 90.38 399 VAL A C 1
ATOM 3238 O O . VAL A 1 399 ? -25.048 -10.463 -4.819 1.00 90.38 399 VAL A O 1
ATOM 3241 N N . ARG A 1 400 ? -25.109 -12.625 -4.251 1.00 88.88 400 ARG A N 1
ATOM 3242 C CA . ARG A 1 400 ? -25.822 -12.446 -2.995 1.00 88.88 400 ARG A CA 1
ATOM 3243 C C . ARG A 1 400 ? -24.915 -12.783 -1.829 1.00 88.88 400 ARG A C 1
ATOM 3245 O O . ARG A 1 400 ? -24.319 -13.858 -1.826 1.00 88.88 400 ARG A O 1
ATOM 3252 N N . CYS A 1 401 ? -24.836 -11.907 -0.836 1.00 89.06 401 CYS A N 1
ATOM 3253 C CA . CYS A 1 401 ? -24.069 -12.168 0.377 1.00 89.06 401 CYS A CA 1
ATOM 3254 C C . CYS A 1 401 ? -24.864 -11.850 1.641 1.00 89.06 401 CYS A C 1
ATOM 3256 O O . CYS A 1 401 ? -25.729 -10.974 1.644 1.00 89.06 401 CYS A O 1
ATOM 3258 N N . ARG A 1 402 ? -24.584 -12.597 2.706 1.00 87.38 402 ARG A N 1
ATOM 3259 C CA . ARG A 1 402 ? -25.106 -12.364 4.054 1.00 87.38 402 ARG A CA 1
ATOM 3260 C C . ARG A 1 402 ? -24.098 -12.829 5.088 1.00 87.38 402 ARG A C 1
ATOM 3262 O O . ARG A 1 402 ? -23.197 -13.596 4.755 1.00 87.38 402 ARG A O 1
ATOM 3269 N N . ASP A 1 403 ? -24.311 -12.423 6.325 1.00 83.88 403 ASP A N 1
ATOM 3270 C CA . ASP A 1 403 ? -23.649 -13.027 7.469 1.00 83.88 403 ASP A CA 1
ATOM 3271 C C . ASP A 1 403 ? -24.233 -14.428 7.700 1.00 83.88 403 ASP A C 1
ATOM 3273 O O . ASP A 1 403 ? -25.457 -14.618 7.668 1.00 83.88 403 ASP A O 1
ATOM 3277 N N . HIS A 1 404 ? -23.357 -15.418 7.843 1.00 79.94 404 HIS A N 1
ATOM 3278 C CA . HIS A 1 404 ? -23.755 -16.794 8.144 1.00 79.94 404 HIS A CA 1
ATOM 3279 C C . HIS A 1 404 ? -23.632 -17.119 9.640 1.00 79.94 404 HIS A C 1
ATOM 3281 O O . HIS A 1 404 ? -24.285 -18.054 10.102 1.00 79.94 404 HIS A O 1
ATOM 3287 N N . GLY A 1 405 ? -22.808 -16.368 10.376 1.00 75.88 405 GLY A N 1
ATOM 3288 C CA . GLY A 1 405 ? -22.577 -16.544 11.804 1.00 75.88 405 GLY A CA 1
ATOM 3289 C C . GLY A 1 405 ? -23.434 -15.599 12.644 1.00 75.88 405 GLY A C 1
ATOM 3290 O O . GLY A 1 405 ? -24.636 -15.447 12.408 1.00 75.88 405 GLY A O 1
ATOM 3291 N N . ASP A 1 406 ? -22.810 -14.989 13.651 1.00 71.81 406 ASP A N 1
ATOM 3292 C CA . ASP A 1 406 ? -23.444 -13.985 14.503 1.00 71.81 406 ASP A CA 1
ATOM 3293 C C . ASP A 1 406 ? -23.377 -12.612 13.829 1.00 71.81 406 ASP A C 1
ATOM 3295 O O . ASP A 1 406 ? -22.322 -12.203 13.366 1.00 71.81 406 ASP A O 1
ATOM 3299 N N . ILE A 1 407 ? -24.487 -11.864 13.823 1.00 73.19 407 ILE A N 1
ATOM 3300 C CA . ILE A 1 407 ? -24.543 -10.519 13.227 1.00 73.19 407 ILE A CA 1
ATOM 3301 C C . ILE A 1 407 ? -23.736 -9.540 14.095 1.00 73.19 407 ILE A C 1
ATOM 3303 O O . ILE A 1 407 ? -24.288 -8.833 14.941 1.00 73.19 407 ILE A O 1
ATOM 3307 N N . ASP A 1 408 ? -22.426 -9.497 13.898 1.00 72.00 408 ASP A N 1
ATOM 3308 C CA . ASP A 1 408 ? -21.490 -8.725 14.723 1.00 72.00 408 ASP A CA 1
ATOM 3309 C C . ASP A 1 408 ? -20.763 -7.614 13.952 1.00 72.00 408 ASP A C 1
ATOM 3311 O O . ASP A 1 408 ? -19.888 -6.924 14.486 1.00 72.00 408 ASP A O 1
ATOM 3315 N N . GLY A 1 409 ? -21.205 -7.369 12.718 1.00 74.94 409 GLY A N 1
ATOM 3316 C CA . GLY A 1 409 ? -20.663 -6.325 11.860 1.00 74.94 409 GLY A CA 1
ATOM 3317 C C . GLY A 1 409 ? -19.481 -6.803 11.031 1.00 74.94 409 GLY A C 1
ATOM 3318 O O . GLY A 1 409 ? -18.577 -6.013 10.752 1.00 74.94 409 GLY A O 1
ATOM 3319 N N . ASP A 1 410 ? -19.482 -8.071 10.633 1.00 82.19 410 ASP A N 1
ATOM 3320 C CA . ASP A 1 410 ? -18.593 -8.606 9.617 1.00 82.19 410 ASP A CA 1
ATOM 3321 C C . ASP A 1 410 ? -18.696 -7.836 8.296 1.00 82.19 410 ASP A C 1
ATOM 3323 O O . ASP A 1 410 ? -19.774 -7.442 7.854 1.00 82.19 410 ASP A O 1
ATOM 3327 N N . ARG A 1 411 ? -17.552 -7.575 7.658 1.00 86.19 411 ARG A N 1
ATOM 3328 C CA . ARG A 1 411 ? -17.452 -6.735 6.462 1.00 86.19 411 ARG A CA 1
ATOM 3329 C C . ARG A 1 411 ? -16.594 -7.394 5.409 1.00 86.19 411 ARG A C 1
ATOM 3331 O O . ARG A 1 411 ? -15.526 -7.940 5.692 1.00 86.19 411 ARG A O 1
ATOM 3338 N N . VAL A 1 412 ? -17.050 -7.265 4.175 1.00 88.50 412 VAL A N 1
ATOM 3339 C CA . VAL A 1 412 ? -16.390 -7.827 3.007 1.00 88.50 412 VAL A CA 1
ATOM 3340 C C . VAL A 1 412 ? -16.182 -6.769 1.943 1.00 88.50 412 VAL A C 1
ATOM 3342 O O . VAL A 1 412 ? -16.959 -5.828 1.795 1.00 88.50 412 VAL A O 1
ATOM 3345 N N . GLU A 1 413 ? -15.127 -6.951 1.173 1.00 88.12 413 GLU A N 1
ATOM 3346 C CA . GLU A 1 413 ? -14.907 -6.249 -0.076 1.00 88.12 413 GLU A CA 1
ATOM 3347 C C . GLU A 1 413 ? -15.143 -7.212 -1.228 1.00 88.12 413 GLU A C 1
ATOM 3349 O O . GLU A 1 413 ? -14.745 -8.377 -1.175 1.00 88.12 413 GLU A O 1
ATOM 3354 N N . ILE A 1 414 ? -15.796 -6.727 -2.274 1.00 88.81 414 ILE A N 1
ATOM 3355 C CA . ILE A 1 414 ? -16.096 -7.511 -3.463 1.00 88.81 414 ILE A CA 1
ATOM 3356 C C . ILE A 1 414 ? -15.308 -6.916 -4.625 1.00 88.81 414 ILE A C 1
ATOM 3358 O O . ILE A 1 414 ? -15.362 -5.709 -4.874 1.00 88.81 414 ILE A O 1
ATOM 3362 N N . LEU A 1 415 ? -14.583 -7.769 -5.346 1.00 87.19 415 LEU A N 1
ATOM 3363 C CA . LEU A 1 415 ? -13.770 -7.402 -6.494 1.00 87.19 415 LEU A CA 1
ATOM 3364 C C . LEU A 1 415 ? -14.208 -8.172 -7.742 1.00 87.19 415 LEU A C 1
ATOM 3366 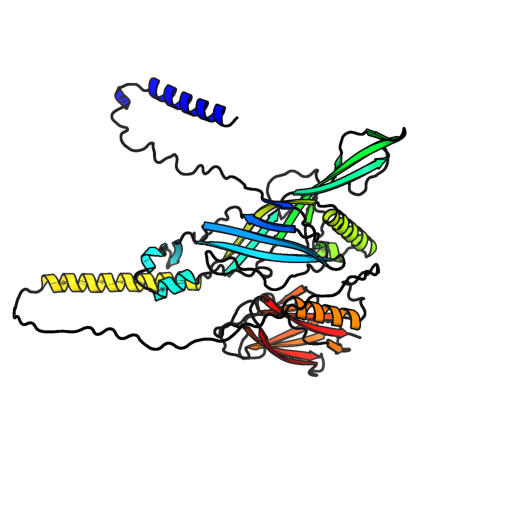O O . LEU A 1 415 ? -14.455 -9.376 -7.696 1.00 87.19 415 LEU A O 1
ATOM 3370 N N . HIS A 1 416 ? -14.230 -7.485 -8.878 1.00 88.25 416 HIS A N 1
ATOM 3371 C CA . HIS A 1 416 ? -14.397 -8.067 -10.205 1.00 88.25 416 HIS A CA 1
ATOM 3372 C C . HIS A 1 416 ? -13.156 -7.770 -11.043 1.00 88.25 416 HIS A C 1
ATOM 3374 O O . HIS A 1 416 ? -12.808 -6.610 -11.255 1.00 88.25 416 HIS A O 1
ATOM 3380 N N . ASN A 1 417 ? -12.455 -8.811 -11.494 1.00 83.38 417 ASN A N 1
ATOM 3381 C CA . ASN A 1 417 ? -11.188 -8.698 -12.223 1.00 83.38 417 ASN A CA 1
ATOM 3382 C C . ASN A 1 417 ? -10.156 -7.825 -11.488 1.00 83.38 417 ASN A C 1
ATOM 3384 O O . ASN A 1 417 ? -9.461 -7.030 -12.106 1.00 83.38 417 ASN A O 1
ATOM 3388 N N . GLY A 1 418 ? -10.091 -7.939 -10.156 1.00 76.62 418 GLY A N 1
ATOM 3389 C CA . GLY A 1 418 ? -9.200 -7.136 -9.309 1.00 76.62 418 GLY A CA 1
ATOM 3390 C C . GLY A 1 418 ? -9.686 -5.708 -9.034 1.00 76.62 418 GLY A C 1
ATOM 3391 O O . GLY A 1 418 ? -9.126 -5.036 -8.173 1.00 76.62 418 GLY A O 1
ATOM 3392 N N . LYS A 1 419 ? -10.760 -5.252 -9.691 1.00 77.12 419 LYS A N 1
ATOM 3393 C CA . LYS A 1 419 ? -11.380 -3.956 -9.423 1.00 77.12 419 LYS A CA 1
ATOM 3394 C C . LYS A 1 419 ? -12.406 -4.073 -8.310 1.00 77.12 419 LYS A C 1
ATOM 3396 O O . LYS A 1 419 ? -13.328 -4.877 -8.394 1.00 77.12 419 LYS A O 1
ATOM 3401 N N . VAL A 1 420 ? -12.289 -3.210 -7.313 1.00 82.62 420 VAL A N 1
ATOM 3402 C CA . VAL A 1 420 ? -13.267 -3.092 -6.232 1.00 82.62 420 VAL A CA 1
ATOM 3403 C C . VAL A 1 420 ? -14.612 -2.644 -6.801 1.00 82.62 420 VAL A C 1
ATOM 3405 O O . VAL A 1 420 ? -14.717 -1.559 -7.377 1.00 82.62 420 VAL A O 1
ATOM 3408 N N . ILE A 1 421 ? -15.623 -3.496 -6.656 1.00 85.44 421 ILE A N 1
ATOM 3409 C CA . ILE A 1 421 ? -17.019 -3.169 -6.966 1.00 85.44 421 ILE A CA 1
ATOM 3410 C C . ILE A 1 421 ? -17.781 -2.760 -5.707 1.00 85.44 421 ILE A C 1
ATOM 3412 O O . ILE A 1 421 ? -18.623 -1.876 -5.786 1.00 85.44 421 ILE A O 1
ATOM 3416 N N . GLU A 1 422 ? -17.417 -3.313 -4.548 1.00 84.62 422 GLU A N 1
ATOM 3417 C CA . GLU A 1 422 ? -17.904 -2.878 -3.238 1.00 84.62 422 GLU A CA 1
ATOM 3418 C C . GLU A 1 422 ? -16.748 -2.868 -2.249 1.00 84.62 422 GLU A C 1
ATOM 3420 O O . GLU A 1 422 ? -16.159 -3.913 -1.995 1.00 84.62 422 GLU A O 1
ATOM 3425 N N . SER A 1 423 ? -16.402 -1.696 -1.714 1.00 83.75 423 SER A N 1
ATOM 3426 C CA . SER A 1 423 ? -15.156 -1.490 -0.961 1.00 83.75 423 SER A CA 1
ATOM 3427 C C . SER A 1 423 ? -15.235 -1.847 0.516 1.00 83.75 423 SER A C 1
ATOM 3429 O O . SER A 1 423 ? -14.210 -2.132 1.126 1.00 83.75 423 SER A O 1
ATOM 3431 N N . ASN A 1 424 ? -16.422 -1.775 1.119 1.00 80.69 424 ASN A N 1
ATOM 3432 C CA . ASN A 1 424 ? -16.602 -2.002 2.549 1.00 80.69 424 ASN A CA 1
ATOM 3433 C C . ASN A 1 424 ? -18.059 -2.339 2.867 1.00 80.69 424 ASN A C 1
ATOM 3435 O O . ASN A 1 424 ? -18.811 -1.510 3.386 1.00 80.69 424 ASN A O 1
ATOM 3439 N N . TYR A 1 425 ? -18.471 -3.544 2.488 1.00 84.44 425 TYR A N 1
ATOM 3440 C CA . TYR A 1 425 ? -19.844 -3.985 2.640 1.00 84.44 425 TYR A CA 1
ATOM 3441 C C . TYR A 1 425 ? -20.054 -4.703 3.974 1.00 84.44 425 TYR A C 1
ATOM 3443 O O . TYR A 1 425 ? -19.509 -5.785 4.185 1.00 84.44 425 TYR A O 1
ATOM 3451 N N . THR A 1 426 ? -20.866 -4.125 4.862 1.00 85.75 426 THR A N 1
ATOM 3452 C CA . THR A 1 426 ? -21.264 -4.769 6.122 1.00 85.75 426 THR A CA 1
ATOM 3453 C C . THR A 1 426 ? -22.313 -5.843 5.867 1.00 85.75 426 THR A C 1
ATOM 3455 O O . THR A 1 426 ? -23.394 -5.562 5.345 1.00 85.75 426 THR A O 1
ATOM 3458 N N . LEU A 1 427 ? -22.000 -7.068 6.268 1.00 86.44 427 LEU A N 1
ATOM 3459 C CA . LEU A 1 427 ? -22.884 -8.214 6.190 1.00 86.44 427 LEU A CA 1
ATOM 3460 C C . LEU A 1 427 ? -24.036 -8.080 7.191 1.00 86.44 427 LEU A C 1
ATOM 3462 O O . LEU A 1 427 ? -23.904 -7.545 8.289 1.00 86.44 427 LEU A O 1
ATOM 3466 N N . SER A 1 428 ? -25.203 -8.559 6.771 1.00 86.88 428 SER A N 1
ATOM 3467 C CA . SER A 1 428 ? -26.425 -8.593 7.576 1.00 86.88 428 SER A CA 1
ATOM 3468 C C . SER A 1 428 ? -27.002 -10.005 7.559 1.00 86.88 428 SER A C 1
ATOM 3470 O O . SER A 1 428 ? -26.611 -10.807 6.714 1.00 86.88 428 SER A O 1
ATOM 3472 N N . ALA A 1 429 ? -27.975 -10.314 8.420 1.00 84.12 429 ALA A N 1
ATOM 3473 C CA . ALA A 1 429 ? -28.621 -11.631 8.399 1.00 84.12 429 ALA A CA 1
ATOM 3474 C C . ALA A 1 429 ? -29.382 -11.944 7.100 1.00 84.12 429 ALA A C 1
ATOM 3476 O O . ALA A 1 429 ? -29.539 -13.115 6.744 1.00 84.12 429 ALA A O 1
ATOM 3477 N N . SER A 1 430 ? -29.878 -10.927 6.393 1.00 86.25 430 SER A N 1
ATOM 3478 C CA . SER A 1 430 ? -30.543 -11.104 5.102 1.00 86.25 430 SER A CA 1
ATOM 3479 C C . SER A 1 430 ? -29.552 -11.022 3.946 1.00 86.25 430 SER A C 1
ATOM 3481 O O . SER A 1 430 ? -28.586 -10.265 3.999 1.00 86.25 430 SER A O 1
ATOM 3483 N N . PHE A 1 431 ? -29.843 -11.754 2.869 1.00 85.50 431 PHE A N 1
ATOM 3484 C CA . PHE A 1 431 ? -29.085 -11.655 1.628 1.00 85.50 431 PHE A CA 1
ATOM 3485 C C . PHE A 1 431 ? -29.246 -10.286 0.979 1.00 85.50 431 PHE A C 1
ATOM 3487 O O . PHE A 1 431 ? -30.342 -9.898 0.571 1.00 85.50 431 PHE A O 1
ATOM 3494 N N . SER A 1 432 ? -28.118 -9.626 0.786 1.00 83.06 432 SER A N 1
ATOM 3495 C CA . SER A 1 432 ? -27.986 -8.455 -0.070 1.00 83.06 432 SER A CA 1
ATOM 3496 C C . SER A 1 432 ? -27.554 -8.887 -1.455 1.00 83.06 432 SER A C 1
ATOM 3498 O O . SER A 1 432 ? -26.888 -9.907 -1.583 1.00 83.06 432 SER A O 1
ATOM 3500 N N . THR A 1 433 ? -27.963 -8.158 -2.492 1.00 86.88 433 THR A N 1
ATOM 3501 C CA . THR A 1 433 ? -27.752 -8.550 -3.894 1.00 86.88 433 THR A CA 1
ATOM 3502 C C . THR A 1 433 ? -26.978 -7.475 -4.646 1.00 86.88 433 THR A C 1
ATOM 3504 O O . THR A 1 433 ? -27.361 -6.309 -4.619 1.00 86.88 433 THR A O 1
ATOM 3507 N N . PHE A 1 434 ? -25.945 -7.895 -5.370 1.00 85.44 434 PHE A N 1
ATOM 3508 C CA . PHE A 1 434 ? -25.097 -7.077 -6.230 1.00 85.44 434 PHE A CA 1
ATOM 3509 C C . PHE A 1 434 ? -25.091 -7.676 -7.632 1.00 85.44 434 PHE A C 1
ATOM 3511 O O . PHE A 1 434 ? -24.892 -8.880 -7.799 1.00 85.44 434 PHE A O 1
ATOM 3518 N N . ASN A 1 435 ? -25.291 -6.843 -8.647 1.00 89.38 435 ASN A N 1
ATOM 3519 C CA . ASN A 1 435 ? -25.175 -7.273 -10.036 1.00 89.38 435 ASN A CA 1
ATOM 3520 C C . ASN A 1 435 ? -23.756 -6.998 -10.527 1.00 89.38 435 ASN A C 1
ATOM 3522 O O . ASN A 1 435 ? -23.293 -5.862 -10.454 1.00 89.38 435 ASN A O 1
ATOM 3526 N N . VAL A 1 436 ? -23.089 -8.024 -11.051 1.00 89.06 436 VAL A N 1
ATOM 3527 C CA . VAL A 1 436 ? -21.760 -7.897 -11.659 1.00 89.06 436 VAL A CA 1
ATOM 3528 C C . VAL A 1 436 ? -21.882 -8.151 -13.152 1.00 89.06 436 VAL A C 1
ATOM 3530 O O . VAL A 1 436 ? -22.221 -9.260 -13.572 1.00 89.06 436 VAL A O 1
ATOM 3533 N N . GLU A 1 437 ? -21.630 -7.119 -13.954 1.00 91.12 437 GLU A N 1
ATOM 3534 C CA . GLU A 1 437 ? -21.576 -7.238 -15.411 1.00 91.12 437 GLU A CA 1
ATOM 3535 C C . GLU A 1 437 ? -20.329 -8.019 -15.828 1.00 91.12 437 GLU A C 1
ATOM 3537 O O . GLU A 1 437 ? -19.215 -7.689 -15.430 1.00 91.12 437 GLU A O 1
ATOM 3542 N N . LEU A 1 438 ? -20.511 -9.057 -16.641 1.00 89.81 438 LEU A N 1
ATOM 3543 C CA . LEU A 1 438 ? -19.424 -9.921 -17.080 1.00 89.81 438 LEU A CA 1
ATOM 3544 C C . LEU A 1 438 ? -18.811 -9.412 -18.387 1.00 89.81 438 LEU A C 1
ATOM 3546 O O . LEU A 1 438 ? -19.508 -9.183 -19.384 1.00 89.81 438 LEU A O 1
ATOM 3550 N N . THR A 1 439 ? -17.485 -9.317 -18.413 1.00 86.94 439 THR A N 1
ATOM 3551 C CA . THR A 1 439 ? -16.719 -9.151 -19.651 1.00 86.94 439 THR A CA 1
ATOM 3552 C C . THR A 1 439 ? -16.635 -10.479 -20.396 1.00 86.94 439 THR A C 1
ATOM 3554 O O . THR A 1 439 ? -16.802 -11.540 -19.802 1.00 86.94 439 THR A O 1
ATOM 3557 N N . GLU A 1 440 ? -16.402 -10.439 -21.705 1.00 82.56 440 GLU A N 1
ATOM 3558 C CA . GLU A 1 440 ? -16.189 -11.665 -22.481 1.00 82.56 440 GLU A CA 1
ATOM 3559 C C . GLU A 1 440 ? -14.948 -12.424 -21.987 1.00 82.56 440 GLU A C 1
ATOM 3561 O O . GLU A 1 440 ? -13.955 -11.789 -21.625 1.00 82.56 440 GLU A O 1
ATOM 3566 N N . GLY A 1 441 ? -15.004 -13.758 -21.959 1.00 84.69 441 GLY A N 1
ATOM 3567 C CA . GLY A 1 441 ? -13.924 -14.590 -21.435 1.00 84.69 441 GLY A CA 1
ATOM 3568 C C . GLY A 1 441 ? -13.936 -14.715 -19.908 1.00 84.69 441 GLY A C 1
ATOM 3569 O O . GLY A 1 441 ? -14.984 -14.867 -19.278 1.00 84.69 441 GLY A O 1
ATOM 3570 N N . ILE A 1 442 ? -12.755 -14.725 -19.294 1.00 83.94 442 ILE A N 1
ATOM 3571 C CA . ILE A 1 442 ? -12.582 -15.097 -17.883 1.00 83.94 442 ILE A CA 1
ATOM 3572 C C . ILE A 1 442 ? -12.824 -13.889 -16.972 1.00 83.94 442 ILE A C 1
ATOM 3574 O O . ILE A 1 442 ? -12.186 -12.847 -17.105 1.00 83.94 442 ILE A O 1
ATOM 3578 N N . ASN A 1 443 ? -13.735 -14.046 -16.013 1.00 87.31 443 ASN A N 1
ATOM 3579 C CA . ASN A 1 443 ? -14.076 -13.050 -15.003 1.00 87.31 443 ASN A CA 1
ATOM 3580 C C . ASN A 1 443 ? -13.726 -13.575 -13.609 1.00 87.31 443 ASN A C 1
ATOM 3582 O O . ASN A 1 443 ? -14.279 -14.575 -13.164 1.00 87.31 443 ASN A O 1
ATOM 3586 N N . ARG A 1 444 ? -12.852 -12.885 -12.883 1.00 89.88 444 ARG A N 1
ATOM 3587 C CA . ARG A 1 444 ? -12.526 -13.173 -11.482 1.00 89.88 444 ARG A CA 1
ATOM 3588 C C . ARG A 1 444 ? -13.481 -12.450 -10.561 1.00 89.88 444 ARG A C 1
ATOM 3590 O O . ARG A 1 444 ? -13.471 -11.223 -10.523 1.00 89.88 444 ARG A O 1
ATOM 3597 N N . ILE A 1 445 ? -14.259 -13.198 -9.800 1.00 89.56 445 ILE A N 1
ATOM 3598 C CA . ILE A 1 445 ? -15.114 -12.664 -8.748 1.00 89.56 445 ILE A CA 1
ATOM 3599 C C . ILE A 1 445 ? -14.458 -13.010 -7.425 1.00 89.56 445 ILE A C 1
ATOM 3601 O O . ILE A 1 445 ? -14.396 -14.180 -7.051 1.00 89.56 445 ILE A O 1
ATOM 3605 N N . SER A 1 446 ? -13.931 -12.004 -6.742 1.00 88.00 446 SER A N 1
ATOM 3606 C CA . SER A 1 446 ? -13.247 -12.195 -5.475 1.00 88.00 446 SER A CA 1
ATOM 3607 C C . SER A 1 446 ? -13.982 -11.517 -4.331 1.00 88.00 446 SER A C 1
ATOM 3609 O O . SER A 1 446 ? -14.508 -10.419 -4.474 1.00 88.00 446 SER A O 1
ATOM 3611 N N . PHE A 1 447 ? -13.950 -12.156 -3.174 1.00 88.69 447 PHE A N 1
ATOM 3612 C CA . PHE A 1 447 ? -14.500 -11.649 -1.927 1.00 88.69 447 PHE A CA 1
ATOM 3613 C C . PHE A 1 447 ? -13.366 -11.601 -0.9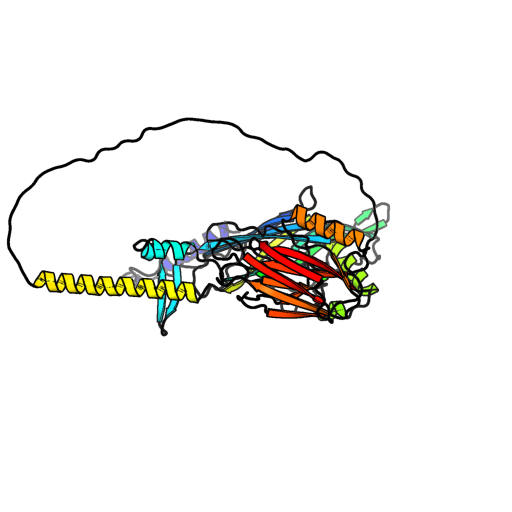14 1.00 88.69 447 PHE A C 1
ATOM 3615 O O . PHE A 1 447 ? -12.686 -12.610 -0.754 1.00 88.69 447 PHE A O 1
ATOM 3622 N N . ARG A 1 448 ? -13.146 -10.476 -0.235 1.00 87.00 448 ARG A N 1
ATOM 3623 C CA . ARG A 1 448 ? -12.080 -10.295 0.763 1.00 87.00 448 ARG A CA 1
ATOM 3624 C C . ARG A 1 448 ? -12.676 -9.944 2.121 1.00 87.00 448 ARG A C 1
ATOM 3626 O O . ARG A 1 448 ? -13.531 -9.069 2.201 1.00 87.00 448 ARG A O 1
ATOM 3633 N N . ALA A 1 449 ? -12.211 -10.598 3.181 1.00 86.25 449 ALA A N 1
ATOM 3634 C CA . ALA A 1 449 ? -12.617 -10.278 4.548 1.00 86.25 449 ALA A CA 1
ATOM 3635 C C . ALA A 1 449 ? -11.888 -9.019 5.052 1.00 86.25 449 ALA A C 1
ATOM 3637 O O . ALA A 1 449 ? -10.656 -8.983 5.075 1.00 86.25 449 ALA A O 1
ATOM 3638 N N . LEU A 1 450 ? -12.631 -7.993 5.478 1.00 81.69 450 LEU A N 1
ATOM 3639 C CA . LEU A 1 450 ? -12.076 -6.706 5.932 1.00 81.69 450 LEU A CA 1
ATOM 3640 C C . LEU A 1 450 ? -11.925 -6.599 7.455 1.00 81.69 450 LEU A C 1
ATOM 3642 O O . LEU A 1 450 ? -11.238 -5.710 7.964 1.00 81.69 450 LEU A O 1
ATOM 3646 N N . ASN A 1 451 ? -12.577 -7.479 8.206 1.00 75.12 451 ASN A N 1
ATOM 3647 C CA . ASN A 1 451 ? -12.443 -7.599 9.653 1.00 75.12 451 ASN A CA 1
ATOM 3648 C C . ASN A 1 451 ? -12.682 -9.040 10.100 1.00 75.12 451 ASN A C 1
ATOM 3650 O O . ASN A 1 451 ? -13.036 -9.897 9.302 1.00 75.12 451 ASN A O 1
ATOM 3654 N N . GLN A 1 452 ? -12.439 -9.281 11.387 1.00 74.44 452 GLN A N 1
ATOM 3655 C CA . GLN A 1 452 ? -12.843 -10.506 12.058 1.00 74.44 452 GLN A CA 1
ATOM 3656 C C . GLN A 1 452 ? -14.146 -10.211 12.787 1.00 74.44 452 GLN A C 1
ATOM 3658 O O . GLN A 1 452 ? -14.263 -9.129 13.384 1.00 74.44 452 GLN A O 1
ATOM 3663 N N . GLY A 1 453 ? -15.050 -11.179 12.777 1.00 62.88 453 GLY A N 1
ATOM 3664 C CA . GLY A 1 453 ? -16.196 -11.212 13.661 1.00 62.88 453 GLY A CA 1
ATOM 3665 C C . GLY A 1 453 ? -15.780 -11.532 15.096 1.00 62.88 453 GLY A C 1
ATOM 3666 O O . GLY A 1 453 ? -14.617 -11.804 15.423 1.00 62.88 453 GLY A O 1
ATOM 3667 N N . SER A 1 454 ? -16.762 -11.507 15.979 1.00 57.03 454 SER A N 1
ATOM 3668 C CA . SER A 1 454 ? -16.701 -11.792 17.411 1.00 57.03 454 SER A CA 1
ATOM 3669 C C . SER A 1 454 ? -16.186 -13.200 17.734 1.00 57.03 454 SER A C 1
ATOM 3671 O O . SER A 1 454 ? -15.532 -13.382 18.763 1.00 57.03 454 SER A O 1
ATOM 3673 N N . LEU A 1 455 ? -16.384 -14.166 16.828 1.00 56.00 455 LEU A N 1
ATOM 3674 C CA . LEU A 1 455 ? -15.852 -15.534 16.917 1.00 56.00 455 LEU A CA 1
ATOM 3675 C C . LEU A 1 455 ? -14.398 -15.669 16.427 1.00 56.00 455 LEU A C 1
ATOM 3677 O O . LEU A 1 455 ? -13.836 -16.764 16.435 1.00 56.00 455 LEU A O 1
ATOM 3681 N N . GLY A 1 456 ? -13.764 -14.565 16.026 1.00 59.69 456 GLY A N 1
ATOM 3682 C CA . GLY A 1 456 ? -12.355 -14.514 15.637 1.00 59.69 456 GLY A CA 1
ATOM 3683 C C . GLY A 1 456 ? -12.099 -14.625 14.135 1.00 59.69 456 GLY A C 1
ATOM 3684 O O . GLY A 1 456 ? -10.999 -14.297 13.707 1.00 59.69 456 GLY A O 1
ATOM 3685 N N . ASN A 1 457 ? -13.094 -14.977 13.324 1.00 74.12 457 ASN A N 1
ATOM 3686 C CA . ASN A 1 457 ? -13.022 -14.980 11.861 1.00 74.12 457 ASN A CA 1
ATOM 3687 C C . ASN A 1 457 ? -14.238 -14.254 11.271 1.00 74.12 457 ASN A C 1
ATOM 3689 O O . ASN A 1 457 ? -15.213 -14.030 11.978 1.00 74.12 457 ASN A O 1
ATOM 3693 N N . ASN A 1 458 ? -14.165 -13.884 9.994 1.00 81.69 458 ASN A N 1
ATOM 3694 C CA . ASN A 1 458 ? -15.292 -13.370 9.222 1.00 81.69 458 ASN A CA 1
ATOM 3695 C C . ASN A 1 458 ? -16.156 -14.532 8.721 1.00 81.69 458 ASN A C 1
ATOM 3697 O O . ASN A 1 458 ? -15.646 -15.444 8.057 1.00 81.69 458 ASN A O 1
ATOM 3701 N N . THR A 1 459 ? -17.451 -14.496 9.008 1.00 78.06 459 THR A N 1
ATOM 3702 C CA . THR A 1 459 ? -18.431 -15.474 8.545 1.00 78.06 459 THR A CA 1
ATOM 3703 C C . THR A 1 459 ? -19.355 -14.863 7.508 1.00 78.06 459 THR A C 1
ATOM 3705 O O . THR A 1 459 ? -20.064 -13.896 7.754 1.00 78.06 459 THR A O 1
ATOM 3708 N N . ALA A 1 460 ? -19.406 -15.465 6.324 1.00 83.31 460 ALA A N 1
ATOM 3709 C CA . ALA A 1 460 ? -20.393 -15.084 5.320 1.00 83.31 460 ALA A CA 1
ATOM 3710 C C . ALA A 1 460 ? -20.935 -16.288 4.560 1.00 83.31 460 ALA A C 1
ATOM 3712 O O . ALA A 1 460 ? -20.361 -17.376 4.538 1.00 83.31 460 ALA A O 1
ATOM 3713 N N . GLN A 1 461 ? -22.042 -16.063 3.872 1.00 85.56 461 GLN A N 1
ATOM 3714 C CA . GLN A 1 461 ? -22.538 -16.962 2.849 1.00 85.56 461 GLN A CA 1
ATOM 3715 C C . GLN A 1 461 ? -22.639 -16.208 1.537 1.00 85.56 461 GLN A C 1
ATOM 3717 O O . GLN A 1 461 ? -23.307 -15.175 1.470 1.00 85.56 461 GLN A O 1
ATOM 3722 N N . PHE A 1 462 ? -22.025 -16.762 0.494 1.00 86.94 462 PHE A N 1
ATOM 3723 C CA . PHE A 1 462 ? -22.132 -16.251 -0.865 1.00 86.94 462 PHE A CA 1
ATOM 3724 C C . PHE A 1 462 ? -22.962 -17.180 -1.719 1.00 86.94 462 PHE A C 1
ATOM 3726 O O . PHE A 1 462 ? -22.739 -18.390 -1.773 1.00 86.94 462 PHE A O 1
ATOM 3733 N N . ARG A 1 463 ? -23.881 -16.572 -2.454 1.00 89.31 463 ARG A N 1
ATOM 3734 C CA . ARG A 1 463 ? -24.689 -17.217 -3.470 1.00 89.31 463 ARG A CA 1
ATOM 3735 C C . ARG A 1 463 ? -24.528 -16.445 -4.767 1.00 89.31 463 ARG A C 1
ATOM 3737 O O . ARG A 1 463 ? -24.790 -15.253 -4.807 1.00 89.31 463 ARG A O 1
ATOM 3744 N N . ILE A 1 464 ? -24.104 -17.119 -5.822 1.00 89.38 464 ILE A N 1
ATOM 3745 C CA . ILE A 1 464 ? -23.938 -16.522 -7.142 1.00 89.38 464 ILE A CA 1
ATOM 3746 C C . ILE A 1 464 ? -24.933 -17.180 -8.080 1.00 89.38 464 ILE A C 1
ATOM 3748 O O . ILE A 1 464 ? -24.952 -18.402 -8.214 1.00 89.38 464 ILE A O 1
ATOM 3752 N N . GLU A 1 465 ? -25.759 -16.359 -8.709 1.00 92.75 465 GLU A N 1
ATOM 3753 C CA . GLU A 1 465 ? -26.798 -16.766 -9.647 1.00 92.75 465 GLU A CA 1
ATOM 3754 C C . GLU A 1 465 ? -26.553 -16.109 -11.007 1.00 92.75 465 GLU A C 1
ATOM 3756 O O . GLU A 1 465 ? -26.002 -15.010 -11.088 1.00 92.75 465 GLU A O 1
ATOM 3761 N N . ASP A 1 466 ? -26.967 -16.759 -12.086 1.00 90.44 466 ASP A N 1
ATOM 3762 C CA . ASP A 1 466 ? -26.952 -16.146 -13.410 1.00 90.44 466 ASP A CA 1
ATOM 3763 C C . ASP A 1 466 ? -28.137 -15.167 -13.603 1.00 90.44 466 ASP A C 1
ATOM 3765 O O . ASP A 1 466 ? -28.984 -14.949 -12.723 1.00 90.44 466 ASP A O 1
ATOM 3769 N N . GLN A 1 467 ? -28.207 -14.547 -14.783 1.00 89.38 467 GLN A N 1
ATOM 3770 C CA . GLN A 1 467 ? -29.305 -13.646 -15.159 1.00 89.38 467 GLN A CA 1
ATOM 3771 C C . GLN A 1 467 ? -30.692 -14.328 -15.155 1.00 89.38 467 GLN A C 1
ATOM 3773 O O . GLN A 1 467 ? -31.702 -13.639 -15.042 1.00 89.38 467 GLN A O 1
ATOM 3778 N N . ASN A 1 468 ? -30.748 -15.655 -15.257 1.00 87.94 468 ASN A N 1
ATOM 3779 C CA . ASN A 1 468 ? -31.977 -16.449 -15.286 1.00 87.94 468 ASN A CA 1
ATOM 3780 C C . ASN A 1 468 ? -32.325 -17.056 -13.912 1.00 87.94 468 ASN A C 1
ATOM 3782 O O . ASN A 1 468 ? -33.171 -17.942 -13.842 1.00 87.94 468 ASN A O 1
ATOM 3786 N N . ASP A 1 469 ? -31.671 -16.596 -12.839 1.00 86.50 469 ASP A N 1
ATOM 3787 C CA . ASP A 1 469 ? -31.825 -17.090 -11.460 1.00 86.50 469 ASP A CA 1
ATOM 3788 C C . ASP A 1 469 ? -31.315 -18.533 -11.261 1.00 86.50 469 ASP A C 1
ATOM 3790 O O . ASP A 1 469 ? -31.603 -19.165 -10.243 1.00 86.50 469 ASP A O 1
ATOM 3794 N N . ASN A 1 470 ? -30.500 -19.063 -12.183 1.00 87.69 470 ASN A N 1
ATOM 3795 C CA . ASN A 1 470 ? -29.851 -20.355 -11.982 1.00 87.69 470 ASN A CA 1
ATOM 3796 C C . ASN A 1 470 ? -28.690 -20.212 -11.002 1.00 87.69 470 ASN A C 1
ATOM 3798 O O . ASN A 1 470 ? -27.812 -19.365 -11.172 1.00 87.69 470 ASN A O 1
ATOM 3802 N N . LEU A 1 471 ? -28.646 -21.090 -10.003 1.00 88.25 471 LEU A N 1
ATOM 3803 C CA . LEU A 1 471 ? -27.581 -21.110 -9.011 1.00 88.25 471 LEU A CA 1
ATOM 3804 C C . LEU A 1 471 ? -26.266 -21.617 -9.620 1.00 88.25 471 LEU A C 1
ATOM 3806 O O . LEU A 1 471 ? -26.153 -22.781 -9.997 1.00 88.25 471 LEU A O 1
ATOM 3810 N N . LEU A 1 472 ? -25.252 -20.755 -9.660 1.00 85.25 472 LEU A N 1
ATOM 3811 C CA . LEU A 1 472 ? -23.906 -21.079 -10.135 1.00 85.25 472 LEU A CA 1
ATOM 3812 C C . LEU A 1 472 ? -23.000 -21.542 -8.993 1.00 85.25 472 LEU A C 1
ATOM 3814 O O . LEU A 1 472 ? -22.181 -22.446 -9.172 1.00 85.25 472 LEU A O 1
ATOM 3818 N N . TYR A 1 473 ? -23.144 -20.923 -7.822 1.00 86.56 473 TYR A N 1
ATOM 3819 C CA . TYR A 1 473 ? -22.327 -21.201 -6.646 1.00 86.56 473 TYR A CA 1
ATOM 3820 C C . TYR A 1 473 ? -23.095 -20.865 -5.366 1.00 86.56 473 TYR A C 1
ATOM 3822 O O . TYR A 1 473 ? -23.779 -19.846 -5.304 1.00 86.56 473 TYR A O 1
ATOM 3830 N N . ASN A 1 474 ? -22.981 -21.705 -4.342 1.00 88.06 474 ASN A N 1
ATOM 3831 C CA . ASN A 1 474 ? -23.474 -21.425 -2.997 1.00 88.06 474 ASN A CA 1
ATOM 3832 C C . ASN A 1 474 ? -22.485 -22.013 -2.006 1.00 88.06 474 ASN A C 1
ATOM 3834 O O . ASN A 1 474 ? -22.300 -23.229 -2.001 1.00 88.06 474 ASN A O 1
ATOM 3838 N N . ASN A 1 475 ? -21.862 -21.172 -1.194 1.00 80.19 475 ASN A N 1
ATOM 3839 C CA . ASN A 1 475 ? -20.975 -21.658 -0.156 1.00 80.19 475 ASN A CA 1
ATOM 3840 C C . ASN A 1 475 ? -20.976 -20.731 1.052 1.00 80.19 475 ASN A C 1
ATOM 3842 O O . ASN A 1 475 ? -21.186 -19.520 0.945 1.00 80.19 475 ASN A O 1
ATOM 3846 N N . GLU A 1 476 ? -20.736 -21.345 2.196 1.00 82.94 476 GLU A N 1
ATOM 3847 C CA . GLU A 1 476 ? -20.531 -20.693 3.476 1.00 82.94 476 GLU A CA 1
ATOM 3848 C C . GLU A 1 476 ? -19.039 -20.726 3.741 1.00 82.94 476 GLU A C 1
ATOM 3850 O O . GLU A 1 476 ? -18.369 -21.730 3.496 1.00 82.94 476 GLU A O 1
ATOM 3855 N N . TRP A 1 477 ? -18.495 -19.606 4.186 1.00 72.50 477 TRP A N 1
ATOM 3856 C CA . TRP A 1 477 ? -17.067 -19.501 4.411 1.00 72.50 477 TRP A CA 1
ATOM 3857 C C . TRP A 1 477 ? -16.785 -18.931 5.804 1.00 72.50 477 TRP A C 1
ATOM 3859 O O . TRP A 1 477 ? -17.587 -18.211 6.405 1.00 72.50 477 TRP A O 1
ATOM 3869 N N . ASN A 1 478 ? -15.641 -19.322 6.342 1.00 71.38 478 ASN A N 1
ATOM 3870 C CA . ASN A 1 478 ? -15.145 -18.880 7.631 1.00 71.38 478 ASN A CA 1
ATOM 3871 C C . ASN A 1 478 ? -13.690 -18.473 7.394 1.00 71.38 478 ASN A C 1
ATOM 3873 O O . ASN A 1 478 ? -12.810 -19.328 7.289 1.00 71.38 478 ASN A O 1
ATOM 3877 N N . ILE A 1 479 ? -13.478 -17.178 7.167 1.00 72.31 479 ILE A N 1
ATOM 3878 C CA . ILE A 1 479 ? -12.233 -16.639 6.624 1.00 72.31 479 ILE A CA 1
ATOM 3879 C C . ILE A 1 479 ? -11.630 -15.611 7.580 1.00 72.31 479 ILE A C 1
ATOM 3881 O O . ILE A 1 479 ? -12.303 -14.738 8.116 1.00 72.31 479 ILE A O 1
ATOM 3885 N N . THR A 1 480 ? -10.320 -15.695 7.787 1.00 72.75 480 THR A N 1
ATOM 3886 C CA . THR A 1 480 ? -9.564 -14.719 8.579 1.00 72.75 480 THR A CA 1
ATOM 3887 C C . THR A 1 480 ? -9.472 -13.375 7.834 1.00 72.75 480 THR A C 1
ATOM 3889 O O . THR A 1 480 ? -9.409 -13.343 6.606 1.00 72.75 480 THR A O 1
ATOM 3892 N N . THR A 1 481 ? -9.415 -12.243 8.545 1.00 76.25 481 THR A N 1
ATOM 3893 C CA . THR A 1 481 ? -9.228 -10.918 7.915 1.00 76.25 481 THR A CA 1
ATOM 3894 C C . THR A 1 481 ? -8.035 -10.887 6.969 1.00 76.25 481 THR A C 1
ATOM 3896 O O . THR A 1 481 ? -6.945 -11.338 7.323 1.00 76.25 481 THR A O 1
ATOM 3899 N N . GLY A 1 482 ? -8.224 -10.261 5.810 1.00 67.19 482 GLY A N 1
ATOM 3900 C CA . GLY A 1 482 ? -7.191 -10.047 4.802 1.00 67.19 482 GLY A CA 1
ATOM 3901 C C . GLY A 1 482 ? -7.080 -11.167 3.771 1.00 67.19 482 GLY A C 1
ATOM 3902 O O . GLY A 1 482 ? -6.446 -10.949 2.745 1.00 67.19 482 GLY A O 1
ATOM 3903 N N . TYR A 1 483 ? -7.716 -12.318 3.999 1.00 78.12 483 TYR A N 1
ATOM 3904 C CA . TYR A 1 483 ? -7.788 -13.395 3.015 1.00 78.12 483 TYR A CA 1
ATOM 3905 C C . TYR A 1 483 ? -8.991 -13.230 2.088 1.00 78.12 483 TYR A C 1
ATOM 3907 O O . TYR A 1 483 ? -9.983 -12.559 2.410 1.00 78.12 483 TYR A O 1
ATOM 3915 N N . LYS A 1 484 ? -8.883 -13.857 0.919 1.00 85.62 484 LYS A N 1
ATOM 3916 C CA . LYS A 1 484 ? -9.802 -13.693 -0.198 1.00 85.62 484 LYS A CA 1
ATOM 3917 C C . LYS A 1 484 ? -10.249 -15.039 -0.757 1.00 85.62 484 LYS A C 1
ATOM 3919 O O . LYS A 1 484 ? -9.457 -15.961 -0.894 1.00 85.62 484 LYS A O 1
ATOM 3924 N N . GLY A 1 485 ? -11.514 -15.144 -1.141 1.00 87.19 485 GLY A N 1
ATOM 3925 C CA . GLY A 1 485 ? -12.031 -16.252 -1.942 1.00 87.19 485 GLY A CA 1
ATOM 3926 C C . GLY A 1 485 ? -12.263 -15.806 -3.381 1.00 87.19 485 GLY A C 1
ATOM 3927 O O . GLY A 1 485 ? -12.945 -14.805 -3.585 1.00 87.19 485 GLY A O 1
ATOM 3928 N N . THR A 1 486 ? -11.729 -16.524 -4.372 1.00 87.94 486 THR A N 1
ATOM 3929 C CA . THR A 1 486 ? -11.911 -16.223 -5.805 1.00 87.94 486 THR A CA 1
ATOM 3930 C C . THR A 1 486 ? -12.716 -17.309 -6.513 1.00 87.94 486 THR A C 1
ATOM 3932 O O . THR A 1 486 ? -12.330 -18.475 -6.499 1.00 87.94 486 THR A O 1
ATOM 3935 N N . LEU A 1 487 ? -13.784 -16.916 -7.208 1.00 90.06 487 LEU A N 1
ATOM 3936 C CA . LEU A 1 487 ? -14.507 -17.734 -8.181 1.00 90.06 487 LEU A CA 1
ATOM 3937 C C . LEU A 1 487 ? -14.243 -17.211 -9.600 1.00 90.06 487 LEU A C 1
ATOM 3939 O O . LEU A 1 487 ? -14.399 -16.018 -9.862 1.00 90.06 487 LEU A O 1
ATOM 3943 N N . LEU A 1 488 ? -13.895 -18.099 -10.532 1.00 88.19 488 LEU A N 1
ATOM 3944 C CA . LEU A 1 488 ? -13.779 -17.752 -11.951 1.00 88.19 488 LEU A CA 1
ATOM 3945 C C . LEU A 1 488 ? -15.107 -17.988 -12.682 1.00 88.19 488 LEU A C 1
ATOM 3947 O O . LEU A 1 488 ? -15.674 -19.077 -12.637 1.00 88.19 488 LEU A O 1
ATOM 3951 N N . ILE A 1 489 ? -15.591 -16.983 -13.401 1.00 89.50 489 ILE A N 1
ATOM 3952 C CA . ILE A 1 489 ? -16.774 -17.051 -14.257 1.00 89.50 489 ILE A CA 1
ATOM 3953 C C . ILE A 1 489 ? -16.336 -16.875 -15.709 1.00 89.50 489 ILE A C 1
ATOM 3955 O O . ILE A 1 489 ? -15.877 -15.809 -16.112 1.00 89.50 489 ILE A O 1
ATOM 3959 N N . ILE A 1 490 ? -16.460 -17.933 -16.498 1.00 90.75 490 ILE A N 1
ATOM 3960 C CA . ILE A 1 490 ? -16.058 -17.971 -17.903 1.00 90.75 490 ILE A CA 1
ATOM 3961 C C . ILE A 1 490 ? -17.289 -17.647 -18.742 1.00 90.75 490 ILE A C 1
ATOM 3963 O O . ILE A 1 490 ? -18.226 -18.444 -18.799 1.00 90.75 490 ILE A O 1
ATOM 3967 N N . LYS A 1 491 ? -17.305 -16.467 -19.353 1.00 89.12 491 LYS A N 1
ATOM 3968 C CA . LYS A 1 491 ? -18.372 -16.039 -20.250 1.00 89.12 491 LYS A CA 1
ATOM 3969 C C . LYS A 1 491 ? -18.032 -16.408 -21.692 1.00 89.12 491 LYS A C 1
ATOM 3971 O O . LYS A 1 491 ? -16.974 -15.999 -22.174 1.00 89.12 491 LYS A O 1
ATOM 3976 N N . ASN A 1 492 ? -18.944 -17.149 -22.324 1.00 83.38 492 ASN A N 1
ATOM 3977 C CA . ASN A 1 492 ? -18.881 -17.600 -23.717 1.00 83.38 492 ASN A CA 1
ATOM 3978 C C . ASN A 1 492 ? -19.972 -16.982 -24.595 1.00 83.38 492 ASN A C 1
ATOM 3980 O O . ASN A 1 492 ? -21.058 -16.656 -24.048 1.00 83.38 492 ASN A O 1
#